Protein AF-A0A965Y8F6-F1 (afdb_monomer_lite)

Radius of gyration: 29.39 Å; chains: 1; bounding box: 68×52×98 Å

Secondary structure (DSSP, 8-state):
-B-TTS-B----HHHHHHHHHHHHHTTS-S--HHHHHHHHHHHHHHHHHHTTT-S--BHHHHHHHHHHHHHHTT-HHHHHHHHHHHHHHHHHHHH--STTHHHHHHHHHHHHHHHHH-SSS-HHHHHHHHHHHHHHHHIIIIIS-HHHHHHHHHTSEEETTTTTTTTT-BSEEEE--TTSPPSTTHHHHHHHHHHHHHTTBSS-EEE--HHHHTHHHHHHHHHHHHHHHHHHHHHHTT-GGGS-HHHHHHHHHT-SSS---GGGGGGG--SHHHHHHHHHHHHHHHHHHHHHHHHHHHHHHHHHTTS-EEEEE----SHHHHHHHHHHHHHHTT-SS-EEEEEE-TTTTSSTTSTTHHHHHHHHHHHHHT--EEEEEPPTT---GGG--EE-TTS-EE---TTSSS---TTEEEEEEEEEEHHHHHHHTTTS-HHHHHHHHHHHHHHHHHHHHHHHHHHHT-BGGG-SSTTTTSSTTGGG--TT-BTHHHHTTSEEEEEEE-HHHHHHHHTTT-HHHHHHHHHHHHHHHHHHHHHHHHHHTSEEEEEE---HHHHHHHHHHHHHHH---TTTTSSSSPPPP---TTTHHHHHTT-TTEEPEEEE--TT--HHHHHHHHHHHHHTT--EEEEE-S-----

pLDDT: mean 86.68, std 11.88, range [35.56, 98.69]

Sequence (639 aa):
MVKRSGQRVNFNVTKIAIAIKNAFDSVYDEYAEVKINKVFENVLKYIEIEYKERKTINVEDIQDIIEKVLKEEKYEDVYESFNKYRIRRAASRKVFSMKEQHKFVKAVEKIALTVKEENSSKPQDIICKFGKIISTEFSKAYLLDAKYTRPHEEGNIFIYDIADLTIGSFYSSNLNLSYIEPDESYFDNLINELKLCKLEVSHEVSLSRIDYLFSRYFVYKFKKEFIANLVKFLKLNGLLEYINVKKIEFILEKEKDTSFNIGIFESCINNDVVRHIFEEAYETSLLETKENMNFNIRKLLKNLDNECYTFSLGTSTTYEGRIISKIYFDSLSEFKNINTIFKVRPGINLNSNDINYDLLKKSIDLVKMGINILFSFLDNNSKKDEEEIEYFASGERIYENKSSQKNETVGRLIVSKTSIDLPRIALNNAEASLKSFYEELDEVMNLVKNQLLLTFEIQSKKTKENYNSLFNNNLIDIEKFETNNKVRKIIKNGTLNIDVIGLKECSYLLSKKEKDEESEISKNILSRLNKLCEDFSNEHKLNFVLSITNDKKVSRKLLAIDKTVYGVVENVTDKDNYEMPDLSENNIKVCQNYLNGGCLLDFKITPKDSFQKLYDYIKSSNDKGIRLLRLGRKNRHDC

Structure (mmCIF, N/CA/C/O backbone):
data_AF-A0A965Y8F6-F1
#
_entry.id   AF-A0A965Y8F6-F1
#
loop_
_atom_site.group_PDB
_atom_site.id
_atom_site.type_symbol
_atom_site.label_atom_id
_atom_site.label_alt_id
_atom_site.label_comp_id
_atom_site.label_asym_id
_atom_site.label_entity_id
_atom_site.label_seq_id
_atom_site.pdbx_PDB_ins_code
_atom_site.Cartn_x
_atom_site.Cartn_y
_atom_site.Cartn_z
_atom_site.occupancy
_atom_site.B_iso_or_equiv
_atom_site.auth_seq_id
_atom_site.auth_comp_id
_atom_site.auth_asym_id
_atom_site.auth_atom_id
_atom_site.pdbx_PDB_model_num
ATOM 1 N N . MET A 1 1 ? -13.617 -5.467 40.566 1.00 52.19 1 MET A N 1
ATOM 2 C CA . MET A 1 1 ? -13.514 -6.930 40.363 1.00 52.19 1 MET A CA 1
ATOM 3 C C . MET A 1 1 ? -12.218 -7.459 40.972 1.00 52.19 1 MET A C 1
ATOM 5 O O . MET A 1 1 ? -11.168 -6.851 40.782 1.00 52.19 1 MET A O 1
ATOM 9 N N . VAL A 1 2 ? -12.262 -8.573 41.696 1.00 64.44 2 VAL A N 1
ATOM 10 C CA . VAL A 1 2 ? -11.074 -9.261 42.222 1.00 64.44 2 VAL A CA 1
ATOM 11 C C . VAL A 1 2 ? -10.748 -10.432 41.297 1.00 64.44 2 VAL A C 1
ATOM 13 O O . VAL A 1 2 ? -11.571 -11.315 41.052 1.00 64.44 2 VAL A O 1
ATOM 16 N N . LYS A 1 3 ? -9.545 -10.421 40.719 1.00 65.75 3 LYS A N 1
ATOM 17 C CA . LYS A 1 3 ? -9.044 -11.549 39.925 1.00 65.75 3 LYS A CA 1
ATOM 18 C C . LYS A 1 3 ? -8.695 -12.720 40.839 1.00 65.75 3 LYS A C 1
ATOM 20 O O . LYS A 1 3 ? -8.309 -12.519 41.982 1.00 65.75 3 LYS A O 1
ATOM 25 N N . ARG A 1 4 ? -8.679 -13.933 40.277 1.00 56.59 4 ARG A N 1
ATOM 26 C CA . ARG A 1 4 ? -8.244 -15.166 40.966 1.00 56.59 4 ARG A CA 1
ATOM 27 C C . ARG A 1 4 ? -6.823 -15.083 41.555 1.00 56.59 4 ARG A C 1
ATOM 29 O O . ARG A 1 4 ? -6.489 -15.835 42.453 1.00 56.59 4 ARG A O 1
ATOM 36 N N . SER A 1 5 ? -5.998 -14.146 41.076 1.00 47.31 5 SER A N 1
ATOM 37 C CA . SER A 1 5 ? -4.670 -13.839 41.625 1.00 47.31 5 SER A CA 1
ATOM 38 C C . SER A 1 5 ? -4.689 -12.868 42.820 1.00 47.31 5 SER A C 1
ATOM 40 O O . SER A 1 5 ? -3.650 -12.298 43.133 1.00 47.31 5 SER A O 1
ATOM 42 N N . GLY A 1 6 ? -5.859 -12.541 43.381 1.00 56.88 6 GLY A N 1
ATOM 43 C CA . GLY A 1 6 ? -6.046 -11.535 44.439 1.00 56.88 6 GLY A CA 1
ATOM 44 C C . GLY A 1 6 ? -5.986 -10.071 43.973 1.00 56.88 6 GLY A C 1
ATOM 45 O O . GLY A 1 6 ? -6.301 -9.160 44.734 1.00 56.88 6 GLY A O 1
ATOM 46 N N . GLN A 1 7 ? -5.621 -9.814 42.712 1.00 64.62 7 GLN A N 1
ATOM 47 C CA . GLN A 1 7 ? -5.463 -8.456 42.183 1.00 64.62 7 GLN A CA 1
ATOM 48 C C . GLN A 1 7 ? -6.825 -7.784 41.962 1.00 64.62 7 GLN A C 1
ATOM 50 O O . GLN A 1 7 ? -7.666 -8.301 41.219 1.00 64.62 7 GLN A O 1
ATOM 55 N N . ARG A 1 8 ? -7.010 -6.594 42.543 1.00 71.62 8 ARG A N 1
ATOM 56 C CA . ARG A 1 8 ? -8.165 -5.729 42.274 1.00 71.62 8 ARG A CA 1
ATOM 57 C C . ARG A 1 8 ? -7.985 -5.011 40.941 1.00 71.62 8 ARG A C 1
ATOM 59 O O . ARG A 1 8 ? -6.929 -4.448 40.666 1.00 71.62 8 ARG A O 1
ATOM 66 N N . VAL A 1 9 ? -9.016 -5.060 40.111 1.00 67.88 9 VAL A N 1
ATOM 67 C CA . VAL A 1 9 ? -9.105 -4.331 38.843 1.00 67.88 9 VAL A CA 1
ATOM 68 C C . VAL A 1 9 ? -10.494 -3.718 38.704 1.00 67.88 9 VAL A C 1
ATOM 70 O O . VAL A 1 9 ? -11.457 -4.219 39.299 1.00 67.88 9 VAL A O 1
ATOM 73 N N . ASN A 1 10 ? -10.605 -2.668 37.894 1.00 74.75 10 ASN A N 1
ATOM 74 C CA . ASN A 1 10 ? -11.896 -2.080 37.549 1.00 74.75 10 ASN A CA 1
ATOM 75 C C . ASN A 1 10 ? -12.801 -3.142 36.913 1.00 74.75 10 ASN A C 1
ATOM 77 O O . ASN A 1 10 ? -12.327 -4.070 36.245 1.00 74.75 10 ASN A O 1
ATOM 81 N N . PHE A 1 11 ? -14.096 -3.051 37.203 1.00 78.44 11 PHE A N 1
ATOM 82 C CA . PHE A 1 11 ? -15.095 -3.897 36.564 1.00 78.44 11 PHE A CA 1
ATOM 83 C C . PHE A 1 11 ? -15.078 -3.604 35.059 1.00 78.44 11 PHE A C 1
ATOM 85 O O . PHE A 1 11 ? -15.060 -2.445 34.663 1.00 78.44 11 PHE A O 1
ATOM 92 N N . ASN A 1 12 ? -14.968 -4.646 34.236 1.00 79.38 12 ASN A N 1
ATOM 93 C CA . ASN A 1 12 ? -14.816 -4.508 32.791 1.00 79.38 12 ASN A CA 1
ATOM 94 C C . ASN A 1 12 ? -15.915 -5.319 32.118 1.00 79.38 12 ASN A C 1
ATOM 96 O O . ASN A 1 12 ? -15.864 -6.550 32.075 1.00 79.38 12 ASN A O 1
ATOM 100 N N . VAL A 1 13 ? -16.903 -4.580 31.637 1.00 84.25 13 VAL A N 1
ATOM 101 C CA . VAL A 1 13 ? -18.125 -5.082 31.023 1.00 84.25 13 VAL A CA 1
ATOM 102 C C . VAL A 1 13 ? -17.822 -5.768 29.683 1.00 84.25 13 VAL A C 1
ATOM 104 O O . VAL A 1 13 ? -18.303 -6.870 29.426 1.00 84.25 13 VAL A O 1
ATOM 107 N N . THR A 1 14 ? -16.912 -5.203 28.886 1.00 84.06 14 THR A N 1
ATOM 108 C CA . THR A 1 14 ? -16.480 -5.737 27.584 1.00 84.06 14 THR A CA 1
ATOM 109 C C . THR A 1 14 ? -15.951 -7.170 27.667 1.00 84.06 14 THR A C 1
ATOM 111 O O . THR A 1 14 ? -16.221 -7.998 26.799 1.00 84.06 14 THR A O 1
ATOM 114 N N . LYS A 1 15 ? -15.249 -7.529 28.748 1.00 83.94 15 LYS A N 1
ATOM 115 C CA . LYS A 1 15 ? -14.782 -8.910 28.962 1.00 83.94 15 LYS A CA 1
ATOM 116 C C . LYS A 1 15 ? -15.905 -9.916 29.185 1.00 83.94 15 LYS A C 1
ATOM 118 O O . LYS A 1 15 ? -15.729 -11.080 28.828 1.00 83.94 15 LYS A O 1
ATOM 123 N N . ILE A 1 16 ? -17.010 -9.490 29.792 1.00 86.12 16 ILE A N 1
ATOM 124 C CA . ILE A 1 16 ? -18.195 -10.327 30.001 1.00 86.12 16 ILE A CA 1
ATOM 125 C C . ILE A 1 16 ? -18.869 -10.560 28.646 1.00 86.12 16 ILE A C 1
ATOM 127 O O . ILE A 1 16 ? -19.053 -11.712 28.258 1.00 86.12 16 ILE A O 1
ATOM 131 N N . ALA A 1 17 ? -19.102 -9.483 27.890 1.00 85.06 17 ALA A N 1
ATOM 132 C CA . ALA A 1 17 ? -19.625 -9.516 26.525 1.00 85.06 17 ALA A CA 1
ATOM 133 C C . ALA A 1 17 ? -18.827 -10.474 25.620 1.00 85.06 17 ALA A C 1
ATOM 135 O O . ALA A 1 17 ? -19.384 -11.423 25.074 1.00 85.06 17 ALA A O 1
ATOM 136 N N . ILE A 1 18 ? -17.501 -10.308 25.538 1.00 84.06 18 ILE A N 1
ATOM 137 C CA . ILE A 1 18 ? -16.628 -11.169 24.720 1.00 84.06 18 ILE A CA 1
ATOM 138 C C . ILE A 1 18 ? -16.685 -12.635 25.173 1.00 84.06 18 ILE A C 1
ATOM 140 O O . ILE A 1 18 ? -16.631 -13.545 24.345 1.00 84.06 18 ILE A O 1
ATOM 144 N N . ALA A 1 19 ? -16.763 -12.902 26.480 1.00 84.62 19 ALA A N 1
ATOM 145 C CA . ALA A 1 19 ? -16.828 -14.270 26.989 1.00 84.62 19 ALA A CA 1
ATOM 146 C C . ALA A 1 19 ? -18.143 -14.967 26.606 1.00 84.62 19 ALA A C 1
ATOM 148 O O . ALA A 1 19 ? -18.103 -16.131 26.208 1.00 84.62 19 ALA A O 1
ATOM 149 N N . ILE A 1 20 ? -19.269 -14.252 26.685 1.00 86.38 20 ILE A N 1
ATOM 150 C CA . ILE A 1 20 ? -20.585 -14.743 26.254 1.00 86.38 20 ILE A CA 1
ATOM 151 C C . ILE A 1 20 ? -20.584 -14.953 24.737 1.00 86.38 20 ILE A C 1
ATOM 153 O O . ILE A 1 20 ? -20.925 -16.040 24.278 1.00 86.38 20 ILE A O 1
ATOM 157 N N . LYS A 1 21 ? -20.110 -13.970 23.962 1.00 85.31 21 LYS A N 1
ATOM 158 C CA . LYS A 1 21 ? -20.029 -14.059 22.498 1.00 85.31 21 LYS A CA 1
ATOM 159 C C . LYS A 1 21 ? -19.259 -15.295 22.035 1.00 85.31 21 LYS A C 1
ATOM 161 O O . LYS A 1 21 ? -19.791 -16.083 21.269 1.00 85.31 21 LYS A O 1
ATOM 166 N N . ASN A 1 22 ? -18.056 -15.524 22.569 1.00 83.44 22 ASN A N 1
ATOM 167 C CA . ASN A 1 22 ? -17.245 -16.696 22.210 1.00 83.44 22 ASN A CA 1
ATOM 168 C C . ASN A 1 22 ? -17.949 -18.032 22.506 1.00 83.44 22 ASN A C 1
ATOM 170 O O . ASN A 1 22 ? -17.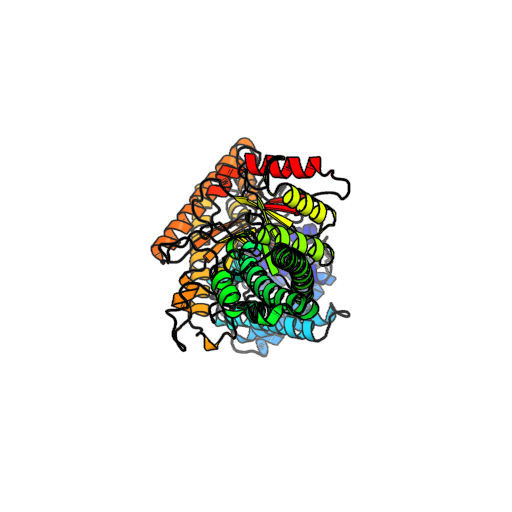680 -19.023 21.834 1.00 83.44 22 ASN A O 1
ATOM 174 N N . ALA A 1 23 ? -18.812 -18.086 23.527 1.00 84.56 23 ALA A N 1
ATOM 175 C CA . ALA A 1 23 ? -19.587 -19.288 23.812 1.00 84.56 23 ALA A CA 1
ATOM 176 C C . ALA A 1 23 ? -20.669 -19.517 22.753 1.00 84.56 23 ALA A C 1
ATOM 178 O O . ALA A 1 23 ? -20.804 -20.635 22.264 1.00 84.56 23 ALA A O 1
ATOM 179 N N . PHE A 1 24 ? -21.390 -18.466 22.359 1.00 86.06 24 PHE A N 1
ATOM 180 C CA . PHE A 1 24 ? -22.392 -18.544 21.294 1.00 86.06 24 PHE A CA 1
ATOM 181 C C . PHE A 1 24 ? -21.767 -18.852 19.928 1.00 86.06 24 PHE A C 1
ATOM 183 O O . PHE A 1 24 ? -22.240 -19.766 19.260 1.00 86.06 24 PHE A O 1
ATOM 190 N N . ASP A 1 25 ? -20.674 -18.173 19.565 1.00 81.25 25 ASP A N 1
ATOM 191 C CA . ASP A 1 25 ? -19.955 -18.373 18.294 1.00 81.25 25 ASP A CA 1
ATOM 192 C C . ASP A 1 25 ? -19.423 -19.813 18.140 1.00 81.25 25 ASP A C 1
ATOM 194 O O . ASP A 1 25 ? -19.170 -20.274 17.037 1.00 81.25 25 ASP A O 1
ATOM 198 N N . SER A 1 26 ? -19.227 -20.540 19.246 1.00 77.62 26 SER A N 1
ATOM 199 C CA . SER A 1 26 ? -18.760 -21.935 19.213 1.00 77.62 26 SER A CA 1
ATOM 200 C C . SER A 1 26 ? -19.862 -22.971 18.957 1.00 77.62 26 SER A C 1
ATOM 202 O O . SER A 1 26 ? -19.558 -24.159 18.839 1.00 77.62 26 SER A O 1
ATOM 204 N N . VAL A 1 27 ? -21.128 -22.541 18.947 1.00 78.31 27 VAL A N 1
ATOM 205 C CA . VAL A 1 27 ? -22.312 -23.410 18.845 1.00 78.31 27 VAL A CA 1
ATOM 206 C C . VAL A 1 27 ? -23.215 -23.003 17.679 1.00 78.31 27 VAL A C 1
ATOM 208 O O . VAL A 1 27 ? -23.761 -23.875 17.008 1.00 78.31 27 VAL A O 1
ATOM 211 N N . TYR A 1 28 ? -23.373 -21.702 17.430 1.00 74.69 28 TYR A N 1
ATOM 212 C CA . TYR A 1 28 ? -24.254 -21.154 16.400 1.00 74.69 28 TYR A CA 1
ATOM 213 C C . TYR A 1 28 ? -23.483 -20.294 15.394 1.00 74.69 28 TYR A C 1
ATOM 215 O O . TYR A 1 28 ? -22.631 -19.504 15.794 1.00 74.69 28 TYR A O 1
ATOM 223 N N . ASP A 1 29 ? -23.874 -20.361 14.118 1.00 59.16 29 ASP A N 1
ATOM 224 C CA . ASP A 1 29 ? -23.391 -19.455 13.068 1.00 59.16 29 ASP A CA 1
ATOM 225 C C . ASP A 1 29 ? -24.265 -18.188 12.947 1.00 59.16 29 ASP A C 1
ATOM 227 O O . ASP A 1 29 ? -25.495 -18.264 13.007 1.00 59.16 29 ASP A O 1
ATOM 231 N N . GLU A 1 30 ? -23.592 -17.038 12.788 1.00 56.25 30 GLU A N 1
ATOM 232 C CA . GLU A 1 30 ? -24.001 -15.659 12.405 1.00 56.25 30 GLU A CA 1
ATOM 233 C C . GLU A 1 30 ? -25.278 -14.998 12.998 1.00 56.25 30 GLU A C 1
ATOM 235 O O . GLU A 1 30 ? -25.348 -13.773 13.014 1.00 56.25 30 GLU A O 1
ATOM 240 N N . TYR A 1 31 ? -26.252 -15.709 13.580 1.00 53.53 31 TYR A N 1
ATOM 241 C CA . TYR A 1 31 ? -27.581 -15.152 13.924 1.00 53.53 31 TYR A CA 1
ATOM 242 C C . TYR A 1 31 ? -27.954 -15.172 15.420 1.00 53.53 31 TYR A C 1
ATOM 244 O O . TYR A 1 31 ? -29.133 -15.120 15.785 1.00 53.53 31 TYR A O 1
ATOM 252 N N . ALA A 1 32 ? -26.974 -15.223 16.326 1.00 64.94 32 ALA A N 1
ATOM 253 C CA . ALA A 1 32 ? -27.225 -15.254 17.773 1.00 64.94 32 ALA A CA 1
ATOM 254 C C . ALA A 1 32 ? -27.145 -13.885 18.479 1.00 64.94 32 ALA A C 1
ATOM 256 O O . ALA A 1 32 ? -27.288 -13.822 19.695 1.00 64.94 32 ALA A O 1
ATOM 257 N N . GLU A 1 33 ? -26.946 -12.776 17.771 1.00 72.31 33 GLU A N 1
ATOM 258 C CA . GLU A 1 33 ? -26.575 -11.486 18.382 1.00 72.31 33 GLU A CA 1
ATOM 259 C C . GLU A 1 33 ? -27.625 -10.918 19.347 1.00 72.31 33 GLU A C 1
ATOM 261 O O . GLU A 1 33 ? -27.286 -10.457 20.436 1.00 72.31 33 GLU A O 1
ATOM 266 N N . VAL A 1 34 ? -28.914 -11.019 19.007 1.00 75.94 34 VAL A N 1
ATOM 267 C CA . VAL A 1 34 ? -30.007 -10.617 19.913 1.00 75.94 34 VAL A CA 1
ATOM 268 C C . VAL A 1 34 ? -30.012 -11.484 21.177 1.00 75.94 34 VAL A C 1
ATOM 270 O O . VAL A 1 34 ? -30.247 -10.990 22.278 1.00 75.94 34 VAL A O 1
ATOM 273 N N . LYS A 1 35 ? -29.699 -12.778 21.037 1.00 82.69 35 LYS A N 1
ATOM 274 C CA . LYS A 1 35 ? -29.615 -13.726 22.157 1.00 82.69 35 LYS A CA 1
ATOM 275 C C . LYS A 1 35 ? -28.407 -13.424 23.045 1.00 82.69 35 LYS A C 1
ATOM 277 O O . LYS A 1 35 ? -28.546 -13.413 24.265 1.00 82.69 35 LYS A O 1
ATOM 282 N N . ILE A 1 36 ? -27.256 -13.130 22.437 1.00 84.94 36 ILE A N 1
ATOM 283 C CA . ILE A 1 36 ? -26.017 -12.746 23.124 1.00 84.94 36 ILE A CA 1
ATOM 284 C C . ILE A 1 36 ? -26.251 -11.489 23.964 1.00 84.94 36 ILE A C 1
ATOM 286 O O . ILE A 1 36 ? -25.970 -11.505 25.162 1.00 84.94 36 ILE A O 1
ATOM 290 N N . ASN A 1 37 ? -26.826 -10.442 23.364 1.00 83.94 37 ASN A N 1
ATOM 291 C CA . ASN A 1 37 ? -27.135 -9.192 24.058 1.00 83.94 37 ASN A CA 1
ATOM 292 C C . ASN A 1 37 ? -28.135 -9.401 25.198 1.00 83.94 37 ASN A C 1
ATOM 294 O O . ASN A 1 37 ? -27.907 -8.909 26.298 1.00 83.94 37 ASN A O 1
ATOM 298 N N . LYS A 1 38 ? -29.182 -10.211 24.986 1.00 85.38 38 LYS A N 1
ATOM 299 C CA . LYS A 1 38 ? -30.144 -10.554 26.043 1.00 85.38 38 LYS A CA 1
ATOM 300 C C . LYS A 1 38 ? -29.469 -11.218 27.249 1.00 85.38 38 LYS A C 1
ATOM 302 O O . LYS A 1 38 ? -29.696 -10.807 28.384 1.00 85.38 38 LYS A O 1
ATOM 307 N N . VAL A 1 39 ? -28.627 -12.229 27.015 1.00 87.50 39 VAL A N 1
ATOM 308 C CA . VAL A 1 39 ? -27.885 -12.912 28.091 1.00 87.50 39 VAL A CA 1
ATOM 309 C C . VAL A 1 39 ? -26.947 -11.935 28.792 1.00 87.50 39 VAL A C 1
ATOM 311 O O . VAL A 1 39 ? -26.892 -11.901 30.018 1.00 87.50 39 VAL A O 1
ATOM 314 N N . PHE A 1 40 ? -26.230 -11.119 28.028 1.00 88.25 40 PHE A N 1
ATOM 315 C CA . PHE A 1 40 ? -25.304 -10.131 28.560 1.00 88.25 40 PHE A CA 1
ATOM 316 C C . PHE A 1 40 ? -25.999 -9.073 29.432 1.00 88.25 40 PHE A C 1
ATOM 318 O O . PHE A 1 40 ? -25.563 -8.850 30.563 1.00 88.25 40 PHE A O 1
ATOM 325 N N . GLU A 1 41 ? -27.111 -8.493 28.979 1.00 87.19 41 GLU A N 1
ATOM 326 C CA . GLU A 1 41 ? -27.912 -7.559 29.778 1.00 87.19 41 GLU A CA 1
ATOM 327 C C . GLU A 1 41 ? -28.441 -8.203 31.059 1.00 87.19 41 GLU A C 1
ATOM 329 O O . GLU A 1 41 ? -28.396 -7.590 32.125 1.00 87.19 41 GLU A O 1
ATOM 334 N N . ASN A 1 42 ? -28.929 -9.442 30.979 1.00 87.75 42 ASN A N 1
ATOM 335 C CA . ASN A 1 42 ? -29.435 -10.158 32.146 1.00 87.75 42 ASN A CA 1
ATOM 336 C C . ASN A 1 42 ? -28.319 -10.438 33.162 1.00 87.75 42 ASN A C 1
ATOM 338 O O . ASN A 1 42 ? -28.536 -10.279 34.363 1.00 87.75 42 ASN A O 1
ATOM 342 N N . VAL A 1 43 ? -27.110 -10.776 32.701 1.00 88.81 43 VAL A N 1
ATOM 343 C CA . VAL A 1 43 ? -25.925 -10.913 33.564 1.00 88.81 43 VAL A CA 1
ATOM 344 C C . VAL A 1 43 ? -25.590 -9.585 34.247 1.00 88.81 43 VAL A C 1
ATOM 346 O O . VAL A 1 43 ? -25.320 -9.577 35.448 1.00 88.81 43 VAL A O 1
ATOM 349 N N . LEU A 1 44 ? -25.629 -8.460 33.524 1.00 87.56 44 LEU A N 1
ATOM 350 C CA . LEU A 1 44 ? -25.371 -7.142 34.112 1.00 87.56 44 LEU A CA 1
ATOM 351 C C . LEU A 1 44 ? -26.439 -6.745 35.136 1.00 87.56 44 LEU A C 1
ATOM 353 O O . LEU A 1 44 ? -26.079 -6.387 36.255 1.00 87.56 44 LEU A O 1
ATOM 357 N N . LYS A 1 45 ? -27.727 -6.902 34.807 1.00 87.88 45 LYS A N 1
ATOM 358 C CA . LYS A 1 45 ? -28.847 -6.653 35.734 1.00 87.88 45 LYS A CA 1
ATOM 359 C C . LYS A 1 45 ? -28.722 -7.495 37.002 1.00 87.88 45 LYS A C 1
ATOM 361 O O . LYS A 1 45 ? -28.916 -6.989 38.103 1.00 87.88 45 LYS A O 1
ATOM 366 N N . TYR A 1 46 ? -28.340 -8.765 36.863 1.00 87.56 46 TYR A N 1
ATOM 367 C CA . TYR A 1 46 ? -28.108 -9.646 38.005 1.00 87.56 46 TYR A CA 1
ATOM 368 C C . TYR A 1 46 ? -26.977 -9.124 38.901 1.00 87.56 46 TYR A C 1
ATOM 370 O O . TYR A 1 46 ? -27.120 -9.077 40.122 1.00 87.56 46 TYR A O 1
ATOM 378 N N . ILE A 1 47 ? -25.858 -8.699 38.305 1.00 86.44 47 ILE A N 1
ATOM 379 C CA . ILE A 1 47 ? -24.727 -8.128 39.046 1.00 86.44 47 ILE A CA 1
ATOM 380 C C . ILE A 1 47 ? -25.142 -6.828 39.748 1.00 86.44 47 ILE A C 1
ATOM 382 O O . ILE A 1 47 ? -24.813 -6.645 40.918 1.00 86.44 47 ILE A O 1
ATOM 386 N N . GLU A 1 48 ? -25.877 -5.945 39.076 1.00 83.44 48 GLU A N 1
ATOM 387 C CA . GLU A 1 48 ? -26.338 -4.677 39.653 1.00 83.44 48 GLU A CA 1
ATOM 388 C C . GLU A 1 48 ? -27.267 -4.867 40.853 1.00 83.44 48 GLU A C 1
ATOM 390 O O . GLU A 1 48 ? -27.150 -4.125 41.828 1.00 83.44 48 GLU A O 1
ATOM 395 N N . ILE A 1 49 ? -28.162 -5.858 40.806 1.00 84.19 49 ILE A N 1
ATOM 396 C CA . ILE A 1 49 ? -29.112 -6.145 41.888 1.00 84.19 49 ILE A CA 1
ATOM 397 C C . ILE A 1 49 ? -28.402 -6.839 43.058 1.00 84.19 49 ILE A C 1
ATOM 399 O O . ILE A 1 49 ? -28.440 -6.350 44.187 1.00 84.19 49 ILE A O 1
ATOM 403 N N . GLU A 1 50 ? -27.711 -7.948 42.795 1.00 82.50 50 GLU A N 1
ATOM 404 C CA . GLU A 1 50 ? -27.190 -8.840 43.842 1.00 82.50 50 GLU A CA 1
ATOM 405 C C . GLU A 1 50 ? -25.872 -8.352 44.460 1.00 82.50 50 GLU A C 1
ATOM 407 O O . GLU A 1 50 ? -25.526 -8.709 45.588 1.00 82.50 50 GLU A O 1
ATOM 412 N N . TYR A 1 51 ? -25.112 -7.521 43.740 1.00 81.62 51 TYR A N 1
ATOM 413 C CA . TYR A 1 51 ? -23.831 -6.987 44.211 1.00 81.62 51 TYR A CA 1
ATOM 414 C C . TYR A 1 51 ? -23.885 -5.487 44.515 1.00 81.62 51 TYR A C 1
ATOM 416 O O . TYR A 1 51 ? -22.837 -4.898 44.783 1.00 81.62 51 TYR A O 1
ATOM 424 N N . LYS A 1 52 ? -25.081 -4.883 44.572 1.00 74.12 52 LYS A N 1
ATOM 425 C CA . LYS A 1 52 ? -25.279 -3.450 44.849 1.00 74.12 52 LYS A CA 1
ATOM 426 C C . LYS A 1 52 ? -24.549 -2.961 46.103 1.00 74.12 52 LYS A C 1
ATOM 428 O O . LYS A 1 52 ? -23.922 -1.906 46.093 1.00 74.12 52 LYS A O 1
ATOM 433 N N . GLU A 1 53 ? -24.608 -3.741 47.182 1.00 75.31 53 GLU A N 1
ATOM 434 C CA . GLU A 1 53 ? -23.992 -3.393 48.472 1.00 75.31 53 GLU A CA 1
ATOM 435 C C . GLU A 1 53 ? -22.540 -3.884 48.607 1.00 75.31 53 GLU A C 1
ATOM 437 O O . GLU A 1 53 ? -21.828 -3.534 49.554 1.00 75.31 53 GLU A O 1
ATOM 442 N N . ARG A 1 54 ? -22.054 -4.691 47.655 1.00 76.44 54 ARG A N 1
ATOM 443 C CA . ARG A 1 54 ? -20.703 -5.257 47.692 1.00 76.44 54 ARG A CA 1
ATOM 444 C C . ARG A 1 54 ? -19.730 -4.388 46.904 1.00 76.44 54 ARG A C 1
ATOM 446 O O . ARG A 1 54 ? -19.826 -4.236 45.695 1.00 76.44 54 ARG A O 1
ATOM 453 N N . LYS A 1 55 ? -18.664 -3.933 47.569 1.00 72.25 55 LYS A N 1
ATOM 454 C CA . LYS A 1 55 ? -17.577 -3.168 46.920 1.00 72.25 55 LYS A CA 1
ATOM 455 C C . LYS A 1 55 ? -16.768 -3.979 45.894 1.00 72.25 55 LYS A C 1
ATOM 457 O O . LYS A 1 55 ? -16.015 -3.403 45.109 1.00 72.25 55 LYS A O 1
ATOM 462 N N . THR A 1 56 ? -16.848 -5.312 45.918 1.00 77.19 56 THR A N 1
ATOM 463 C CA . THR A 1 56 ? -16.057 -6.192 45.047 1.00 77.19 56 THR A CA 1
ATOM 464 C C . THR A 1 56 ? -16.822 -7.448 44.638 1.00 77.19 56 THR A C 1
ATOM 466 O O . THR A 1 56 ? -17.464 -8.073 45.473 1.00 77.19 56 THR A O 1
ATOM 469 N N . ILE A 1 57 ? -16.643 -7.858 43.380 1.00 81.50 57 ILE A N 1
ATOM 470 C CA . ILE A 1 57 ? -17.101 -9.130 42.799 1.00 81.50 57 ILE A CA 1
ATOM 471 C C . ILE A 1 57 ? -15.895 -9.941 42.297 1.00 81.50 57 ILE A C 1
ATOM 473 O O . ILE A 1 57 ? -14.955 -9.344 41.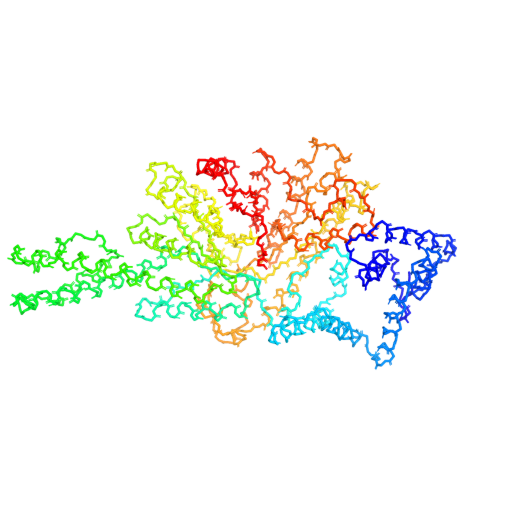745 1.00 81.50 57 ILE A O 1
ATOM 477 N N . ASN A 1 58 ? -15.881 -11.263 42.493 1.00 82.75 58 ASN A N 1
ATOM 478 C CA . ASN A 1 58 ? -14.816 -12.133 41.983 1.00 82.75 58 ASN A CA 1
ATOM 479 C C . ASN A 1 58 ? -15.070 -12.542 40.524 1.00 82.75 58 ASN A C 1
ATOM 481 O O . ASN A 1 58 ? -16.191 -12.521 40.034 1.00 82.75 58 ASN A O 1
ATOM 485 N N . VAL A 1 59 ? -14.014 -12.956 39.815 1.00 81.19 59 VAL A N 1
ATOM 486 C CA . VAL A 1 59 ? -14.156 -13.484 38.441 1.00 81.19 59 VAL A CA 1
ATOM 487 C C . VAL A 1 59 ? -14.982 -14.773 38.395 1.00 81.19 59 VAL A C 1
ATOM 489 O O . VAL A 1 59 ? -15.707 -14.965 37.429 1.00 81.19 59 VAL A O 1
ATOM 492 N N . GLU A 1 60 ? -14.853 -15.648 39.398 1.00 80.81 60 GLU A N 1
ATOM 493 C CA . GLU A 1 60 ? -15.637 -16.894 39.464 1.00 80.81 60 GLU A CA 1
ATOM 494 C C . GLU A 1 60 ? -17.125 -16.577 39.599 1.00 80.81 60 GLU A C 1
ATOM 496 O O . GLU A 1 60 ? -17.901 -17.062 38.790 1.00 80.81 60 GLU A O 1
ATOM 501 N N . ASP A 1 61 ? -17.479 -15.651 40.499 1.00 84.75 61 ASP A N 1
ATOM 502 C CA . ASP A 1 61 ? -18.855 -15.182 40.676 1.00 84.75 61 ASP A CA 1
ATOM 503 C C . ASP A 1 61 ? -19.473 -14.723 39.347 1.00 84.75 61 ASP A C 1
ATOM 505 O O . ASP A 1 61 ? -20.577 -15.121 39.001 1.00 84.75 61 ASP A O 1
ATOM 509 N N . ILE A 1 62 ? -18.744 -13.930 38.551 1.00 85.75 62 ILE A N 1
ATOM 510 C CA . ILE A 1 62 ? -19.221 -13.483 37.231 1.00 85.75 62 ILE A CA 1
ATOM 511 C C . ILE A 1 62 ? -19.457 -14.679 36.301 1.00 85.75 62 ILE A C 1
ATOM 513 O O . ILE A 1 62 ? -20.433 -14.699 35.559 1.00 85.75 62 ILE A O 1
ATOM 517 N N . GLN A 1 63 ? -18.572 -15.677 36.317 1.00 86.56 63 GLN A N 1
ATOM 518 C CA . GLN A 1 63 ? -18.722 -16.866 35.477 1.00 86.56 63 GLN A CA 1
ATOM 519 C C . GLN A 1 63 ? -19.889 -17.746 35.925 1.00 86.56 63 GLN A C 1
ATOM 521 O O . GLN A 1 63 ? -20.593 -18.271 35.068 1.00 86.56 63 GLN A O 1
ATOM 526 N N . ASP A 1 64 ? -20.122 -17.862 37.229 1.00 88.19 64 ASP A N 1
ATOM 527 C CA . ASP A 1 64 ? -21.273 -18.572 37.785 1.00 88.19 64 ASP A CA 1
ATOM 528 C C . ASP A 1 64 ? -22.584 -17.860 37.424 1.00 88.19 64 ASP A C 1
ATOM 530 O O . ASP A 1 64 ? -23.563 -18.515 37.071 1.00 88.19 64 ASP A O 1
ATOM 534 N N . ILE A 1 65 ? -22.593 -16.522 37.423 1.00 89.88 65 ILE A N 1
ATOM 535 C CA . ILE A 1 65 ? -23.739 -15.724 36.961 1.00 89.88 65 ILE A CA 1
ATOM 536 C C . ILE A 1 65 ? -23.991 -15.960 35.469 1.00 89.88 65 ILE A C 1
ATOM 538 O O . ILE A 1 65 ? -25.135 -16.186 35.086 1.00 89.88 65 ILE A O 1
ATOM 542 N N . ILE A 1 66 ? -22.949 -15.971 34.627 1.00 89.31 66 ILE A N 1
ATOM 543 C CA . ILE A 1 66 ? -23.098 -16.288 33.195 1.00 89.31 66 ILE A CA 1
ATOM 544 C C . ILE A 1 66 ? -23.715 -17.682 33.017 1.00 89.31 66 ILE A C 1
ATOM 546 O O . ILE A 1 66 ? -24.677 -17.829 32.270 1.00 89.31 66 ILE A O 1
ATOM 550 N N . GLU A 1 67 ? -23.208 -18.699 33.719 1.00 89.25 67 GLU A N 1
ATOM 551 C CA . GLU A 1 67 ? -23.755 -20.060 33.654 1.00 89.25 67 GLU A CA 1
ATOM 552 C C . GLU A 1 67 ? -25.215 -20.131 34.113 1.00 89.25 67 GLU A C 1
ATOM 554 O O . GLU A 1 67 ? -26.025 -20.811 33.482 1.00 89.25 67 GLU A O 1
ATOM 559 N N . LYS A 1 68 ? -25.558 -19.416 35.189 1.00 89.62 68 LYS A N 1
ATOM 560 C CA . LYS A 1 68 ? -26.924 -19.340 35.708 1.00 89.62 68 LYS A CA 1
ATOM 561 C C . LYS A 1 68 ? -27.873 -18.713 34.688 1.00 89.62 68 LYS A C 1
ATOM 563 O O . LYS A 1 68 ? -28.886 -19.324 34.365 1.00 89.62 68 LYS A O 1
ATOM 568 N N . VAL A 1 69 ? -27.517 -17.552 34.138 1.00 89.75 69 VAL A N 1
ATOM 569 C CA . VAL A 1 69 ? -28.348 -16.851 33.148 1.00 89.75 69 VAL A CA 1
ATOM 570 C C . VAL A 1 69 ? -28.499 -17.680 31.871 1.00 89.75 69 VAL A C 1
ATOM 572 O O . VAL A 1 69 ? -29.597 -17.758 31.328 1.00 89.75 69 VAL A O 1
ATOM 575 N N . LEU A 1 70 ? -27.441 -18.360 31.409 1.00 89.56 70 LEU A N 1
ATOM 576 C CA . LEU A 1 70 ? -27.529 -19.255 30.247 1.00 89.56 70 LEU A CA 1
ATOM 577 C C . LEU A 1 70 ? -28.533 -20.399 30.471 1.00 89.56 70 LEU A C 1
ATOM 579 O O . LEU A 1 70 ? -29.307 -20.707 29.566 1.00 89.56 70 LEU A O 1
ATOM 583 N N . LYS A 1 71 ? -28.565 -20.987 31.674 1.00 88.44 71 LYS A N 1
ATOM 584 C CA . LYS A 1 71 ? -29.545 -22.024 32.042 1.00 88.44 71 LYS A CA 1
ATOM 585 C C . LYS A 1 71 ? -30.967 -21.483 32.152 1.00 88.44 71 LYS A C 1
ATOM 587 O O . LYS A 1 71 ? -31.895 -22.106 31.645 1.00 88.44 71 LYS A O 1
ATOM 592 N N . GLU A 1 72 ? -31.145 -20.332 32.799 1.00 89.12 72 GLU A N 1
ATOM 593 C CA . GLU A 1 72 ? -32.456 -19.684 32.962 1.00 89.12 72 GLU A CA 1
ATOM 594 C C . GLU A 1 72 ? -33.078 -19.318 31.607 1.00 89.12 72 GLU A C 1
ATOM 596 O O . GLU A 1 72 ? -34.270 -19.534 31.383 1.00 89.12 72 GLU A O 1
ATOM 601 N N . GLU A 1 73 ? -32.252 -18.855 30.671 1.00 86.81 73 GLU A N 1
ATOM 602 C CA . GLU A 1 73 ? -32.643 -18.537 29.295 1.00 86.81 73 GLU A CA 1
ATOM 603 C C . GLU A 1 73 ? -32.725 -19.769 28.370 1.00 86.81 73 GLU A C 1
ATOM 605 O O . GLU A 1 73 ? -33.060 -19.634 27.193 1.00 86.81 73 GLU A O 1
ATOM 610 N N . LYS A 1 74 ? -32.484 -20.980 28.900 1.00 87.31 74 LYS A N 1
ATOM 611 C CA . LYS A 1 74 ? -32.559 -22.278 28.201 1.00 87.31 74 LYS A CA 1
ATOM 612 C C . LYS A 1 74 ? -31.556 -22.460 27.049 1.00 87.31 74 LYS A C 1
ATOM 614 O O . LYS A 1 74 ? -31.827 -23.214 26.115 1.00 87.31 74 LYS A O 1
ATOM 619 N N . TYR A 1 75 ? -30.389 -21.824 27.123 1.00 87.12 75 TYR A N 1
ATOM 620 C CA . TYR A 1 75 ? -29.274 -22.031 26.188 1.00 87.12 75 TYR A CA 1
ATOM 621 C C . TYR A 1 75 ? -28.320 -23.126 26.697 1.00 87.12 75 TYR A C 1
ATOM 623 O O . TYR A 1 75 ? -27.172 -22.852 27.051 1.00 87.12 75 TYR A O 1
ATOM 631 N N . GLU A 1 76 ? -28.811 -24.366 26.787 1.00 85.31 76 GLU A N 1
ATOM 632 C CA . GLU A 1 76 ? -28.079 -25.486 27.411 1.00 85.31 76 GLU A CA 1
ATOM 633 C C . GLU A 1 76 ? -26.807 -25.878 26.637 1.00 85.31 76 GLU A C 1
ATOM 635 O O . GLU A 1 76 ? -25.762 -26.153 27.222 1.00 85.31 76 GLU A O 1
ATOM 640 N N . ASP A 1 77 ? -26.863 -25.833 25.310 1.00 83.31 77 ASP A N 1
ATOM 641 C CA . ASP A 1 77 ? -25.740 -26.082 24.404 1.00 83.31 77 ASP A CA 1
ATOM 642 C C . ASP A 1 77 ? -24.617 -25.036 24.547 1.00 83.31 77 ASP A C 1
ATOM 644 O O . ASP A 1 77 ? -23.431 -25.379 24.634 1.00 83.31 77 ASP A O 1
ATOM 648 N N . VAL A 1 78 ? -24.982 -23.757 24.650 1.00 84.31 78 VAL A N 1
ATOM 649 C CA . VAL A 1 78 ? -24.044 -22.652 24.909 1.00 84.31 78 VAL A CA 1
ATOM 650 C C . VAL A 1 78 ? -23.470 -22.746 26.318 1.00 84.31 78 VAL A C 1
ATOM 652 O O . VAL A 1 78 ? -22.263 -22.558 26.502 1.00 84.31 78 VAL A O 1
ATOM 655 N N . TYR A 1 79 ? -24.305 -23.074 27.309 1.00 86.75 79 TYR A N 1
ATOM 656 C CA . TYR A 1 79 ? -23.866 -23.353 28.675 1.00 86.75 79 TYR A CA 1
ATOM 657 C C . TYR A 1 79 ? -22.815 -24.466 28.697 1.00 86.75 79 TYR A C 1
ATOM 659 O O . TYR A 1 79 ? -21.741 -24.283 29.276 1.00 86.75 79 TYR A O 1
ATOM 667 N N . GLU A 1 80 ? -23.075 -25.592 28.029 1.00 82.81 80 GLU A N 1
ATOM 668 C CA . GLU A 1 80 ? -22.122 -26.692 27.940 1.00 82.81 80 GLU A CA 1
ATOM 669 C C . GLU A 1 80 ? -20.798 -26.253 27.313 1.00 82.81 80 GLU A C 1
ATOM 671 O O . GLU A 1 80 ? -19.731 -26.623 27.815 1.00 82.81 80 GLU A O 1
ATOM 676 N N . SER A 1 81 ? -20.841 -25.469 26.233 1.00 82.81 81 SER A N 1
ATOM 677 C CA . SER A 1 81 ? -19.626 -24.970 25.588 1.00 82.81 81 SER A CA 1
ATOM 678 C C . SER A 1 81 ? -18.832 -24.036 26.507 1.00 82.81 81 SER A C 1
ATOM 680 O O . SER A 1 81 ? -17.628 -24.243 26.723 1.00 82.81 81 SER A O 1
ATOM 682 N N . PHE A 1 82 ? -19.506 -23.066 27.133 1.00 85.31 82 PHE A N 1
ATOM 683 C CA . PHE A 1 82 ? -18.901 -22.136 28.089 1.00 85.31 82 PHE A CA 1
ATOM 684 C C . PHE A 1 82 ? -18.283 -22.872 29.285 1.00 85.31 82 PHE A C 1
ATOM 686 O O . PHE A 1 82 ? -17.131 -22.615 29.650 1.00 85.31 82 PHE A O 1
ATOM 693 N N . ASN A 1 83 ? -19.002 -23.843 29.851 1.00 85.44 83 ASN A N 1
ATOM 694 C CA . ASN A 1 83 ? -18.533 -24.655 30.968 1.00 85.44 83 ASN A CA 1
ATOM 695 C C . ASN A 1 83 ? -17.334 -25.532 30.559 1.00 85.44 83 ASN A C 1
ATOM 697 O O . ASN A 1 83 ? -16.297 -25.527 31.226 1.00 85.44 83 ASN A O 1
ATOM 701 N N . LYS A 1 84 ? -17.392 -26.211 29.401 1.00 79.06 84 LYS A N 1
ATOM 702 C CA . LYS A 1 84 ? -16.258 -26.986 28.853 1.00 79.06 84 LYS A CA 1
ATOM 703 C C . LYS A 1 84 ? -15.025 -26.107 28.629 1.00 79.06 84 LYS A C 1
ATOM 705 O O . LYS A 1 84 ? -13.901 -26.567 28.850 1.00 79.06 84 LYS A O 1
ATOM 710 N N . TYR A 1 85 ? -15.201 -24.864 28.184 1.00 76.62 85 TYR A N 1
ATOM 711 C CA . TYR A 1 85 ? -14.117 -23.884 28.073 1.00 76.62 85 TYR A CA 1
ATOM 712 C C . TYR A 1 85 ? -13.571 -23.480 29.453 1.00 76.62 85 TYR A C 1
ATOM 714 O O . TYR A 1 85 ? -12.352 -23.466 29.655 1.00 76.62 85 TYR A O 1
ATOM 722 N N . ARG A 1 86 ? -14.443 -23.225 30.438 1.00 80.06 86 ARG A N 1
ATOM 723 C CA . ARG A 1 86 ? -14.054 -22.890 31.818 1.00 80.06 86 ARG A CA 1
ATOM 724 C C . ARG A 1 86 ? -13.249 -24.011 32.476 1.00 80.06 86 ARG A C 1
ATOM 726 O O . ARG A 1 86 ? -12.192 -23.728 33.044 1.00 80.06 86 ARG A O 1
ATOM 733 N N . ILE A 1 87 ? -13.697 -25.262 32.349 1.00 75.12 87 ILE A N 1
ATOM 734 C CA . ILE A 1 87 ? -13.017 -26.455 32.877 1.00 75.12 87 ILE A CA 1
ATOM 735 C C . ILE A 1 87 ? -11.646 -26.624 32.222 1.00 75.12 87 ILE A C 1
ATOM 737 O O . ILE A 1 87 ? -10.649 -26.760 32.933 1.00 75.12 87 ILE A O 1
ATOM 741 N N . ARG A 1 88 ? -11.559 -26.538 30.885 1.00 69.69 88 ARG A N 1
ATOM 742 C CA . ARG A 1 88 ? -10.273 -26.597 30.164 1.00 69.69 88 ARG A CA 1
ATOM 743 C C . ARG A 1 88 ? -9.307 -25.518 30.640 1.00 69.69 88 ARG A C 1
ATOM 745 O O . ARG A 1 88 ? -8.158 -25.825 30.958 1.00 69.69 88 ARG A O 1
ATOM 752 N N . ARG A 1 89 ? -9.784 -24.281 30.802 1.00 69.88 89 ARG A N 1
ATOM 753 C CA . ARG A 1 89 ? -8.982 -23.174 31.341 1.00 69.88 89 ARG A CA 1
ATOM 754 C C . ARG A 1 89 ? -8.563 -23.385 32.790 1.00 69.88 89 ARG A C 1
ATOM 756 O O . ARG A 1 89 ? -7.444 -23.020 33.139 1.00 69.88 89 ARG A O 1
ATOM 763 N N . ALA A 1 90 ? -9.420 -23.933 33.644 1.00 69.25 90 ALA A N 1
ATOM 764 C CA . ALA A 1 90 ? -9.079 -24.221 35.035 1.00 69.25 90 ALA A CA 1
A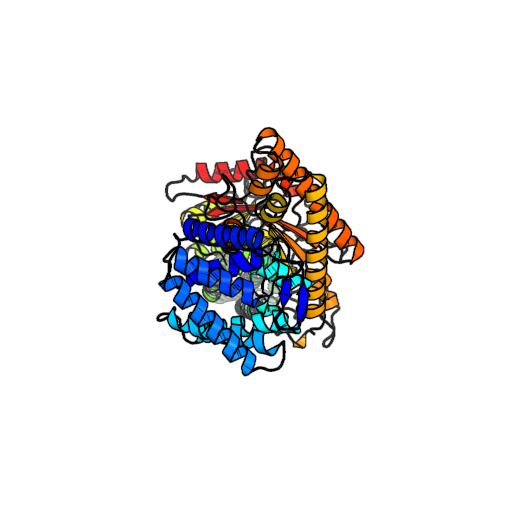TOM 765 C C . ALA A 1 90 ? -8.031 -25.344 35.141 1.00 69.25 90 ALA A C 1
ATOM 767 O O . ALA A 1 90 ? -7.041 -25.184 35.855 1.00 69.25 90 ALA A O 1
ATOM 768 N N . ALA A 1 91 ? -8.200 -26.429 34.378 1.00 63.41 91 ALA A N 1
ATOM 769 C CA . ALA A 1 91 ? -7.264 -27.551 34.316 1.00 63.41 91 ALA A CA 1
ATOM 770 C C . ALA A 1 91 ? -5.896 -27.117 33.776 1.00 63.41 91 ALA A C 1
ATOM 772 O O . ALA A 1 91 ? -4.874 -27.345 34.419 1.00 63.41 91 ALA A O 1
ATOM 773 N N . SER A 1 92 ? -5.886 -26.385 32.661 1.00 58.28 92 SER A N 1
ATOM 774 C CA . SER A 1 92 ? -4.692 -25.726 32.132 1.00 58.28 92 SER A CA 1
ATOM 775 C C . SER A 1 92 ? -3.988 -24.879 33.192 1.00 58.28 92 SER A C 1
ATOM 777 O O . SER A 1 92 ? -2.770 -24.961 33.354 1.00 58.28 92 SER A O 1
ATOM 779 N N . ARG A 1 93 ? -4.740 -24.065 33.942 1.00 62.38 93 ARG A N 1
ATOM 780 C CA . ARG A 1 93 ? -4.134 -23.182 34.937 1.00 62.38 93 ARG A CA 1
ATOM 781 C C . ARG A 1 93 ? -3.505 -23.923 36.109 1.00 62.38 93 ARG A C 1
ATOM 783 O O . ARG A 1 93 ? -2.552 -23.428 36.694 1.00 62.38 93 ARG A O 1
ATOM 790 N N . LYS A 1 94 ? -4.020 -25.105 36.433 1.00 62.38 94 LYS A N 1
ATOM 791 C CA . LYS A 1 94 ? -3.458 -25.976 37.467 1.00 62.38 94 LYS A CA 1
ATOM 792 C C . LYS A 1 94 ? -2.137 -26.620 37.026 1.00 62.38 94 LYS A C 1
ATOM 794 O O . LYS A 1 94 ? -1.277 -26.856 37.864 1.00 62.38 94 LYS A O 1
ATOM 799 N N . VAL A 1 95 ? -1.983 -26.879 35.725 1.00 53.84 95 VAL A N 1
ATOM 800 C CA . VAL A 1 95 ? -0.780 -27.485 35.123 1.00 53.84 95 VAL A CA 1
ATOM 801 C C . VAL A 1 95 ? 0.353 -26.467 34.950 1.00 53.84 95 VAL A C 1
ATOM 803 O O . VAL A 1 95 ? 1.519 -26.809 35.111 1.00 53.84 95 VAL A O 1
ATOM 806 N N . PHE A 1 96 ? 0.023 -25.208 34.664 1.00 55.16 96 PHE A N 1
ATOM 807 C CA . PHE A 1 96 ? 0.997 -24.153 34.384 1.00 55.16 96 PHE A CA 1
ATOM 808 C C . PHE A 1 96 ? 1.052 -23.139 35.536 1.00 55.16 96 PHE A C 1
ATOM 810 O O . PHE A 1 96 ? 0.255 -22.213 35.583 1.00 55.16 96 PHE A O 1
ATOM 817 N N . SER A 1 97 ? 1.966 -23.298 36.494 1.00 52.59 97 SER A N 1
ATOM 818 C CA . SER A 1 97 ? 2.029 -22.465 37.713 1.00 52.59 97 SER A CA 1
ATOM 819 C C . SER A 1 97 ? 2.488 -21.014 37.479 1.00 52.59 97 SER A C 1
ATOM 821 O O . SER A 1 97 ? 2.264 -20.151 38.331 1.00 52.59 97 SER A O 1
ATOM 823 N N . MET A 1 98 ? 3.090 -20.708 36.322 1.00 57.66 98 MET A N 1
ATOM 824 C CA . MET A 1 98 ? 3.531 -19.357 35.958 1.00 57.66 98 MET A CA 1
ATOM 825 C C . MET A 1 98 ? 2.492 -18.607 35.111 1.00 57.66 98 MET A C 1
ATOM 827 O O . MET A 1 98 ? 1.967 -19.113 34.119 1.00 57.66 98 MET A O 1
ATOM 831 N N . LYS A 1 99 ? 2.257 -17.334 35.460 1.00 56.16 99 LYS A N 1
ATOM 832 C CA . LYS A 1 99 ? 1.252 -16.431 34.855 1.00 56.16 99 LYS A CA 1
ATOM 833 C C . LYS A 1 99 ? 1.351 -16.320 33.323 1.00 56.16 99 LYS A C 1
ATOM 835 O O . LYS A 1 99 ? 0.344 -16.071 32.661 1.00 56.16 99 LYS A O 1
ATOM 840 N N . GLU A 1 100 ? 2.552 -16.488 32.777 1.00 55.62 100 GLU A N 1
ATOM 841 C CA . GLU A 1 100 ? 2.869 -16.354 31.351 1.00 55.62 100 GLU A CA 1
ATOM 842 C C . GLU A 1 100 ? 2.558 -17.633 30.555 1.00 55.62 100 GLU A C 1
ATOM 844 O O . GLU A 1 100 ? 2.116 -17.560 29.408 1.00 55.62 100 GLU A O 1
ATOM 849 N N . GLN A 1 101 ? 2.653 -18.805 31.188 1.00 61.38 101 GLN A N 1
ATOM 850 C CA . GLN A 1 101 ? 2.416 -20.101 30.547 1.00 61.38 101 GLN A CA 1
ATOM 851 C C . GLN A 1 101 ? 0.936 -20.319 30.167 1.00 61.38 101 GLN A C 1
ATOM 853 O O . GLN A 1 101 ? 0.632 -21.003 29.191 1.00 61.38 101 GLN A O 1
ATOM 858 N N . HIS A 1 102 ? -0.015 -19.668 30.851 1.00 61.78 102 HIS A N 1
ATOM 859 C CA . HIS A 1 102 ? -1.439 -19.747 30.490 1.00 61.78 102 HIS A CA 1
ATOM 860 C C . HIS A 1 102 ? -1.773 -19.164 29.108 1.00 61.78 102 HIS A C 1
ATOM 862 O O . HIS A 1 102 ? -2.800 -19.528 28.532 1.00 61.78 102 HIS A O 1
ATOM 868 N N . LYS A 1 103 ? -0.954 -18.245 28.572 1.00 62.19 103 LYS A N 1
ATOM 869 C CA . LYS A 1 103 ? -1.160 -17.705 27.217 1.00 62.19 103 LYS A CA 1
ATOM 870 C C . LYS A 1 103 ? -0.846 -18.759 26.147 1.00 62.19 103 LYS A C 1
ATOM 872 O O . LYS A 1 103 ? -1.563 -18.838 25.157 1.00 62.19 103 LYS A O 1
ATOM 877 N N . PHE A 1 104 ? 0.098 -19.666 26.397 1.00 64.62 104 PHE A N 1
ATOM 878 C CA . PHE A 1 104 ? 0.368 -20.791 25.493 1.00 64.62 104 PHE A CA 1
ATOM 879 C C . PHE A 1 104 ? -0.736 -21.840 25.480 1.00 64.62 104 PHE A C 1
ATOM 881 O O . PHE A 1 104 ? -0.958 -22.478 24.458 1.00 64.62 104 PHE A O 1
ATOM 888 N N . VAL A 1 105 ? -1.507 -21.973 26.559 1.00 67.00 105 VAL A N 1
ATOM 889 C CA . VAL A 1 105 ? -2.704 -22.823 26.521 1.00 67.00 105 VAL A CA 1
ATOM 890 C C . VAL A 1 105 ? -3.724 -22.258 25.545 1.00 67.00 105 VAL A C 1
ATOM 892 O O . VAL A 1 105 ? -4.301 -23.028 24.787 1.00 67.00 105 VAL A O 1
ATOM 895 N N . LYS A 1 106 ? -3.909 -20.929 25.493 1.00 66.38 106 LYS A N 1
ATOM 896 C CA . LYS A 1 106 ? -4.767 -20.329 24.460 1.00 66.38 106 LYS A CA 1
ATOM 897 C C . LYS A 1 106 ? -4.283 -20.689 23.055 1.00 66.38 106 LYS A C 1
ATOM 899 O O . LYS A 1 106 ? -5.113 -20.925 22.185 1.00 66.38 106 LYS A O 1
ATOM 904 N N . ALA A 1 107 ? -2.966 -20.728 22.834 1.00 69.00 107 ALA A N 1
ATOM 905 C CA . ALA A 1 107 ? -2.398 -21.147 21.555 1.00 69.00 107 ALA A CA 1
ATOM 906 C C . ALA A 1 107 ? -2.743 -22.612 21.246 1.00 69.00 107 ALA A C 1
ATOM 908 O O . ALA A 1 107 ? -3.251 -22.891 20.166 1.00 69.00 107 ALA A O 1
ATOM 909 N N . VAL A 1 108 ? -2.561 -23.524 22.207 1.00 69.00 108 VAL A N 1
ATOM 910 C CA . VAL A 1 108 ? -2.920 -24.947 22.063 1.00 69.00 108 VAL A CA 1
ATOM 911 C C . VAL A 1 108 ? -4.423 -25.132 21.810 1.00 69.00 108 VAL A C 1
ATOM 913 O O . VAL A 1 108 ? -4.806 -25.909 20.941 1.00 69.00 108 VAL A O 1
ATOM 916 N N . GLU A 1 109 ? -5.280 -24.393 22.521 1.00 67.69 109 GLU A N 1
ATOM 917 C CA . GLU A 1 109 ? -6.735 -24.402 22.316 1.00 67.69 109 GLU A CA 1
ATOM 918 C C . GLU A 1 109 ? -7.103 -23.940 20.902 1.00 67.69 109 GLU A C 1
ATOM 920 O O . GLU A 1 109 ? -7.865 -24.623 20.220 1.00 67.69 109 GLU A O 1
ATOM 925 N N . LYS A 1 110 ? -6.539 -22.814 20.446 1.00 70.44 110 LYS A N 1
ATOM 926 C CA . LYS A 1 110 ? -6.761 -22.297 19.088 1.00 70.44 110 LYS A CA 1
ATOM 927 C C . LYS A 1 110 ? -6.303 -23.291 18.028 1.00 70.44 110 LYS A C 1
ATOM 929 O O . LYS A 1 110 ? -7.066 -23.572 17.118 1.00 70.44 110 LYS A O 1
ATOM 934 N N . ILE A 1 111 ? -5.112 -23.869 18.186 1.00 75.12 111 ILE A N 1
ATOM 935 C CA . ILE A 1 111 ? -4.582 -24.909 17.293 1.00 75.12 111 ILE A CA 1
ATOM 936 C C . ILE A 1 111 ? -5.561 -26.086 17.200 1.00 75.12 111 ILE A C 1
ATOM 938 O O . ILE A 1 111 ? -5.909 -26.509 16.101 1.00 75.12 111 ILE A O 1
ATOM 942 N N . ALA A 1 112 ? -6.056 -26.583 18.338 1.00 66.62 112 ALA A N 1
ATOM 943 C CA . ALA A 1 112 ? -6.993 -27.703 18.368 1.00 66.62 112 ALA A CA 1
ATOM 944 C C . ALA A 1 112 ? -8.349 -27.386 17.710 1.00 66.62 112 ALA A C 1
ATOM 946 O O . ALA A 1 112 ? -8.976 -28.292 17.166 1.00 66.62 112 ALA A O 1
ATOM 947 N N . LEU A 1 113 ? -8.810 -26.132 17.768 1.00 67.44 113 LEU A N 1
ATOM 948 C CA . LEU A 1 113 ? -10.022 -25.678 17.076 1.00 67.44 113 LEU A CA 1
ATOM 949 C C . LEU A 1 113 ? -9.792 -25.569 15.566 1.00 67.44 113 LEU A C 1
ATOM 951 O O . LEU A 1 113 ? -10.548 -26.159 14.803 1.00 67.44 113 LEU A O 1
ATOM 955 N N . THR A 1 114 ? -8.696 -24.934 15.140 1.00 66.94 114 THR A N 1
ATOM 956 C CA . THR A 1 114 ? -8.342 -24.794 13.716 1.00 66.94 114 THR A CA 1
ATOM 957 C C . THR A 1 114 ? -8.228 -26.150 13.012 1.00 66.94 114 THR A C 1
ATOM 959 O O . THR A 1 114 ? -8.673 -26.295 11.880 1.00 66.94 114 THR A O 1
ATOM 962 N N . VAL A 1 115 ? -7.697 -27.175 13.691 1.00 66.75 115 VAL A N 1
ATOM 963 C CA . VAL A 1 115 ? -7.613 -28.546 13.148 1.00 66.75 115 VAL A CA 1
ATOM 964 C C . VAL A 1 115 ? -8.990 -29.168 12.890 1.00 66.75 115 VAL A C 1
ATOM 966 O O . VAL A 1 115 ? -9.122 -29.985 11.985 1.00 66.75 115 VAL A O 1
ATOM 969 N N . LYS A 1 116 ? -10.020 -28.808 13.665 1.00 60.88 116 LYS A N 1
ATOM 970 C CA . LYS A 1 116 ? -11.373 -29.361 13.491 1.00 60.88 116 LYS A CA 1
ATOM 971 C C . LYS A 1 116 ? -12.131 -28.740 12.320 1.00 60.88 116 LYS A C 1
ATOM 973 O O . LYS A 1 116 ? -13.018 -29.391 11.779 1.00 60.88 116 LYS A O 1
ATOM 978 N N . GLU A 1 117 ? -11.802 -27.504 11.961 1.00 60.81 117 GLU A N 1
ATOM 979 C CA . GLU A 1 117 ? -12.520 -26.721 10.950 1.00 60.81 117 GLU A CA 1
ATOM 980 C C . GLU A 1 117 ? -11.959 -26.931 9.529 1.00 60.81 117 GLU A C 1
ATOM 982 O O . GLU A 1 117 ? -12.675 -26.735 8.550 1.00 60.81 117 GLU A O 1
ATOM 987 N N . GLU A 1 118 ? -10.706 -27.382 9.382 1.00 60.34 118 GLU A N 1
ATOM 988 C CA . GLU A 1 118 ? -9.998 -27.373 8.094 1.00 60.34 118 GLU A CA 1
ATOM 989 C C . GLU A 1 118 ? -9.601 -28.766 7.579 1.00 60.34 118 GLU A C 1
ATOM 991 O O . GLU A 1 118 ? -8.441 -29.169 7.638 1.00 60.34 118 GLU A O 1
ATOM 996 N N . ASN A 1 119 ? -10.549 -29.478 6.965 1.00 55.41 119 ASN A N 1
ATOM 997 C CA . ASN A 1 119 ? -10.264 -30.734 6.251 1.00 55.41 119 ASN A CA 1
ATOM 998 C C . ASN A 1 119 ? -9.661 -30.528 4.836 1.00 55.41 119 ASN A C 1
ATOM 1000 O O . ASN A 1 119 ? -9.352 -31.510 4.164 1.00 55.41 119 ASN A O 1
ATOM 1004 N N . SER A 1 120 ? -9.498 -29.283 4.360 1.00 57.66 120 SER A N 1
ATOM 1005 C CA . SER A 1 120 ? -9.115 -28.952 2.969 1.00 57.66 120 SER A CA 1
ATOM 1006 C C . SER A 1 120 ? -7.833 -28.113 2.801 1.00 57.66 120 SER A C 1
ATOM 1008 O O . SER A 1 120 ? -7.454 -27.810 1.667 1.00 57.66 120 SER A O 1
ATOM 1010 N N . SER A 1 121 ? -7.142 -27.744 3.886 1.00 71.56 121 SER A N 1
ATOM 1011 C CA . SER A 1 121 ? -5.916 -26.925 3.833 1.00 71.56 121 SER A CA 1
ATOM 1012 C C . SER A 1 121 ? -4.668 -27.760 3.523 1.00 71.56 121 SER A C 1
ATOM 1014 O O . SER A 1 121 ? -4.545 -28.903 3.968 1.00 71.56 121 SER A O 1
ATOM 1016 N N . LYS A 1 122 ? -3.691 -27.194 2.795 1.00 80.94 122 LYS A N 1
ATOM 1017 C CA . LYS A 1 122 ? -2.412 -27.883 2.543 1.00 80.94 122 LYS A CA 1
ATOM 1018 C C . LYS A 1 122 ? -1.590 -27.972 3.840 1.00 80.94 122 LYS A C 1
ATOM 1020 O O . LYS A 1 122 ? -1.625 -27.036 4.640 1.00 80.94 122 LYS A O 1
ATOM 1025 N N . PRO A 1 123 ? -0.772 -29.025 4.036 1.00 80.38 123 PRO A N 1
ATOM 1026 C CA . PRO A 1 123 ? 0.006 -29.201 5.267 1.00 80.38 123 PRO A CA 1
ATOM 1027 C C . PRO A 1 123 ? 0.888 -28.000 5.649 1.00 80.38 123 PRO A C 1
ATOM 1029 O O . PRO A 1 123 ? 0.939 -27.624 6.818 1.00 80.38 123 PRO A O 1
ATOM 1032 N N . GLN A 1 124 ? 1.541 -27.361 4.672 1.00 79.81 124 GLN A N 1
ATOM 1033 C CA . GLN A 1 124 ? 2.399 -26.200 4.932 1.00 79.81 124 GLN A CA 1
ATOM 1034 C C . GLN A 1 124 ? 1.603 -24.989 5.439 1.00 79.81 124 GLN A C 1
ATOM 1036 O O . GLN A 1 124 ? 2.051 -24.308 6.360 1.00 79.81 124 GLN A O 1
ATOM 1041 N N . ASP A 1 125 ? 0.399 -24.761 4.907 1.00 80.19 125 ASP A N 1
ATOM 1042 C CA . ASP A 1 125 ? -0.471 -23.660 5.334 1.00 80.19 125 ASP A CA 1
ATOM 1043 C C . ASP A 1 125 ? -0.891 -23.838 6.799 1.00 80.19 125 ASP A C 1
ATOM 1045 O O . ASP A 1 125 ? -0.921 -22.875 7.567 1.00 80.19 125 ASP A O 1
ATOM 1049 N N . ILE A 1 126 ? -1.151 -25.084 7.214 1.00 80.25 126 ILE A N 1
ATOM 1050 C CA . ILE A 1 126 ? -1.480 -25.435 8.602 1.00 80.25 126 ILE A CA 1
ATOM 1051 C C . ILE A 1 126 ? -0.289 -25.142 9.529 1.00 80.25 126 ILE A C 1
ATOM 1053 O O . ILE A 1 126 ? -0.464 -24.503 10.569 1.00 80.25 126 ILE A O 1
ATOM 1057 N N . ILE A 1 127 ? 0.931 -25.536 9.145 1.00 83.62 127 ILE A N 1
ATOM 1058 C CA . ILE A 1 127 ? 2.151 -25.249 9.922 1.00 83.62 127 ILE A CA 1
ATOM 1059 C C . ILE A 1 127 ? 2.359 -23.736 10.063 1.00 83.62 127 ILE A C 1
ATOM 1061 O O . ILE A 1 127 ? 2.598 -23.244 11.169 1.00 83.62 127 ILE A O 1
ATOM 1065 N N . CYS A 1 128 ? 2.210 -22.979 8.973 1.00 83.44 128 CYS A N 1
ATOM 1066 C CA . CYS A 1 128 ? 2.303 -21.521 9.001 1.00 83.44 128 CYS A CA 1
ATOM 1067 C C . CYS A 1 128 ? 1.247 -20.899 9.931 1.00 83.44 128 CYS A C 1
ATOM 1069 O O . CYS A 1 128 ? 1.575 -20.010 10.722 1.00 83.44 128 CYS A O 1
ATOM 1071 N N . LYS A 1 129 ? -0.000 -21.390 9.908 1.00 83.06 129 LYS A N 1
ATOM 1072 C CA . LYS A 1 129 ? -1.059 -20.948 10.834 1.00 83.06 129 LYS A CA 1
ATOM 1073 C C . LYS A 1 129 ? -0.694 -21.224 12.291 1.00 83.06 129 LYS A C 1
ATOM 1075 O O . LYS A 1 129 ? -0.846 -20.332 13.126 1.00 83.06 129 LYS A O 1
ATOM 1080 N N . PHE A 1 130 ? -0.165 -22.405 12.607 1.00 85.00 130 PHE A N 1
ATOM 1081 C CA . PHE A 1 130 ? 0.287 -22.722 13.966 1.00 85.00 130 PHE A CA 1
ATOM 1082 C C . PHE A 1 130 ? 1.412 -21.792 14.415 1.00 85.00 130 PHE A C 1
ATOM 1084 O O . PHE A 1 130 ? 1.342 -21.246 15.519 1.00 85.00 130 PHE A O 1
ATOM 1091 N N . GLY A 1 131 ? 2.392 -21.540 13.542 1.00 86.62 131 GLY A N 1
ATOM 1092 C CA . GLY A 1 131 ? 3.452 -20.561 13.780 1.00 86.62 131 GLY A CA 1
ATOM 1093 C C . GLY A 1 131 ? 2.889 -19.178 14.121 1.00 86.62 131 GLY A C 1
ATOM 1094 O O . GLY A 1 131 ? 3.245 -18.608 15.154 1.00 86.62 131 GLY A O 1
ATOM 1095 N N . LYS A 1 132 ? 1.930 -18.676 13.328 1.00 87.31 132 LYS A N 1
ATOM 1096 C CA . LYS A 1 132 ? 1.260 -17.385 13.577 1.00 87.31 132 LYS A CA 1
ATOM 1097 C C . LYS A 1 132 ? 0.490 -17.359 14.902 1.00 87.31 132 LYS A C 1
ATOM 1099 O O . LYS A 1 132 ? 0.571 -16.368 15.632 1.00 87.31 132 LYS A O 1
ATOM 1104 N N . ILE A 1 133 ? -0.230 -18.431 15.249 1.00 85.56 133 ILE A N 1
ATOM 1105 C CA . ILE A 1 133 ? -0.980 -18.534 16.515 1.00 85.56 133 ILE A CA 1
ATOM 1106 C C . ILE A 1 133 ? -0.026 -18.490 17.715 1.00 85.56 133 ILE A C 1
ATOM 1108 O O . ILE A 1 133 ? -0.236 -17.693 18.633 1.00 85.56 133 ILE A O 1
ATOM 1112 N N . ILE A 1 134 ? 1.025 -19.317 17.702 1.00 85.44 134 ILE A N 1
ATOM 1113 C CA . ILE A 1 134 ? 2.011 -19.384 18.789 1.00 85.44 134 ILE A CA 1
ATOM 1114 C C . ILE A 1 134 ? 2.726 -18.042 18.925 1.00 85.44 134 ILE A C 1
ATOM 1116 O O . ILE A 1 134 ? 2.794 -17.496 20.027 1.00 85.44 134 ILE A O 1
ATOM 1120 N N . SER A 1 135 ? 3.193 -17.479 17.809 1.00 90.00 135 SER A N 1
ATOM 1121 C CA . SER A 1 135 ? 3.904 -16.202 17.810 1.00 90.00 135 SER A CA 1
ATOM 1122 C C . SER A 1 135 ? 3.024 -15.059 18.320 1.00 90.00 135 SER A C 1
ATOM 1124 O O . SER A 1 135 ? 3.468 -14.244 19.122 1.00 90.00 135 SER A O 1
ATOM 1126 N N . THR A 1 136 ? 1.734 -15.039 17.964 1.00 89.88 136 THR A N 1
ATOM 1127 C CA . THR A 1 136 ? 0.786 -14.037 18.479 1.00 89.88 136 THR A CA 1
ATOM 1128 C C . THR A 1 136 ? 0.657 -14.098 20.000 1.00 89.88 136 THR A C 1
ATOM 1130 O O . THR A 1 136 ? 0.722 -13.065 20.672 1.00 89.88 136 THR A O 1
ATOM 1133 N N . GLU A 1 137 ? 0.449 -15.289 20.569 1.00 84.19 137 GLU A N 1
ATOM 1134 C CA . GLU A 1 137 ? 0.307 -15.431 22.023 1.00 84.19 137 GLU A CA 1
ATOM 1135 C C . GLU A 1 137 ? 1.635 -15.161 22.746 1.00 84.19 137 GLU A C 1
ATOM 1137 O O . GLU A 1 137 ? 1.619 -14.547 23.815 1.00 84.19 137 GLU A O 1
ATOM 1142 N N . PHE A 1 138 ? 2.775 -15.519 22.140 1.00 86.00 138 PHE A N 1
ATOM 1143 C CA . PHE A 1 138 ? 4.108 -15.162 22.631 1.00 86.00 138 PHE A CA 1
ATOM 1144 C C . PHE A 1 138 ? 4.310 -13.642 22.666 1.00 86.00 138 PHE A C 1
ATOM 1146 O O . PHE A 1 138 ? 4.638 -13.090 23.716 1.00 86.00 138 PHE A O 1
ATOM 1153 N N . SER A 1 139 ? 4.048 -12.935 21.563 1.00 89.44 139 SER A N 1
ATOM 1154 C CA . SER A 1 139 ? 4.171 -11.474 21.492 1.00 89.44 139 SER A CA 1
ATOM 1155 C C . SER A 1 139 ? 3.283 -10.785 22.521 1.00 89.44 139 SER A C 1
ATOM 1157 O O . SER A 1 139 ? 3.736 -9.899 23.245 1.00 89.44 139 SER A O 1
ATOM 1159 N N . LYS A 1 140 ? 2.032 -11.236 22.671 1.00 85.62 140 LYS A N 1
ATOM 1160 C CA . LYS A 1 140 ? 1.124 -10.730 23.712 1.00 85.62 140 LYS A CA 1
ATOM 1161 C C . LYS A 1 140 ? 1.615 -11.033 25.123 1.00 85.62 140 LYS A C 1
ATOM 1163 O O . LYS A 1 140 ? 1.207 -10.346 26.058 1.00 85.62 140 LYS A O 1
ATOM 1168 N N . ALA A 1 141 ? 2.364 -12.113 25.321 1.00 81.50 141 ALA A N 1
ATOM 1169 C CA . ALA A 1 141 ? 2.878 -12.536 26.618 1.00 81.50 141 ALA A CA 1
ATOM 1170 C C . ALA A 1 141 ? 4.114 -11.751 27.046 1.00 81.50 141 ALA A C 1
ATOM 1172 O O . ALA A 1 141 ? 4.134 -11.280 28.182 1.00 81.50 141 ALA A O 1
ATOM 1173 N N . TYR A 1 142 ? 5.077 -11.606 26.138 1.00 82.88 142 TYR A N 1
ATOM 1174 C CA . TYR A 1 142 ? 6.446 -11.214 26.469 1.00 82.88 142 TYR A CA 1
ATOM 1175 C C . TYR A 1 142 ? 6.915 -9.923 25.800 1.00 82.88 142 TYR A C 1
ATOM 1177 O O . TYR A 1 142 ? 7.832 -9.290 26.311 1.00 82.88 142 TYR A O 1
ATOM 1185 N N . LEU A 1 143 ? 6.324 -9.534 24.665 1.00 88.38 143 LEU A N 1
ATOM 1186 C CA . LEU A 1 143 ? 6.761 -8.351 23.913 1.00 88.38 143 LEU A CA 1
ATOM 1187 C C . LEU A 1 143 ? 5.850 -7.143 24.129 1.00 88.38 143 LEU A C 1
ATOM 1189 O O . LEU A 1 143 ? 6.318 -6.010 24.090 1.00 88.38 143 LEU A O 1
ATOM 1193 N N . LEU A 1 144 ? 4.556 -7.376 24.355 1.00 88.19 144 LEU A N 1
ATOM 1194 C CA . LEU A 1 144 ? 3.558 -6.328 24.528 1.00 88.19 144 LEU A CA 1
ATOM 1195 C C . LEU A 1 144 ? 3.065 -6.244 25.971 1.00 88.19 144 LEU A C 1
ATOM 1197 O O . LEU A 1 144 ? 2.598 -7.223 26.557 1.00 88.19 144 LEU A O 1
ATOM 1201 N N . ASP A 1 145 ? 3.049 -5.023 26.500 1.00 86.19 145 ASP A N 1
ATOM 1202 C CA . ASP A 1 145 ? 2.482 -4.750 27.813 1.00 86.19 145 ASP A CA 1
ATOM 1203 C C . ASP A 1 145 ? 0.967 -5.001 27.868 1.00 86.19 145 ASP A C 1
ATOM 1205 O O . ASP A 1 145 ? 0.211 -4.852 26.898 1.00 86.19 145 ASP A O 1
ATOM 1209 N N . ALA A 1 146 ? 0.478 -5.280 29.080 1.00 81.75 146 ALA A N 1
ATOM 1210 C CA . ALA A 1 146 ? -0.948 -5.442 29.356 1.00 81.75 146 ALA A CA 1
ATOM 1211 C C . ALA A 1 146 ? -1.790 -4.205 28.984 1.00 81.75 146 ALA A C 1
ATOM 1213 O O . ALA A 1 146 ? -2.980 -4.350 28.714 1.00 81.75 146 ALA A O 1
ATOM 1214 N N . LYS A 1 147 ? -1.191 -3.006 28.984 1.00 88.31 147 LYS A N 1
ATOM 1215 C CA . LYS A 1 147 ? -1.862 -1.757 28.593 1.00 88.31 147 LYS A CA 1
ATOM 1216 C C . LYS A 1 147 ? -2.178 -1.675 27.096 1.00 88.31 147 LYS A C 1
ATOM 1218 O O . LYS A 1 147 ? -3.114 -0.977 26.753 1.00 88.31 147 LYS A O 1
ATOM 1223 N N . TYR A 1 148 ? -1.465 -2.408 26.235 1.00 93.00 148 TYR A N 1
ATOM 1224 C CA . TYR A 1 148 ? -1.732 -2.449 24.789 1.00 93.00 148 TYR A CA 1
ATOM 1225 C C . TYR A 1 148 ? -2.564 -3.671 24.402 1.00 93.00 148 TYR A C 1
ATOM 1227 O O . TYR A 1 148 ? -3.518 -3.583 23.634 1.00 93.00 148 TYR A O 1
ATOM 1235 N N . THR A 1 149 ? -2.239 -4.828 24.986 1.00 88.62 149 THR A N 1
ATOM 1236 C CA . THR A 1 149 ? -2.937 -6.084 24.675 1.00 88.62 149 THR A CA 1
ATOM 1237 C C . THR A 1 149 ? -4.401 -6.073 25.101 1.00 88.62 149 THR A C 1
ATOM 1239 O O . THR A 1 149 ? -5.222 -6.657 24.405 1.00 88.62 149 THR A O 1
ATOM 1242 N N . ARG A 1 150 ? -4.748 -5.398 26.206 1.00 86.56 150 ARG A N 1
ATOM 1243 C CA . ARG A 1 150 ? -6.140 -5.289 26.671 1.00 86.56 150 ARG A CA 1
ATOM 1244 C C . ARG A 1 150 ? -7.012 -4.479 25.701 1.00 86.56 150 ARG A C 1
ATOM 1246 O O . ARG A 1 150 ? -7.957 -5.076 25.206 1.00 86.56 150 ARG A O 1
ATOM 1253 N N . PRO A 1 151 ? -6.691 -3.215 25.356 1.00 91.62 151 PRO A N 1
ATOM 1254 C CA . PRO A 1 151 ? -7.399 -2.469 24.312 1.00 91.62 151 PRO A CA 1
ATOM 1255 C C . PRO A 1 151 ? -7.523 -3.218 22.982 1.00 91.62 151 PRO A C 1
ATOM 1257 O O . PRO A 1 151 ? -8.572 -3.150 22.356 1.00 91.62 151 PRO A O 1
ATOM 1260 N N . HIS A 1 152 ? -6.504 -3.990 22.584 1.00 94.00 152 HIS A N 1
ATOM 1261 C CA . HIS A 1 152 ? -6.587 -4.837 21.390 1.00 94.00 152 HIS A CA 1
ATOM 1262 C C . HIS A 1 152 ? -7.572 -6.011 21.520 1.00 94.00 152 HIS A C 1
ATOM 1264 O O . HIS A 1 152 ? -8.293 -6.329 20.578 1.00 94.00 152 HIS A O 1
ATOM 1270 N N . GLU A 1 153 ? -7.579 -6.702 22.663 1.00 86.38 153 GLU A N 1
ATOM 1271 C CA . GLU A 1 153 ? -8.529 -7.793 22.919 1.00 86.38 153 GLU A CA 1
ATOM 1272 C C . GLU A 1 153 ? -9.960 -7.276 23.126 1.00 86.38 153 GLU A C 1
ATOM 1274 O O . GLU A 1 153 ? -10.903 -7.999 22.826 1.00 86.38 153 GLU A O 1
ATOM 1279 N N . GLU A 1 154 ? -10.111 -6.053 23.637 1.00 87.75 154 GLU A N 1
ATOM 1280 C CA . GLU A 1 154 ? -11.392 -5.416 23.967 1.00 87.75 154 GLU A CA 1
ATOM 1281 C C . GLU A 1 154 ? -12.010 -4.636 22.797 1.00 87.75 154 GLU A C 1
ATOM 1283 O O . GLU A 1 154 ? -13.154 -4.218 22.909 1.00 87.75 154 GLU A O 1
ATOM 1288 N N . GLY A 1 155 ? -11.295 -4.476 21.679 1.00 90.75 155 GLY A N 1
ATOM 1289 C CA . GLY A 1 155 ? -11.810 -3.807 20.479 1.00 90.75 155 GLY A CA 1
ATOM 1290 C C . GLY A 1 155 ? -11.626 -2.287 20.447 1.00 90.75 155 GLY A C 1
ATOM 1291 O O . GLY A 1 155 ? -12.074 -1.656 19.509 1.00 90.75 155 GLY A O 1
ATOM 1292 N N . ASN A 1 156 ? -10.920 -1.679 21.403 1.00 93.56 156 ASN A N 1
ATOM 1293 C CA . ASN A 1 156 ? -10.664 -0.228 21.365 1.00 93.56 156 ASN A CA 1
ATOM 1294 C C . ASN A 1 156 ? -9.633 0.144 20.283 1.00 93.56 156 ASN A C 1
ATOM 1296 O O . ASN A 1 156 ? -9.677 1.223 19.696 1.00 93.56 156 ASN A O 1
ATOM 1300 N N . ILE A 1 157 ? -8.663 -0.747 20.056 1.00 97.50 157 ILE A N 1
ATOM 1301 C CA . ILE A 1 157 ? -7.637 -0.609 19.018 1.00 97.50 157 ILE A CA 1
ATOM 1302 C C . ILE A 1 157 ? -7.425 -1.951 18.316 1.00 97.50 157 ILE A C 1
ATOM 1304 O O . ILE A 1 157 ? -7.724 -3.012 18.862 1.00 97.50 157 ILE A O 1
ATOM 1308 N N . PHE A 1 158 ? -6.806 -1.940 17.144 1.00 97.44 158 PHE A N 1
ATOM 1309 C CA . PHE A 1 158 ? -6.377 -3.143 16.447 1.00 97.44 158 PHE A CA 1
ATOM 1310 C C . PHE A 1 158 ? -4.906 -3.029 16.046 1.00 97.44 158 PHE A C 1
ATOM 1312 O O . PHE A 1 158 ? -4.555 -2.252 15.165 1.00 97.44 158 PHE A O 1
ATOM 1319 N N . ILE A 1 159 ? -4.045 -3.809 16.707 1.00 96.88 159 ILE A N 1
ATOM 1320 C CA . ILE A 1 159 ? -2.620 -3.910 16.384 1.00 96.88 159 ILE A CA 1
ATOM 1321 C C . ILE A 1 159 ? -2.464 -4.963 15.283 1.00 96.88 159 ILE A C 1
ATOM 1323 O O . ILE A 1 159 ? -2.851 -6.120 15.490 1.00 96.88 159 ILE A O 1
ATOM 1327 N N . TYR A 1 160 ? -1.907 -4.564 14.141 1.00 94.75 160 TYR A N 1
ATOM 1328 C CA . TYR A 1 160 ? -1.630 -5.462 13.018 1.00 94.75 160 TYR A CA 1
ATOM 1329 C C . TYR A 1 160 ? -0.378 -6.304 13.301 1.00 94.75 160 TYR A C 1
ATOM 1331 O O . TYR A 1 160 ? 0.474 -5.915 14.100 1.00 94.75 160 TYR A O 1
ATOM 1339 N N . ASP A 1 161 ? -0.294 -7.486 12.685 1.00 91.31 161 ASP A N 1
ATOM 1340 C CA . ASP A 1 161 ? 0.901 -8.347 12.670 1.00 91.31 161 ASP A CA 1
ATOM 1341 C C . ASP A 1 161 ? 1.568 -8.601 14.022 1.00 91.31 161 ASP A C 1
ATOM 1343 O O . ASP A 1 161 ? 2.787 -8.697 14.147 1.00 91.31 161 ASP A O 1
ATOM 1347 N N . ILE A 1 162 ? 0.762 -8.794 15.069 1.00 93.62 162 ILE A N 1
ATOM 1348 C CA . ILE A 1 162 ? 1.279 -9.152 16.399 1.00 93.62 162 ILE A CA 1
ATOM 1349 C C . ILE A 1 162 ? 2.174 -10.404 16.328 1.00 93.62 162 ILE A C 1
ATOM 1351 O O . ILE A 1 162 ? 3.135 -10.522 17.092 1.00 93.62 162 ILE A O 1
ATOM 1355 N N . ALA A 1 163 ? 1.870 -11.336 15.418 1.00 90.69 163 ALA A N 1
ATOM 1356 C CA . ALA A 1 163 ? 2.684 -12.521 15.170 1.00 90.69 163 ALA A CA 1
ATOM 1357 C C . ALA A 1 163 ? 4.095 -12.183 14.664 1.00 90.69 163 ALA A C 1
ATOM 1359 O O . ALA A 1 163 ? 5.033 -12.902 14.999 1.00 90.69 163 ALA A O 1
ATOM 1360 N N . ASP A 1 164 ? 4.268 -11.094 13.921 1.00 90.69 164 ASP A N 1
ATOM 1361 C CA . ASP A 1 164 ? 5.523 -10.805 13.227 1.00 90.69 164 ASP A CA 1
ATOM 1362 C C . ASP A 1 164 ? 6.479 -9.948 14.074 1.00 90.69 164 ASP A C 1
ATOM 1364 O O . ASP A 1 164 ? 7.668 -9.834 13.772 1.00 90.69 164 ASP A O 1
ATOM 1368 N N . LEU A 1 165 ? 6.006 -9.426 15.214 1.00 90.00 165 LEU A N 1
ATOM 1369 C CA . LEU A 1 165 ? 6.831 -8.704 16.194 1.00 90.00 165 LEU A CA 1
ATOM 1370 C C . LEU A 1 165 ? 8.043 -9.515 16.687 1.00 90.00 165 LEU A C 1
ATOM 1372 O O . LEU A 1 165 ? 9.078 -8.934 17.010 1.00 90.00 165 LEU A O 1
ATOM 1376 N N . THR A 1 166 ? 7.933 -10.846 16.770 1.00 85.19 166 THR A N 1
ATOM 1377 C CA . THR A 1 166 ? 9.027 -11.725 17.228 1.00 85.19 166 THR A CA 1
ATOM 1378 C C . THR A 1 166 ? 10.171 -11.789 16.216 1.00 85.19 166 THR A C 1
ATOM 1380 O O . THR A 1 166 ? 11.356 -11.728 16.572 1.00 85.19 166 THR A O 1
ATOM 1383 N N . ILE A 1 167 ? 9.815 -11.881 14.938 1.00 86.50 167 ILE A N 1
ATOM 1384 C CA . ILE A 1 167 ? 10.756 -12.019 13.828 1.00 86.50 167 ILE A CA 1
ATOM 1385 C C . ILE A 1 167 ? 11.289 -10.658 13.376 1.00 86.50 167 ILE A C 1
ATOM 1387 O O . ILE A 1 167 ? 12.466 -10.567 13.032 1.00 86.50 167 ILE A O 1
ATOM 1391 N N . GLY A 1 168 ? 10.516 -9.587 13.568 1.00 89.81 168 GLY A N 1
ATOM 1392 C CA . GLY A 1 168 ? 10.907 -8.215 13.251 1.00 89.81 168 GLY A CA 1
ATOM 1393 C C . GLY A 1 168 ? 10.550 -7.785 11.831 1.00 89.81 168 GLY A C 1
ATOM 1394 O O . GLY A 1 168 ? 11.137 -6.822 11.357 1.00 89.81 168 GLY A O 1
ATOM 1395 N N . SER A 1 169 ? 9.611 -8.467 11.169 1.00 92.31 169 SER A N 1
ATOM 1396 C CA . SER A 1 169 ? 9.150 -8.088 9.828 1.00 92.31 169 SER A CA 1
ATOM 1397 C C . SER A 1 169 ? 8.506 -6.703 9.817 1.00 92.31 169 SER A C 1
ATOM 1399 O O . SER A 1 169 ? 8.002 -6.229 10.841 1.00 92.31 169 SER A O 1
ATOM 1401 N N . PHE A 1 170 ? 8.511 -6.066 8.649 1.00 95.06 170 PHE A N 1
ATOM 1402 C CA . PHE A 1 170 ? 7.870 -4.768 8.417 1.00 95.06 170 PHE A CA 1
ATOM 1403 C C . PHE A 1 170 ? 6.519 -4.945 7.734 1.00 95.06 170 PHE A C 1
ATOM 1405 O O . PHE A 1 170 ? 6.289 -5.956 7.075 1.00 95.06 170 PHE A O 1
ATOM 1412 N N . TYR A 1 171 ? 5.640 -3.951 7.871 1.00 95.12 171 TYR A N 1
ATOM 1413 C CA . TYR A 1 171 ? 4.282 -4.038 7.341 1.00 95.12 171 TYR A CA 1
ATOM 1414 C C . TYR A 1 171 ? 4.270 -4.082 5.809 1.00 95.12 171 TYR A C 1
ATOM 1416 O O . TYR A 1 171 ? 3.787 -5.037 5.214 1.00 95.12 171 TYR A O 1
ATOM 1424 N N . SER A 1 172 ? 4.812 -3.061 5.145 1.00 95.69 172 SER A N 1
ATOM 1425 C CA . SER A 1 172 ? 4.881 -2.978 3.676 1.00 95.69 172 SER A CA 1
ATOM 1426 C C . SER A 1 172 ? 6.136 -2.235 3.233 1.00 95.69 172 SER A C 1
ATOM 1428 O O . SER A 1 172 ? 6.699 -1.455 4.006 1.00 95.69 172 SER A O 1
ATOM 1430 N N . SER A 1 173 ? 6.584 -2.468 2.001 1.00 95.38 173 SER A N 1
ATOM 1431 C CA . SER A 1 173 ? 7.805 -1.859 1.468 1.00 95.38 173 SER A CA 1
ATOM 1432 C C . SER A 1 173 ? 7.670 -1.471 0.005 1.00 95.38 173 SER A C 1
ATOM 1434 O O . SER A 1 173 ? 7.272 -2.291 -0.818 1.00 95.38 173 SER A O 1
ATOM 1436 N N . ASN A 1 174 ? 8.087 -0.249 -0.319 1.00 95.38 174 ASN A N 1
ATOM 1437 C CA . ASN A 1 174 ? 8.321 0.186 -1.686 1.00 95.38 174 ASN A CA 1
ATOM 1438 C C . ASN A 1 174 ? 9.816 0.096 -1.981 1.00 95.38 174 ASN A C 1
ATOM 1440 O O . ASN A 1 174 ? 10.594 0.865 -1.420 1.00 95.38 174 ASN A O 1
ATOM 1444 N N . LEU A 1 175 ? 10.229 -0.850 -2.823 1.00 95.06 175 LEU A N 1
ATOM 1445 C CA . LEU A 1 175 ? 11.646 -1.177 -2.993 1.00 95.06 175 LEU A CA 1
ATOM 1446 C C . LEU A 1 175 ? 12.338 -0.264 -4.003 1.00 95.06 175 LEU A C 1
ATOM 1448 O O . LEU A 1 175 ? 11.756 0.134 -5.013 1.00 95.06 175 LEU A O 1
ATOM 1452 N N . ASN A 1 176 ? 13.619 -0.000 -3.754 1.00 92.81 176 ASN A N 1
ATOM 1453 C CA . ASN A 1 176 ? 14.527 0.556 -4.741 1.00 92.81 176 ASN A CA 1
ATOM 1454 C C . ASN A 1 176 ? 15.307 -0.556 -5.451 1.00 92.81 176 ASN A C 1
ATOM 1456 O O . ASN A 1 176 ? 16.259 -1.078 -4.890 1.00 92.81 176 ASN A O 1
ATOM 1460 N N . LEU A 1 177 ? 14.960 -0.862 -6.701 1.00 93.00 177 LEU A N 1
ATOM 1461 C CA . LEU A 1 177 ? 15.704 -1.823 -7.529 1.00 93.00 177 LEU A CA 1
ATOM 1462 C C . LEU A 1 177 ? 16.523 -1.162 -8.641 1.00 93.00 177 LEU A C 1
ATOM 1464 O O . LEU A 1 177 ? 17.004 -1.839 -9.549 1.00 93.00 177 LEU A O 1
ATOM 1468 N N . SER A 1 178 ? 16.717 0.159 -8.587 1.00 91.00 178 SER A N 1
ATOM 1469 C CA . SER A 1 178 ? 17.488 0.869 -9.610 1.00 91.00 178 SER A CA 1
ATOM 1470 C C . SER A 1 178 ? 18.986 0.558 -9.560 1.00 91.00 178 SER A C 1
ATOM 1472 O O . SER A 1 178 ? 19.698 0.911 -10.490 1.00 91.00 178 SER A O 1
ATOM 1474 N N . TYR A 1 179 ? 19.496 -0.063 -8.497 1.00 91.12 179 TYR A N 1
ATOM 1475 C CA . TYR A 1 179 ? 20.909 -0.443 -8.404 1.00 91.12 179 TYR A CA 1
ATOM 1476 C C . TYR A 1 179 ? 21.248 -1.701 -9.219 1.00 91.12 179 TYR A C 1
ATOM 1478 O O . TYR A 1 179 ? 22.424 -1.987 -9.435 1.00 91.12 179 TYR A O 1
ATOM 1486 N N . ILE A 1 180 ? 20.242 -2.480 -9.633 1.00 93.56 180 ILE A N 1
ATOM 1487 C CA . ILE A 1 180 ? 20.456 -3.666 -10.461 1.00 93.56 180 ILE A CA 1
ATOM 1488 C C . ILE A 1 180 ? 20.767 -3.176 -11.875 1.00 93.56 180 ILE A C 1
ATOM 1490 O O . ILE A 1 180 ? 19.945 -2.516 -12.514 1.00 93.56 180 ILE A O 1
ATOM 1494 N N . GLU A 1 181 ? 21.972 -3.474 -12.351 1.00 94.50 181 GLU A N 1
ATOM 1495 C CA . GLU A 1 181 ? 22.402 -3.065 -13.683 1.00 94.50 181 GLU A CA 1
ATOM 1496 C C . GLU A 1 181 ? 21.791 -3.961 -14.771 1.00 94.50 181 GLU A C 1
ATOM 1498 O O . GLU A 1 181 ? 21.666 -5.172 -14.570 1.00 94.50 181 GLU A O 1
ATOM 1503 N N . PRO A 1 182 ? 21.400 -3.397 -15.929 1.00 95.75 182 PRO A N 1
ATOM 1504 C CA . PRO A 1 182 ? 20.903 -4.185 -17.047 1.00 95.75 182 PRO A CA 1
ATOM 1505 C C . PRO A 1 182 ? 21.935 -5.179 -17.593 1.00 95.75 182 PRO A C 1
ATOM 1507 O O . PRO A 1 182 ? 22.982 -4.796 -18.114 1.00 95.75 182 PRO A O 1
ATOM 1510 N N . ASP A 1 183 ? 21.590 -6.459 -17.537 1.00 95.88 183 ASP A N 1
ATOM 1511 C CA . ASP A 1 183 ? 22.286 -7.564 -18.188 1.00 95.88 183 ASP A CA 1
ATOM 1512 C C . ASP A 1 183 ? 21.274 -8.636 -18.634 1.00 95.88 183 ASP A C 1
ATOM 1514 O O . ASP A 1 183 ? 20.069 -8.485 -18.441 1.00 95.88 183 ASP A O 1
ATOM 1518 N N . GLU A 1 184 ? 21.724 -9.743 -19.228 1.00 94.69 184 GLU A N 1
ATOM 1519 C CA . GLU A 1 184 ? 20.814 -10.825 -19.653 1.00 94.69 184 GLU A CA 1
ATOM 1520 C C . GLU A 1 184 ? 20.032 -11.478 -18.493 1.00 94.69 184 GLU A C 1
ATOM 1522 O O . GLU A 1 184 ? 18.969 -12.051 -18.725 1.00 94.69 184 GLU A O 1
ATOM 1527 N N . SER A 1 185 ? 20.514 -11.357 -17.253 1.00 96.62 185 SER A N 1
ATOM 1528 C CA . SER A 1 185 ? 19.892 -11.909 -16.041 1.00 96.62 185 SER A CA 1
ATOM 1529 C C . SER A 1 185 ? 19.025 -10.886 -15.296 1.00 96.62 185 SER A C 1
ATOM 1531 O O . SER A 1 185 ? 18.487 -11.201 -14.234 1.00 96.62 185 SER A O 1
ATOM 1533 N N . TYR A 1 186 ? 18.858 -9.671 -15.829 1.00 97.38 186 TYR A N 1
ATOM 1534 C CA . TYR A 1 186 ? 18.231 -8.537 -15.144 1.00 97.38 186 TYR A CA 1
ATOM 1535 C C . TYR A 1 186 ? 16.873 -8.884 -14.521 1.00 97.38 186 TYR A C 1
ATOM 1537 O O . TYR A 1 186 ? 16.658 -8.684 -13.326 1.00 97.38 186 TYR A O 1
ATOM 1545 N N . PHE A 1 187 ? 15.964 -9.470 -15.304 1.00 97.56 187 PHE A N 1
ATOM 1546 C CA . PHE A 1 187 ? 14.640 -9.855 -14.811 1.00 97.56 187 PHE A CA 1
ATOM 1547 C C . PHE A 1 187 ? 14.676 -11.016 -13.818 1.00 97.56 187 PHE A C 1
ATOM 1549 O O . PHE A 1 187 ? 13.857 -11.043 -12.903 1.00 97.56 187 PHE A O 1
ATOM 1556 N N . ASP A 1 188 ? 15.614 -11.954 -13.958 1.00 97.62 188 ASP A N 1
ATOM 1557 C CA . ASP A 1 188 ? 15.788 -13.037 -12.986 1.00 97.62 188 ASP A CA 1
ATOM 1558 C C . ASP A 1 188 ? 16.263 -12.498 -11.636 1.00 97.62 188 ASP A C 1
ATOM 1560 O O . ASP A 1 188 ? 15.720 -12.876 -10.596 1.00 97.62 188 ASP A O 1
ATOM 1564 N N . ASN A 1 189 ? 17.195 -11.544 -11.658 1.00 96.44 189 ASN A N 1
ATOM 1565 C CA . ASN A 1 189 ? 17.663 -10.845 -10.466 1.00 96.44 189 ASN A CA 1
ATOM 1566 C C . ASN A 1 189 ? 16.529 -10.041 -9.811 1.00 96.44 189 ASN A C 1
ATOM 1568 O O . ASN A 1 189 ? 16.332 -10.155 -8.604 1.00 96.44 189 ASN A O 1
ATOM 1572 N N . LEU A 1 190 ? 15.725 -9.307 -10.596 1.00 96.44 190 LEU A N 1
ATOM 1573 C CA . LEU A 1 190 ? 14.543 -8.595 -10.088 1.00 96.44 190 LEU A CA 1
ATOM 1574 C C . LEU A 1 190 ? 13.534 -9.543 -9.424 1.00 96.44 190 LEU A C 1
ATOM 1576 O O . LEU A 1 190 ? 13.063 -9.268 -8.322 1.00 96.44 190 LEU A O 1
ATOM 1580 N N . ILE A 1 191 ? 13.198 -10.660 -10.081 1.00 96.50 191 ILE A N 1
ATOM 1581 C CA . ILE A 1 191 ? 12.267 -11.665 -9.542 1.00 96.50 191 ILE A CA 1
ATOM 1582 C C . ILE A 1 191 ? 12.799 -12.228 -8.225 1.00 96.50 191 ILE A C 1
ATOM 1584 O O . ILE A 1 191 ? 12.038 -12.367 -7.266 1.00 96.50 191 ILE A O 1
ATOM 1588 N N . ASN A 1 192 ? 14.083 -12.580 -8.186 1.00 95.81 192 ASN A N 1
ATOM 1589 C CA . ASN A 1 192 ? 14.706 -13.139 -6.997 1.00 95.81 192 ASN A CA 1
ATOM 1590 C C . ASN A 1 192 ? 14.678 -12.139 -5.834 1.00 95.81 192 ASN A C 1
ATOM 1592 O O . ASN A 1 192 ? 14.240 -12.493 -4.742 1.00 95.81 192 ASN A O 1
ATOM 1596 N N . GLU A 1 193 ? 15.052 -10.884 -6.084 1.00 95.56 193 GLU A N 1
ATOM 1597 C CA . GLU A 1 193 ? 15.071 -9.840 -5.058 1.00 95.56 193 GLU A CA 1
ATOM 1598 C C . GLU A 1 193 ? 13.667 -9.562 -4.502 1.00 95.56 193 GLU A C 1
ATOM 1600 O O . GLU A 1 193 ? 13.465 -9.525 -3.288 1.00 95.56 193 GLU A O 1
ATOM 1605 N N . LEU A 1 194 ? 12.661 -9.474 -5.380 1.00 95.44 194 LEU A N 1
ATOM 1606 C CA . LEU A 1 194 ? 11.260 -9.305 -4.984 1.00 95.44 194 LEU A CA 1
ATOM 1607 C C . LEU A 1 194 ? 10.752 -10.456 -4.114 1.00 95.44 194 LEU A C 1
ATOM 1609 O O . LEU A 1 194 ? 10.023 -10.222 -3.148 1.00 95.44 194 LEU A O 1
ATOM 1613 N N . LYS A 1 195 ? 11.114 -11.699 -4.445 1.00 94.88 195 LYS A N 1
ATOM 1614 C CA . LYS A 1 195 ? 10.734 -12.882 -3.660 1.00 94.88 195 LYS A CA 1
ATOM 1615 C C . LYS A 1 195 ? 11.425 -12.908 -2.303 1.00 94.88 195 LYS A C 1
ATOM 1617 O O . LYS A 1 195 ? 10.771 -13.187 -1.304 1.00 94.88 195 LYS A O 1
ATOM 1622 N N . LEU A 1 196 ? 12.714 -12.579 -2.245 1.00 94.12 196 LEU A N 1
ATOM 1623 C CA . LEU A 1 196 ? 13.453 -12.532 -0.983 1.00 94.12 196 LEU A CA 1
ATOM 1624 C C . LEU A 1 196 ? 12.921 -11.431 -0.057 1.00 94.12 196 LEU A C 1
ATOM 1626 O O . LEU A 1 196 ? 12.620 -11.711 1.101 1.00 94.12 196 LEU A O 1
ATOM 1630 N N . CYS A 1 197 ? 12.712 -10.215 -0.573 1.00 94.44 197 CYS A N 1
ATOM 1631 C CA . CYS A 1 197 ? 12.111 -9.117 0.192 1.00 94.44 197 CYS A CA 1
ATOM 1632 C C . CYS A 1 197 ? 10.712 -9.465 0.713 1.00 94.44 197 CYS A C 1
ATOM 1634 O O . CYS A 1 197 ? 10.345 -9.084 1.824 1.00 94.44 197 CYS A O 1
ATOM 1636 N N . LYS A 1 198 ? 9.921 -10.209 -0.064 1.00 92.62 198 LYS A N 1
ATOM 1637 C CA . LYS A 1 198 ? 8.565 -10.598 0.326 1.00 92.62 198 LYS A CA 1
ATOM 1638 C C . LYS A 1 198 ? 8.519 -11.547 1.526 1.00 92.62 198 LYS A C 1
ATOM 1640 O O . LYS A 1 198 ? 7.550 -11.517 2.274 1.00 92.62 198 LYS A O 1
ATOM 1645 N N . LEU A 1 199 ? 9.579 -12.314 1.781 1.00 90.25 199 LEU A N 1
ATOM 1646 C CA . LEU A 1 199 ? 9.696 -13.134 2.995 1.00 90.25 199 LEU A CA 1
ATOM 1647 C C . LEU A 1 199 ? 9.928 -12.296 4.269 1.00 90.25 199 LEU A C 1
ATOM 1649 O O . LEU A 1 199 ? 9.761 -12.800 5.378 1.00 90.25 199 LEU A O 1
ATOM 1653 N N . GLU A 1 200 ? 10.313 -11.027 4.120 1.00 92.25 200 GLU A N 1
ATOM 1654 C CA . GLU A 1 200 ? 10.697 -10.112 5.207 1.00 92.25 200 GLU A CA 1
ATOM 1655 C C . GLU A 1 200 ? 9.651 -9.011 5.461 1.00 92.25 200 GLU A C 1
ATOM 1657 O O . GLU A 1 200 ? 9.765 -8.233 6.416 1.00 92.25 200 GLU A O 1
ATOM 1662 N N . VAL A 1 201 ? 8.614 -8.962 4.622 1.00 93.19 201 VAL A N 1
ATOM 1663 C CA . VAL A 1 201 ? 7.517 -7.991 4.651 1.00 93.19 201 VAL A CA 1
ATOM 1664 C C . VAL A 1 201 ? 6.191 -8.740 4.783 1.00 93.19 201 VAL A C 1
ATOM 1666 O O . VAL A 1 201 ? 5.906 -9.644 4.002 1.00 93.19 201 VAL A O 1
ATOM 1669 N N . SER A 1 202 ? 5.367 -8.379 5.768 1.00 90.50 202 SER A N 1
ATOM 1670 C CA . SER A 1 202 ? 4.150 -9.131 6.103 1.00 90.50 202 SER A CA 1
ATOM 1671 C C . SER A 1 202 ? 3.004 -8.924 5.108 1.00 90.50 202 SER A C 1
ATOM 1673 O O . SER A 1 202 ? 2.258 -9.868 4.840 1.00 90.50 202 SER A O 1
ATOM 1675 N N . HIS A 1 203 ? 2.870 -7.715 4.551 1.00 90.81 203 HIS A N 1
ATOM 1676 C CA . HIS A 1 203 ? 1.798 -7.350 3.624 1.00 90.81 203 HIS A CA 1
ATOM 1677 C C . HIS A 1 203 ? 2.324 -7.112 2.216 1.00 90.81 203 HIS A C 1
ATOM 1679 O O . HIS A 1 203 ? 2.503 -8.071 1.476 1.00 90.81 203 HIS A O 1
ATOM 1685 N N . GLU A 1 204 ? 2.537 -5.871 1.790 1.00 92.00 204 GLU A N 1
ATOM 1686 C CA . GLU A 1 204 ? 2.712 -5.547 0.377 1.00 92.00 204 GLU A CA 1
ATOM 1687 C C . GLU A 1 204 ? 4.160 -5.188 0.037 1.00 92.00 204 GLU A C 1
ATOM 1689 O O . GLU A 1 204 ? 4.813 -4.414 0.741 1.00 92.00 204 GLU A O 1
ATOM 1694 N N . VAL A 1 205 ? 4.653 -5.739 -1.075 1.00 94.94 205 VAL A N 1
ATOM 1695 C CA . VAL A 1 205 ? 5.903 -5.307 -1.708 1.00 94.94 205 VAL A CA 1
ATOM 1696 C C . VAL A 1 205 ? 5.552 -4.595 -3.006 1.00 94.94 205 VAL A C 1
ATOM 1698 O O . VAL A 1 205 ? 4.919 -5.187 -3.885 1.00 94.94 205 VAL A O 1
ATOM 1701 N N . SER A 1 206 ? 5.969 -3.338 -3.138 1.00 95.06 206 SER A N 1
ATOM 1702 C CA . SER A 1 206 ? 5.706 -2.533 -4.326 1.00 95.06 206 SER A CA 1
ATOM 1703 C C . SER A 1 206 ? 6.977 -2.177 -5.096 1.00 95.06 206 SER A C 1
ATOM 1705 O O . SER A 1 206 ? 8.030 -1.933 -4.502 1.00 95.06 206 SER A O 1
ATOM 1707 N N . LEU A 1 207 ? 6.860 -2.101 -6.427 1.00 95.12 207 LEU A N 1
ATOM 1708 C CA . LEU A 1 207 ? 7.807 -1.367 -7.268 1.00 95.12 207 LEU A CA 1
ATOM 1709 C C . LEU A 1 207 ? 7.115 -0.207 -7.950 1.00 95.12 207 LEU A C 1
ATOM 1711 O O . LEU A 1 207 ? 6.078 -0.350 -8.604 1.00 95.12 207 LEU A O 1
ATOM 1715 N N . SER A 1 208 ? 7.755 0.941 -7.824 1.00 92.75 208 SER A N 1
ATOM 1716 C CA . SER A 1 208 ? 7.268 2.178 -8.393 1.00 92.75 208 SER A CA 1
ATOM 1717 C C . SER A 1 208 ? 7.827 2.411 -9.788 1.00 92.75 208 SER A C 1
ATOM 1719 O O . SER A 1 208 ? 8.984 2.084 -10.056 1.00 92.75 208 SER A O 1
ATOM 1721 N N . ARG A 1 209 ? 7.029 3.045 -10.651 1.00 92.12 209 ARG A N 1
ATOM 1722 C CA . ARG A 1 209 ? 7.470 3.577 -11.953 1.00 92.12 209 ARG A CA 1
ATOM 1723 C C . ARG A 1 209 ? 8.179 2.533 -12.822 1.00 92.12 209 ARG A C 1
ATOM 1725 O O . ARG A 1 209 ? 9.269 2.770 -13.352 1.00 92.12 209 ARG A O 1
ATOM 1732 N N . ILE A 1 210 ? 7.563 1.360 -12.971 1.00 96.50 210 ILE A N 1
ATOM 1733 C CA . ILE A 1 210 ? 8.170 0.243 -13.713 1.00 96.50 210 ILE A CA 1
ATOM 1734 C C . ILE A 1 210 ? 8.400 0.569 -15.200 1.00 96.50 210 ILE A C 1
ATOM 1736 O O . ILE A 1 210 ? 9.304 0.021 -15.827 1.00 96.50 210 ILE A O 1
ATOM 1740 N N . ASP A 1 211 ? 7.631 1.512 -15.746 1.00 95.50 211 ASP A N 1
ATOM 1741 C CA . ASP A 1 211 ? 7.795 2.092 -17.079 1.00 95.50 211 ASP A CA 1
ATOM 1742 C C . ASP A 1 211 ? 9.120 2.856 -17.235 1.00 95.50 211 ASP A C 1
ATOM 1744 O O . ASP A 1 211 ? 9.723 2.824 -18.307 1.00 95.50 211 ASP A O 1
ATOM 1748 N N . TYR A 1 212 ? 9.634 3.468 -16.168 1.00 93.38 212 TYR A N 1
ATOM 1749 C CA . TYR A 1 212 ? 10.969 4.072 -16.144 1.00 93.38 212 TYR A CA 1
ATOM 1750 C C . TYR A 1 212 ? 12.055 3.055 -15.784 1.00 93.38 212 TYR A C 1
ATOM 1752 O O . TYR A 1 212 ? 13.094 3.010 -16.443 1.00 93.38 212 TYR A O 1
ATOM 1760 N N . LEU A 1 213 ? 11.813 2.210 -14.775 1.00 94.50 213 LEU A N 1
ATOM 1761 C CA . LEU A 1 213 ? 12.789 1.222 -14.305 1.00 94.50 213 LEU A CA 1
ATOM 1762 C C . LEU A 1 213 ? 13.202 0.269 -15.433 1.00 94.50 213 LEU A C 1
ATOM 1764 O O . LEU A 1 213 ? 14.391 0.105 -15.710 1.00 94.50 213 LEU A O 1
ATOM 1768 N N . PHE A 1 214 ? 12.224 -0.307 -16.134 1.00 97.25 214 PHE A N 1
ATOM 1769 C CA . PHE A 1 214 ? 12.508 -1.283 -17.181 1.00 97.25 214 PHE A CA 1
ATOM 1770 C C . PHE A 1 214 ? 12.979 -0.647 -18.497 1.00 97.25 214 PHE A C 1
ATOM 1772 O O . PHE A 1 214 ? 13.523 -1.355 -19.345 1.00 97.25 214 PHE A O 1
ATOM 1779 N N . SER A 1 215 ? 12.845 0.676 -18.667 1.00 95.75 215 SER A N 1
ATOM 1780 C CA . SER A 1 215 ? 13.379 1.377 -19.847 1.00 95.75 215 SER A CA 1
ATOM 1781 C C . SER A 1 215 ? 14.899 1.225 -19.951 1.00 95.75 215 SER A C 1
ATOM 1783 O O . SER A 1 215 ? 15.423 1.088 -21.053 1.00 95.75 215 SER A O 1
ATOM 1785 N N . ARG A 1 216 ? 15.612 1.141 -18.817 1.00 94.62 216 ARG A N 1
ATOM 1786 C CA . ARG A 1 216 ? 17.064 0.887 -18.801 1.00 94.62 216 ARG A CA 1
ATOM 1787 C C . ARG A 1 216 ? 17.425 -0.448 -19.449 1.00 94.62 216 ARG A C 1
ATOM 1789 O O . ARG A 1 216 ? 18.349 -0.506 -20.256 1.00 94.62 216 ARG A O 1
ATOM 1796 N N . TYR A 1 217 ? 16.679 -1.503 -19.121 1.00 97.00 217 TYR A N 1
ATOM 1797 C CA . TYR A 1 217 ? 16.866 -2.814 -19.737 1.00 97.00 217 TYR A CA 1
ATOM 1798 C C . TYR A 1 217 ? 16.474 -2.815 -21.211 1.00 97.00 217 TYR A C 1
ATOM 1800 O O . TYR A 1 217 ? 17.196 -3.378 -22.029 1.00 97.00 217 TYR A O 1
ATOM 1808 N N . PHE A 1 218 ? 15.377 -2.143 -21.565 1.00 97.31 218 PHE A N 1
ATOM 1809 C CA . PHE A 1 218 ? 14.942 -2.032 -22.955 1.00 97.31 218 PHE A CA 1
ATOM 1810 C C . PHE A 1 218 ? 16.025 -1.393 -23.835 1.00 97.31 218 PHE A C 1
ATOM 1812 O O . PHE A 1 218 ? 16.374 -1.945 -24.875 1.00 97.31 218 PHE A O 1
ATOM 1819 N N . VAL A 1 219 ? 16.614 -0.279 -23.387 1.00 96.00 219 VAL A N 1
ATOM 1820 C CA . VAL A 1 219 ? 17.715 0.393 -24.094 1.00 96.00 219 VAL A CA 1
ATOM 1821 C C . VAL A 1 219 ? 18.955 -0.501 -24.161 1.00 96.00 219 VAL A C 1
ATOM 1823 O O . VAL A 1 219 ? 19.536 -0.646 -25.233 1.00 96.00 219 VAL A O 1
ATOM 1826 N N . TYR A 1 220 ? 19.349 -1.138 -23.052 1.00 96.12 220 TYR A N 1
ATOM 1827 C CA . TYR A 1 220 ? 20.468 -2.090 -23.034 1.00 96.12 220 TYR A CA 1
ATOM 1828 C C . TYR A 1 220 ? 20.287 -3.205 -24.072 1.00 96.12 220 TYR A C 1
ATOM 1830 O O . TYR A 1 220 ? 21.176 -3.448 -24.894 1.00 96.12 220 TYR A O 1
ATOM 1838 N N . LYS A 1 221 ? 19.119 -3.854 -24.058 1.00 97.12 221 LYS A N 1
ATOM 1839 C CA . LYS A 1 221 ? 18.815 -4.977 -24.940 1.00 97.12 221 LYS A CA 1
ATOM 1840 C C . LYS A 1 221 ? 18.779 -4.529 -26.396 1.00 97.12 221 LYS A C 1
ATOM 1842 O O . LYS A 1 221 ? 19.440 -5.148 -27.223 1.00 97.12 221 LYS A O 1
ATOM 1847 N N . PHE A 1 222 ? 18.133 -3.398 -26.678 1.00 97.44 222 PHE A N 1
ATOM 1848 C CA . PHE A 1 222 ? 18.105 -2.809 -28.012 1.00 97.44 222 PHE A CA 1
ATOM 1849 C C . PHE A 1 222 ? 19.503 -2.547 -28.568 1.00 97.44 222 PHE A C 1
ATOM 1851 O O . PHE A 1 222 ? 19.794 -2.952 -29.689 1.00 97.44 222 PHE A O 1
ATOM 1858 N N . LYS A 1 223 ? 20.395 -1.920 -27.791 1.00 95.75 223 LYS A N 1
ATOM 1859 C CA . LYS A 1 223 ? 21.762 -1.637 -28.251 1.00 95.75 223 LYS A CA 1
ATOM 1860 C C . LYS A 1 223 ? 22.518 -2.913 -28.616 1.00 95.75 223 LYS A C 1
ATOM 1862 O O . LYS A 1 223 ? 23.228 -2.943 -29.620 1.00 95.75 223 LYS A O 1
ATOM 1867 N N . LYS A 1 224 ? 22.351 -3.965 -27.814 1.00 95.62 224 LYS A N 1
ATOM 1868 C CA . LYS A 1 224 ? 22.983 -5.263 -28.053 1.00 95.62 224 LYS A CA 1
ATOM 1869 C C . LYS A 1 224 ? 22.456 -5.926 -29.327 1.00 95.62 224 LYS A C 1
ATOM 1871 O O . LYS A 1 224 ? 23.264 -6.356 -30.149 1.00 95.62 224 LYS A O 1
ATOM 1876 N N . GLU A 1 225 ? 21.135 -5.965 -29.506 1.00 96.81 225 GLU A N 1
ATOM 1877 C CA . GLU A 1 225 ? 20.528 -6.526 -30.721 1.00 96.81 225 GLU A CA 1
ATOM 1878 C C . GLU A 1 225 ? 20.879 -5.691 -31.958 1.00 96.81 225 GLU A C 1
ATOM 1880 O O . GLU A 1 225 ? 21.207 -6.253 -32.999 1.00 96.81 225 GLU A O 1
ATOM 1885 N N . PHE A 1 226 ? 20.937 -4.361 -31.834 1.00 97.12 226 PHE A N 1
ATOM 1886 C CA . PHE A 1 226 ? 21.319 -3.469 -32.928 1.00 97.12 226 PHE A CA 1
ATOM 1887 C C . PHE A 1 226 ? 22.711 -3.779 -33.466 1.00 97.12 226 PHE A C 1
ATOM 1889 O O . PHE A 1 226 ? 22.875 -3.967 -34.670 1.00 97.12 226 PHE A O 1
ATOM 1896 N N . ILE A 1 227 ? 23.708 -3.907 -32.588 1.00 96.44 227 ILE A N 1
ATOM 1897 C CA . ILE A 1 227 ? 25.062 -4.282 -33.009 1.00 96.44 227 ILE A CA 1
ATOM 1898 C C . ILE A 1 227 ? 25.082 -5.693 -33.609 1.00 96.44 227 ILE A C 1
ATOM 1900 O O . ILE A 1 227 ? 25.694 -5.899 -34.659 1.00 96.44 227 ILE A O 1
ATOM 1904 N N . ALA A 1 228 ? 24.396 -6.661 -32.994 1.00 96.94 228 ALA A N 1
ATOM 1905 C CA . ALA A 1 228 ? 24.362 -8.038 -33.483 1.00 96.94 228 ALA A CA 1
ATOM 1906 C C . ALA A 1 228 ? 23.741 -8.144 -34.888 1.00 96.94 228 ALA A C 1
ATOM 1908 O O . ALA A 1 228 ? 24.334 -8.754 -35.786 1.00 96.94 228 ALA A O 1
ATOM 1909 N N . ASN A 1 229 ? 22.590 -7.506 -35.101 1.00 97.81 229 ASN A N 1
ATOM 1910 C CA . ASN A 1 229 ? 21.893 -7.483 -36.384 1.00 97.81 229 ASN A CA 1
ATOM 1911 C C . ASN A 1 229 ? 22.657 -6.687 -37.435 1.00 97.81 229 ASN A C 1
ATOM 1913 O O . ASN A 1 229 ? 22.791 -7.150 -38.567 1.00 97.81 229 ASN A O 1
ATOM 1917 N N . LEU A 1 230 ? 23.249 -5.553 -37.059 1.00 96.62 230 LEU A N 1
ATOM 1918 C CA . LEU A 1 230 ? 24.079 -4.771 -37.965 1.00 96.62 230 LEU A CA 1
ATOM 1919 C C . LEU A 1 230 ? 25.281 -5.582 -38.464 1.00 96.62 230 LEU A C 1
ATOM 1921 O O . LEU A 1 230 ? 25.516 -5.667 -39.669 1.00 96.62 230 LEU A O 1
ATOM 1925 N N . VAL A 1 231 ? 26.012 -6.242 -37.561 1.00 96.88 231 VAL A N 1
ATOM 1926 C CA . VAL A 1 231 ? 27.140 -7.115 -37.924 1.00 96.88 231 VAL A CA 1
ATOM 1927 C C . VAL A 1 231 ? 26.678 -8.267 -38.814 1.00 96.88 231 VAL A C 1
ATOM 1929 O O . VAL A 1 231 ? 27.331 -8.575 -39.815 1.00 96.88 231 VAL A O 1
ATOM 1932 N N . LYS A 1 232 ? 25.544 -8.894 -38.486 1.00 97.50 232 LYS A N 1
ATOM 1933 C CA . LYS A 1 232 ? 24.951 -9.981 -39.274 1.00 97.50 232 LYS A CA 1
ATOM 1934 C C . LYS A 1 232 ? 24.616 -9.527 -40.695 1.00 97.50 232 LYS A C 1
ATOM 1936 O O . LYS A 1 232 ? 25.038 -10.182 -41.647 1.00 97.50 232 LYS A O 1
ATOM 1941 N N . PHE A 1 233 ? 23.912 -8.412 -40.858 1.00 97.12 233 PHE A N 1
ATOM 1942 C CA . PHE A 1 233 ? 23.501 -7.902 -42.167 1.00 97.12 233 PHE A CA 1
ATOM 1943 C C . PHE A 1 233 ? 24.683 -7.393 -42.992 1.00 97.12 233 PHE A C 1
ATOM 1945 O O . PHE A 1 233 ? 24.782 -7.717 -44.176 1.00 97.12 233 PHE A O 1
ATOM 1952 N N . LEU A 1 234 ? 25.644 -6.700 -42.376 1.00 95.31 234 LEU A N 1
ATOM 1953 C CA . LEU A 1 234 ? 26.888 -6.314 -43.049 1.00 95.31 234 LEU A CA 1
ATOM 1954 C C . LEU A 1 234 ? 27.677 -7.538 -43.524 1.00 95.31 234 LEU A C 1
ATOM 1956 O O . LEU A 1 234 ? 28.203 -7.535 -44.635 1.00 95.31 234 LEU A O 1
ATOM 1960 N N . LYS A 1 235 ? 27.740 -8.603 -42.716 1.00 95.62 235 LYS A N 1
ATOM 1961 C CA . LYS A 1 235 ? 28.413 -9.852 -43.093 1.00 95.62 235 LYS A CA 1
ATOM 1962 C C . LYS A 1 235 ? 27.726 -10.537 -44.273 1.00 95.62 235 LYS A C 1
ATOM 1964 O O . LYS A 1 235 ? 28.417 -10.971 -45.189 1.00 95.62 235 LYS A O 1
ATOM 1969 N N . LEU A 1 236 ? 26.394 -10.617 -44.268 1.00 95.31 236 LEU A N 1
ATOM 1970 C CA . LEU A 1 236 ? 25.618 -11.216 -45.363 1.00 95.31 236 LEU A CA 1
ATOM 1971 C C . LEU A 1 236 ? 25.802 -10.470 -46.689 1.00 95.31 236 LEU A C 1
ATOM 1973 O O . LEU A 1 236 ? 25.820 -11.098 -47.742 1.00 95.31 236 LEU A O 1
ATOM 1977 N N . ASN A 1 237 ? 26.001 -9.153 -46.629 1.00 93.25 237 ASN A N 1
ATOM 1978 C CA . ASN A 1 237 ? 26.260 -8.315 -47.798 1.00 93.25 237 ASN A CA 1
ATOM 1979 C C . ASN A 1 237 ? 27.753 -8.220 -48.175 1.00 93.25 237 ASN A C 1
ATOM 1981 O O . ASN A 1 237 ? 28.098 -7.509 -49.114 1.00 93.25 237 ASN A O 1
ATOM 1985 N N . GLY A 1 238 ? 28.657 -8.899 -47.455 1.00 93.44 238 GLY A N 1
ATOM 1986 C CA . GLY A 1 238 ? 30.103 -8.822 -47.702 1.00 93.44 238 GLY A CA 1
ATOM 1987 C C . GLY A 1 238 ? 30.731 -7.460 -47.371 1.00 93.44 238 GLY A C 1
ATOM 1988 O O . GLY A 1 238 ? 31.808 -7.144 -47.863 1.00 93.44 238 GLY A O 1
ATOM 1989 N N . LEU A 1 239 ? 30.067 -6.645 -46.546 1.00 92.81 239 LEU A N 1
ATOM 1990 C CA . LEU A 1 239 ? 30.457 -5.264 -46.239 1.00 92.81 239 LEU A CA 1
ATOM 1991 C C . LEU A 1 239 ? 31.125 -5.089 -44.865 1.00 92.81 239 LEU A C 1
ATOM 1993 O O . LEU A 1 239 ? 31.630 -4.009 -44.569 1.00 92.81 239 LEU A O 1
ATOM 1997 N N . LEU A 1 240 ? 31.141 -6.128 -44.021 1.00 91.44 240 LEU A N 1
ATOM 1998 C CA . LEU A 1 240 ? 31.592 -6.033 -42.625 1.00 91.44 240 LEU A CA 1
ATOM 1999 C C . LEU A 1 240 ? 33.030 -5.510 -42.476 1.00 91.44 240 LEU A C 1
ATOM 2001 O O . LEU A 1 240 ? 33.290 -4.702 -41.591 1.00 91.44 240 LEU A O 1
ATOM 2005 N N . GLU A 1 241 ? 33.951 -5.934 -43.342 1.00 90.94 241 GLU A N 1
ATOM 2006 C CA . GLU A 1 241 ? 35.369 -5.544 -43.266 1.00 90.94 241 GLU A CA 1
ATOM 2007 C C . GLU A 1 241 ? 35.605 -4.055 -43.567 1.00 90.94 241 GLU A C 1
ATOM 2009 O O . GLU A 1 241 ? 36.623 -3.493 -43.166 1.00 90.94 241 GLU A O 1
ATOM 2014 N N . TYR A 1 242 ? 34.652 -3.397 -44.231 1.00 88.25 242 TYR A N 1
ATOM 2015 C CA . TYR A 1 242 ? 34.748 -1.990 -44.624 1.00 88.25 242 TYR A CA 1
ATOM 2016 C C . TYR A 1 242 ? 34.140 -1.032 -43.593 1.00 88.25 242 TYR A C 1
ATOM 2018 O O . TYR A 1 242 ? 34.228 0.186 -43.758 1.00 88.25 242 TYR A O 1
ATOM 2026 N N . ILE A 1 243 ? 33.519 -1.561 -42.536 1.00 91.06 243 ILE A N 1
ATOM 2027 C CA . ILE A 1 243 ? 32.790 -0.782 -41.536 1.00 91.06 243 ILE A CA 1
ATOM 2028 C C . ILE A 1 243 ? 33.453 -0.930 -40.166 1.00 91.06 243 ILE A C 1
ATOM 2030 O O . ILE A 1 243 ? 33.688 -2.026 -39.662 1.00 91.06 243 ILE A O 1
ATOM 2034 N N . ASN A 1 244 ? 33.727 0.202 -39.515 1.00 91.88 244 ASN A N 1
ATOM 2035 C CA . ASN A 1 244 ? 34.331 0.216 -38.186 1.00 91.88 244 ASN A CA 1
ATOM 2036 C C . ASN A 1 244 ? 33.270 0.019 -37.087 1.00 91.88 244 ASN A C 1
ATOM 2038 O O . ASN A 1 244 ? 32.737 0.989 -36.547 1.00 91.88 244 ASN A O 1
ATOM 2042 N N . VAL A 1 245 ? 33.002 -1.241 -36.729 1.00 92.56 245 VAL A N 1
ATOM 2043 C CA . VAL A 1 245 ? 32.016 -1.618 -35.694 1.00 92.56 245 VAL A CA 1
ATOM 2044 C C . VAL A 1 245 ? 32.323 -0.988 -34.331 1.00 92.56 245 VAL A C 1
ATOM 2046 O O . VAL A 1 245 ? 31.417 -0.471 -33.687 1.00 92.56 245 VAL A O 1
ATOM 2049 N N . LYS A 1 246 ? 33.597 -0.904 -33.926 1.00 93.06 246 LYS A N 1
ATOM 2050 C CA . LYS A 1 246 ? 33.985 -0.291 -32.639 1.00 93.06 246 LYS A CA 1
ATOM 2051 C C . LYS A 1 246 ? 33.602 1.186 -32.547 1.00 93.06 246 LYS A C 1
ATOM 2053 O O . LYS A 1 246 ? 33.240 1.683 -31.485 1.00 93.06 246 LYS A O 1
ATOM 2058 N N . LYS A 1 247 ? 33.690 1.909 -33.668 1.00 93.25 247 LYS A N 1
ATOM 2059 C CA . LYS A 1 247 ? 33.259 3.310 -33.736 1.00 93.25 247 LYS A CA 1
ATOM 2060 C C . LYS A 1 247 ? 31.743 3.429 -33.561 1.00 93.25 247 LYS A C 1
ATOM 2062 O O . LYS A 1 247 ? 31.290 4.361 -32.906 1.00 93.25 247 LYS A O 1
ATOM 2067 N N . ILE A 1 248 ? 30.981 2.488 -34.116 1.00 93.12 248 ILE A N 1
ATOM 2068 C CA . ILE A 1 248 ? 29.519 2.434 -33.991 1.00 93.12 248 ILE A CA 1
ATOM 2069 C C . ILE A 1 248 ? 29.124 2.133 -32.544 1.00 93.12 248 ILE A C 1
ATOM 2071 O O . ILE A 1 248 ? 28.302 2.858 -31.993 1.00 93.12 248 ILE A O 1
ATOM 2075 N N . GLU A 1 249 ? 29.760 1.145 -31.908 1.00 93.75 249 GLU A N 1
ATOM 2076 C CA . GLU A 1 249 ? 29.565 0.832 -30.484 1.00 93.75 249 GLU A CA 1
ATOM 2077 C C . GLU A 1 249 ? 29.799 2.070 -29.608 1.00 93.75 249 GLU A C 1
ATOM 2079 O O . GLU A 1 249 ? 28.938 2.435 -28.813 1.00 93.75 249 GLU A O 1
ATOM 2084 N N . PHE A 1 250 ? 30.901 2.793 -29.828 1.00 93.62 250 PHE A N 1
ATOM 2085 C CA . PHE A 1 250 ? 31.220 4.011 -29.077 1.00 93.62 250 PHE A CA 1
ATOM 2086 C C . PHE A 1 250 ? 30.214 5.156 -29.278 1.00 93.62 250 PHE A C 1
ATOM 2088 O O . PHE A 1 250 ? 29.964 5.936 -28.356 1.00 93.62 250 PHE A O 1
ATOM 2095 N N . ILE A 1 251 ? 29.656 5.307 -30.485 1.00 92.25 251 ILE A N 1
ATOM 2096 C CA . ILE A 1 251 ? 28.586 6.284 -30.740 1.00 92.25 251 ILE A CA 1
ATOM 2097 C C . ILE A 1 251 ? 27.326 5.854 -29.984 1.00 92.25 251 ILE A C 1
ATOM 2099 O O . ILE A 1 251 ? 26.754 6.647 -29.240 1.00 92.25 251 ILE A O 1
ATOM 2103 N N . LEU A 1 252 ? 26.946 4.583 -30.113 1.00 92.25 252 LEU A N 1
ATOM 2104 C CA . LEU A 1 252 ? 25.732 4.023 -29.531 1.00 92.25 252 LEU A CA 1
ATOM 2105 C C . LEU A 1 252 ? 25.756 4.006 -27.995 1.00 92.25 252 LEU A C 1
ATOM 2107 O O . LEU A 1 252 ? 24.720 4.197 -27.360 1.00 92.25 252 LEU A O 1
ATOM 2111 N N . GLU A 1 253 ? 26.914 3.815 -27.361 1.00 90.31 253 GLU A N 1
ATOM 2112 C CA . GLU A 1 253 ? 27.063 3.866 -25.899 1.00 90.31 253 GLU A CA 1
ATOM 2113 C C . GLU A 1 253 ? 26.581 5.194 -25.300 1.00 90.31 253 GLU A C 1
ATOM 2115 O O . GLU A 1 253 ? 26.011 5.193 -24.208 1.00 90.31 253 GLU A O 1
ATOM 2120 N N . LYS A 1 254 ? 26.732 6.305 -26.031 1.00 89.88 254 LYS A N 1
ATOM 2121 C CA . LYS A 1 254 ? 26.354 7.652 -25.570 1.00 89.88 254 LYS A CA 1
ATOM 2122 C C . LYS A 1 254 ? 24.851 7.912 -25.595 1.00 89.88 254 LYS A C 1
ATOM 2124 O O . LYS A 1 254 ? 24.384 8.783 -24.860 1.00 89.88 254 LYS A O 1
ATOM 2129 N N . GLU A 1 255 ? 24.108 7.163 -26.403 1.00 90.06 255 GLU A N 1
ATOM 2130 C CA . GLU A 1 255 ? 22.660 7.318 -26.526 1.00 90.06 255 GLU A CA 1
ATOM 2131 C C . GLU A 1 255 ? 21.945 6.811 -25.272 1.00 90.06 255 GLU A C 1
ATOM 2133 O O . GLU A 1 255 ? 22.302 5.778 -24.704 1.00 90.06 255 GLU A O 1
ATOM 2138 N N . LYS A 1 256 ? 20.931 7.535 -24.800 1.00 87.50 256 LYS A N 1
ATOM 2139 C CA . LYS A 1 256 ? 20.191 7.168 -23.576 1.00 87.50 256 LYS A CA 1
ATOM 2140 C C . LYS A 1 256 ? 18.838 6.531 -23.855 1.00 87.50 256 LYS A C 1
ATOM 2142 O O . LYS A 1 256 ? 18.227 5.989 -22.938 1.00 87.50 256 LYS A O 1
ATOM 2147 N N . ASP A 1 257 ? 18.402 6.587 -25.101 1.00 90.06 257 ASP A N 1
ATOM 2148 C CA . ASP A 1 257 ? 17.133 6.072 -25.579 1.00 90.06 257 ASP A CA 1
ATOM 2149 C C . ASP A 1 257 ? 17.338 5.315 -26.897 1.00 90.06 257 ASP A C 1
ATOM 2151 O O . ASP A 1 257 ? 18.450 5.200 -27.421 1.00 90.06 257 ASP A O 1
ATOM 2155 N N . THR A 1 258 ? 16.260 4.720 -27.387 1.00 87.94 258 THR A N 1
ATOM 2156 C CA . THR A 1 258 ? 16.228 3.997 -28.659 1.00 87.94 258 THR A CA 1
ATOM 2157 C C . THR A 1 258 ? 15.775 4.886 -29.811 1.00 87.94 258 THR A C 1
ATOM 2159 O O . THR A 1 258 ? 15.892 4.484 -30.961 1.00 87.94 258 THR A O 1
ATOM 2162 N N . SER A 1 259 ? 15.279 6.098 -29.545 1.00 84.44 259 SER A N 1
ATOM 2163 C CA . SER A 1 259 ? 14.604 6.965 -30.522 1.00 84.44 259 SER A CA 1
ATOM 2164 C C . SER A 1 259 ? 15.573 7.897 -31.262 1.00 84.44 259 SER A C 1
ATOM 2166 O O . SER A 1 259 ? 15.229 9.035 -31.587 1.00 84.44 259 SER A O 1
ATOM 2168 N N . PHE A 1 260 ? 16.792 7.433 -31.533 1.00 83.44 260 PHE A N 1
ATOM 2169 C CA . PHE A 1 260 ? 17.798 8.210 -32.250 1.00 83.44 260 PHE A CA 1
ATOM 2170 C C . PHE A 1 260 ? 17.638 8.097 -33.772 1.00 83.44 260 PHE A C 1
ATOM 2172 O O . PHE A 1 260 ? 17.168 7.097 -34.313 1.00 83.44 260 PHE A O 1
ATOM 2179 N N . ASN A 1 261 ? 18.075 9.134 -34.489 1.00 84.19 261 ASN A N 1
ATOM 2180 C CA . ASN A 1 261 ? 18.131 9.113 -35.947 1.00 84.19 261 ASN A CA 1
ATOM 2181 C C . ASN A 1 261 ? 19.394 8.374 -36.417 1.00 84.19 261 ASN A C 1
ATOM 2183 O O . ASN A 1 261 ? 20.482 8.642 -35.914 1.00 84.19 261 ASN A O 1
ATOM 2187 N N . ILE A 1 262 ? 19.282 7.511 -37.430 1.00 88.06 262 ILE A N 1
ATOM 2188 C CA . ILE A 1 262 ? 20.422 6.759 -37.995 1.00 88.06 262 ILE A CA 1
ATOM 2189 C C . ILE A 1 262 ? 21.547 7.674 -38.502 1.00 88.06 262 ILE A C 1
ATOM 2191 O O . ILE A 1 262 ? 22.709 7.273 -38.513 1.00 88.06 262 ILE A O 1
ATOM 2195 N N . GLY A 1 263 ? 21.244 8.932 -38.824 1.00 85.19 263 GLY A N 1
ATOM 2196 C CA . GLY A 1 263 ? 22.217 9.965 -39.169 1.00 85.19 263 GLY A CA 1
ATOM 2197 C C . GLY A 1 263 ? 23.298 10.211 -38.108 1.00 85.19 263 GLY A C 1
ATOM 2198 O O . GLY A 1 263 ? 24.354 10.740 -38.448 1.00 85.19 263 GLY A O 1
ATOM 2199 N N . ILE A 1 264 ? 23.134 9.770 -36.851 1.00 89.75 264 ILE A N 1
ATOM 2200 C CA . ILE A 1 264 ? 24.247 9.783 -35.878 1.00 89.75 264 ILE A CA 1
ATOM 2201 C C . ILE A 1 264 ? 25.429 8.906 -36.329 1.00 89.75 264 ILE A C 1
ATOM 2203 O O . ILE A 1 264 ? 26.575 9.139 -35.937 1.00 89.75 264 ILE A O 1
ATOM 2207 N N . PHE A 1 265 ? 25.170 7.926 -37.199 1.00 91.69 265 PHE A N 1
ATOM 2208 C CA . PHE A 1 265 ? 26.165 7.030 -37.776 1.00 91.69 265 PHE A CA 1
ATOM 2209 C C . PHE A 1 265 ? 26.651 7.465 -39.156 1.00 91.69 265 PHE A C 1
ATOM 2211 O O . PHE A 1 265 ? 27.400 6.714 -39.771 1.00 91.69 265 PHE A O 1
ATOM 2218 N N . GLU A 1 266 ? 26.318 8.668 -39.638 1.00 89.69 266 GLU A N 1
ATOM 2219 C CA . GLU A 1 266 ? 26.694 9.127 -40.987 1.00 89.69 266 GLU A CA 1
ATOM 2220 C C . GLU A 1 266 ? 28.205 9.005 -41.241 1.00 89.69 266 GLU A C 1
ATOM 2222 O O . GLU A 1 266 ? 28.650 8.594 -42.303 1.00 89.69 266 GLU A O 1
ATOM 2227 N N . SER A 1 267 ? 29.020 9.236 -40.208 1.00 88.75 267 SER A N 1
ATOM 2228 C CA . SER A 1 267 ? 30.479 9.070 -40.276 1.00 88.75 267 SER A CA 1
ATOM 2229 C C . SER A 1 267 ? 30.976 7.619 -40.441 1.00 88.75 267 SER A C 1
ATOM 2231 O O . SER A 1 267 ? 32.189 7.386 -40.444 1.00 88.75 267 SER A O 1
ATOM 2233 N N . CYS A 1 268 ? 30.061 6.653 -40.479 1.00 87.81 268 CYS A N 1
ATOM 2234 C CA . CYS A 1 268 ? 30.278 5.227 -40.719 1.00 87.81 268 CYS A CA 1
ATOM 2235 C C . CYS A 1 268 ? 29.470 4.721 -41.930 1.00 87.81 268 CYS A C 1
ATOM 2237 O O . CYS A 1 268 ? 29.633 3.565 -42.315 1.00 87.81 268 CYS A O 1
ATOM 2239 N N . ILE A 1 269 ? 28.594 5.552 -42.505 1.00 89.19 269 ILE A N 1
ATOM 2240 C CA . ILE A 1 269 ? 27.724 5.210 -43.630 1.00 89.19 269 ILE A CA 1
ATOM 2241 C C . ILE A 1 269 ? 28.361 5.776 -44.897 1.00 89.19 269 ILE A C 1
ATOM 2243 O O . ILE A 1 269 ? 28.424 6.984 -45.094 1.00 89.19 269 ILE A O 1
ATOM 2247 N N . ASN A 1 270 ? 28.842 4.889 -45.768 1.00 86.19 270 ASN A N 1
ATOM 2248 C CA . ASN A 1 270 ? 29.608 5.294 -46.952 1.00 86.19 270 ASN A CA 1
ATOM 2249 C C . ASN A 1 270 ? 28.776 5.288 -48.246 1.00 86.19 270 ASN A C 1
ATOM 2251 O O . ASN A 1 270 ? 29.252 5.758 -49.277 1.00 86.19 270 ASN A O 1
ATOM 2255 N N . ASN A 1 271 ? 27.574 4.705 -48.221 1.00 89.50 271 ASN A N 1
ATOM 2256 C CA . ASN A 1 271 ? 26.641 4.651 -49.347 1.00 89.50 271 ASN A CA 1
ATOM 2257 C C . ASN A 1 271 ? 25.215 4.307 -48.871 1.00 89.50 271 ASN A C 1
ATOM 2259 O O . ASN A 1 271 ? 25.006 3.933 -47.713 1.00 89.50 271 ASN A O 1
ATOM 2263 N N . ASP A 1 272 ? 24.251 4.381 -49.790 1.00 91.25 272 ASP A N 1
ATOM 2264 C CA . ASP A 1 272 ? 22.834 4.121 -49.507 1.00 91.25 272 ASP A CA 1
ATOM 2265 C C . ASP A 1 272 ? 22.542 2.662 -49.133 1.00 91.25 272 ASP A C 1
ATOM 2267 O O . ASP A 1 272 ? 21.658 2.399 -48.325 1.00 91.25 272 ASP A O 1
ATOM 2271 N N . VAL A 1 273 ? 23.318 1.698 -49.641 1.00 92.25 273 VAL A N 1
ATOM 2272 C CA . VAL A 1 273 ? 23.164 0.280 -49.266 1.00 92.25 273 VAL A CA 1
ATOM 2273 C C . VAL A 1 273 ? 23.482 0.085 -47.784 1.00 92.25 273 VAL A C 1
ATOM 2275 O O . VAL A 1 273 ? 22.729 -0.563 -47.064 1.00 92.25 273 VAL A O 1
ATOM 2278 N N . VAL A 1 274 ? 24.573 0.685 -47.302 1.00 92.75 274 VAL A N 1
ATOM 2279 C CA . VAL A 1 274 ? 24.939 0.660 -45.882 1.00 92.75 274 VAL A CA 1
ATOM 2280 C C . VAL A 1 274 ? 23.880 1.386 -45.057 1.00 92.75 274 VAL A C 1
ATOM 2282 O O . VAL A 1 274 ? 23.489 0.874 -44.015 1.00 92.75 274 VAL A O 1
ATOM 2285 N N . ARG A 1 275 ? 23.360 2.526 -45.530 1.00 94.50 275 ARG A N 1
ATOM 2286 C CA . ARG A 1 275 ? 22.259 3.233 -44.857 1.00 94.50 275 ARG A CA 1
ATOM 2287 C C . ARG A 1 275 ? 21.035 2.330 -44.676 1.00 94.50 275 ARG A C 1
ATOM 2289 O O . ARG A 1 275 ? 20.547 2.209 -43.556 1.00 94.50 275 ARG A O 1
ATOM 2296 N N . HIS A 1 276 ? 20.606 1.639 -45.730 1.00 94.81 276 HIS A N 1
ATOM 2297 C CA . HIS A 1 276 ? 19.488 0.697 -45.658 1.00 94.81 276 HIS A CA 1
ATOM 2298 C C . HIS A 1 276 ? 19.756 -0.474 -44.712 1.00 94.81 276 HIS A C 1
ATOM 2300 O O . HIS A 1 276 ? 18.863 -0.873 -43.975 1.00 94.81 276 HIS A O 1
ATOM 2306 N N . ILE A 1 277 ? 20.990 -0.983 -44.656 1.00 95.75 277 ILE A N 1
ATOM 2307 C CA . ILE A 1 277 ? 21.363 -2.017 -43.681 1.00 95.75 277 ILE A CA 1
ATOM 2308 C C . ILE A 1 277 ? 21.222 -1.502 -42.240 1.00 95.75 277 ILE A C 1
ATOM 2310 O O . ILE A 1 277 ? 20.761 -2.243 -41.374 1.00 95.75 277 ILE A O 1
ATOM 2314 N N . PHE A 1 278 ? 21.597 -0.249 -41.963 1.00 95.81 278 PHE A N 1
ATOM 2315 C CA . PHE A 1 278 ? 21.386 0.360 -40.645 1.00 95.81 278 PHE A CA 1
ATOM 2316 C C . PHE A 1 278 ? 19.895 0.524 -40.3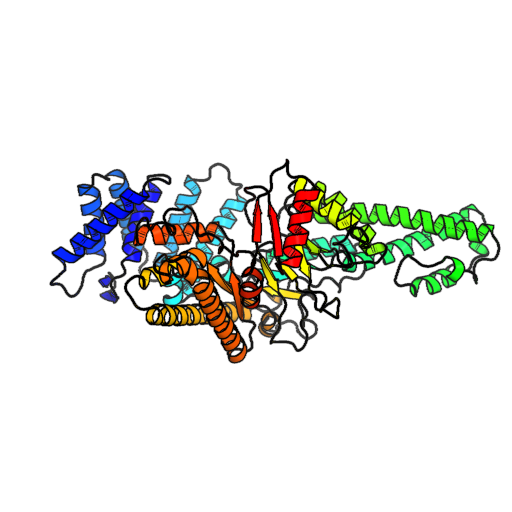23 1.00 95.81 278 PHE A C 1
ATOM 2318 O O . PHE A 1 278 ? 19.494 0.246 -39.194 1.00 95.81 278 PHE A O 1
ATOM 2325 N N . GLU A 1 279 ? 19.083 0.945 -41.295 1.00 95.25 279 GLU A N 1
ATOM 2326 C CA . GLU A 1 279 ? 17.622 1.064 -41.159 1.00 95.25 279 GLU A CA 1
ATOM 2327 C C . GLU A 1 279 ? 16.976 -0.293 -40.861 1.00 95.25 279 GLU A C 1
ATOM 2329 O O . GLU A 1 279 ? 16.227 -0.430 -39.893 1.00 95.25 279 GLU A O 1
ATOM 2334 N N . GLU A 1 280 ? 17.335 -1.326 -41.620 1.00 96.12 280 GLU A N 1
ATOM 2335 C CA . GLU A 1 280 ? 16.823 -2.683 -41.429 1.00 96.12 280 GLU A CA 1
ATOM 2336 C C . GLU A 1 280 ? 17.299 -3.298 -40.103 1.00 96.12 280 GLU A C 1
ATOM 2338 O O . GLU A 1 280 ? 16.513 -3.935 -39.394 1.00 96.12 280 GLU A O 1
ATOM 2343 N N . ALA A 1 281 ? 18.562 -3.071 -39.721 1.00 96.94 281 ALA A N 1
ATOM 2344 C CA . ALA A 1 281 ? 19.095 -3.489 -38.425 1.00 96.94 281 ALA A CA 1
ATOM 2345 C C . ALA A 1 281 ? 18.354 -2.805 -37.273 1.00 96.94 281 ALA A C 1
ATOM 2347 O O . ALA A 1 281 ? 18.028 -3.468 -36.289 1.00 96.94 281 ALA A O 1
ATOM 2348 N N . TYR A 1 282 ? 18.063 -1.508 -37.390 1.00 96.69 282 TYR A N 1
ATOM 2349 C CA . TYR A 1 282 ? 17.325 -0.747 -36.385 1.00 96.69 282 TYR A CA 1
ATOM 2350 C C . TYR A 1 282 ? 15.915 -1.315 -36.178 1.00 96.69 282 TYR A C 1
ATOM 2352 O O . TYR A 1 282 ? 15.563 -1.687 -35.055 1.00 96.69 282 TYR A O 1
ATOM 2360 N N . GLU A 1 283 ? 15.139 -1.454 -37.257 1.00 95.69 283 GLU A N 1
ATOM 2361 C CA . GLU A 1 283 ? 13.760 -1.956 -37.200 1.00 95.69 283 GLU A CA 1
ATOM 2362 C C . GLU A 1 283 ? 13.692 -3.398 -36.676 1.00 95.69 283 GLU A C 1
ATOM 2364 O O . GLU A 1 283 ? 12.899 -3.703 -35.779 1.00 95.69 283 GLU A O 1
ATOM 2369 N N . THR A 1 284 ? 14.575 -4.276 -37.167 1.00 97.56 284 THR A N 1
ATOM 2370 C CA . THR A 1 284 ? 14.650 -5.678 -36.716 1.00 97.56 284 THR A CA 1
ATOM 2371 C C . THR A 1 284 ? 14.973 -5.762 -35.225 1.00 97.56 284 THR A C 1
ATOM 2373 O O . THR A 1 284 ? 14.284 -6.445 -34.469 1.00 97.56 284 THR A O 1
ATOM 2376 N N . SER A 1 285 ? 15.970 -5.002 -34.769 1.00 97.75 285 SER A N 1
ATOM 2377 C CA . SER A 1 285 ? 16.403 -5.014 -33.365 1.00 97.75 285 SER A CA 1
ATOM 2378 C C . SER A 1 285 ? 15.334 -4.468 -32.431 1.00 97.75 285 SER A C 1
ATOM 2380 O O . SER A 1 285 ? 15.185 -4.933 -31.299 1.00 97.75 285 SER A O 1
ATOM 2382 N N . LEU A 1 286 ? 14.551 -3.494 -32.895 1.00 96.50 286 LEU A N 1
ATOM 2383 C CA . LEU A 1 286 ? 13.445 -2.949 -32.126 1.00 96.50 286 LEU A CA 1
ATOM 2384 C C . LEU A 1 286 ? 12.306 -3.960 -31.959 1.00 96.50 286 LEU A C 1
ATOM 2386 O O . LEU A 1 286 ? 11.710 -4.032 -30.880 1.00 96.50 286 LEU A O 1
ATOM 2390 N N . LEU A 1 287 ? 12.010 -4.742 -32.999 1.00 97.00 287 LEU A N 1
ATOM 2391 C CA . LEU A 1 287 ? 11.041 -5.836 -32.935 1.00 97.00 287 LEU A CA 1
ATOM 2392 C C . LEU A 1 287 ? 11.505 -6.926 -31.960 1.00 97.00 287 LEU A C 1
ATOM 2394 O O . LEU A 1 287 ? 10.777 -7.250 -31.022 1.00 97.00 287 LEU A O 1
ATOM 2398 N N . GLU A 1 288 ? 12.736 -7.413 -32.114 1.00 98.00 288 GLU A N 1
ATOM 2399 C CA . GLU A 1 288 ? 13.318 -8.448 -31.245 1.00 98.00 288 GLU A CA 1
ATOM 2400 C C . GLU A 1 288 ? 13.382 -7.993 -29.777 1.00 98.00 288 GLU A C 1
ATOM 2402 O O . GLU A 1 288 ? 13.052 -8.750 -28.861 1.00 98.00 288 GLU A O 1
ATOM 2407 N N . THR A 1 289 ? 13.711 -6.720 -29.531 1.00 97.94 289 THR A N 1
ATOM 2408 C CA . THR A 1 289 ? 13.712 -6.146 -28.175 1.00 97.94 289 THR A CA 1
ATOM 2409 C C . THR A 1 289 ? 12.311 -6.131 -27.564 1.00 97.94 289 THR A C 1
ATOM 2411 O O . THR A 1 289 ? 12.146 -6.472 -26.391 1.00 97.94 289 THR A O 1
ATOM 2414 N N . LYS A 1 290 ? 11.278 -5.774 -28.340 1.00 97.94 290 LYS A N 1
ATOM 2415 C CA . LYS A 1 290 ? 9.877 -5.809 -27.881 1.00 97.94 290 LYS A CA 1
ATOM 2416 C C . LYS A 1 290 ? 9.436 -7.229 -27.530 1.00 97.94 290 LYS A C 1
ATOM 2418 O O . LYS A 1 290 ? 8.788 -7.421 -26.500 1.00 97.94 290 LYS A O 1
ATOM 2423 N N . GLU A 1 291 ? 9.793 -8.216 -28.347 1.00 97.94 291 GLU A N 1
ATOM 2424 C CA . GLU A 1 291 ? 9.482 -9.627 -28.090 1.00 97.94 291 GLU A CA 1
ATOM 2425 C C . GLU A 1 291 ? 10.184 -10.146 -26.832 1.00 97.94 291 GLU A C 1
ATOM 2427 O O . GLU A 1 291 ? 9.547 -10.755 -25.967 1.00 97.94 291 GLU A O 1
ATOM 2432 N N . ASN A 1 292 ? 11.472 -9.831 -26.677 1.00 98.06 292 ASN A N 1
ATOM 2433 C CA . ASN A 1 292 ? 12.239 -10.170 -25.483 1.00 98.06 292 ASN A CA 1
ATOM 2434 C C . ASN A 1 292 ? 11.638 -9.533 -24.219 1.00 98.06 292 ASN A C 1
ATOM 2436 O O . ASN A 1 292 ? 11.456 -10.202 -23.199 1.00 98.06 292 ASN A O 1
ATOM 2440 N N . MET A 1 293 ? 11.263 -8.256 -24.299 1.00 97.81 293 MET A N 1
ATOM 2441 C CA . MET A 1 293 ? 10.632 -7.537 -23.198 1.00 97.81 293 MET A CA 1
ATOM 2442 C C . MET A 1 293 ? 9.281 -8.153 -22.806 1.00 97.81 293 MET A C 1
ATOM 2444 O O . MET A 1 293 ? 8.985 -8.300 -21.620 1.00 97.81 293 MET A O 1
ATOM 2448 N N . ASN A 1 294 ? 8.477 -8.569 -23.788 1.00 97.81 294 ASN A N 1
ATOM 2449 C CA . ASN A 1 294 ? 7.218 -9.280 -23.560 1.00 97.81 294 ASN A CA 1
ATOM 2450 C C . ASN A 1 294 ? 7.439 -10.610 -22.834 1.00 97.81 294 ASN A C 1
ATOM 2452 O O . ASN A 1 294 ? 6.811 -10.863 -21.803 1.00 97.81 294 ASN A O 1
ATOM 2456 N N . PHE A 1 295 ? 8.387 -11.421 -23.303 1.00 98.00 295 PHE A N 1
ATOM 2457 C CA . PHE A 1 295 ? 8.752 -12.668 -22.632 1.00 98.00 295 PHE A CA 1
ATOM 2458 C C . PHE A 1 295 ? 9.151 -12.436 -21.166 1.00 98.00 295 PHE A C 1
ATOM 2460 O O . PHE A 1 295 ? 8.658 -13.121 -20.266 1.00 98.00 295 PHE A O 1
ATOM 2467 N N . ASN A 1 296 ? 9.994 -11.435 -20.913 1.00 98.25 296 ASN A N 1
ATOM 2468 C CA . ASN A 1 296 ? 10.519 -11.146 -19.584 1.00 98.25 296 ASN A CA 1
ATOM 2469 C C . ASN A 1 296 ? 9.476 -10.564 -18.618 1.00 98.25 296 ASN A C 1
ATOM 2471 O O . ASN A 1 296 ? 9.400 -11.014 -17.473 1.00 98.25 296 ASN A O 1
ATOM 2475 N N . ILE A 1 297 ? 8.616 -9.640 -19.061 1.00 98.12 297 ILE A N 1
ATOM 2476 C CA . ILE A 1 297 ? 7.514 -9.146 -18.220 1.00 98.12 297 ILE A CA 1
ATOM 2477 C C . ILE A 1 297 ? 6.527 -10.275 -17.903 1.00 98.12 297 ILE A C 1
ATOM 2479 O O . ILE A 1 297 ? 6.128 -10.431 -16.749 1.00 98.12 297 ILE A O 1
ATOM 2483 N N . ARG A 1 298 ? 6.162 -11.112 -18.883 1.00 97.69 298 ARG A N 1
ATOM 2484 C CA . ARG A 1 298 ? 5.306 -12.286 -18.629 1.00 97.69 298 ARG A CA 1
ATOM 2485 C C . ARG A 1 298 ? 5.937 -13.233 -17.614 1.00 97.69 298 ARG A C 1
ATOM 2487 O O . ARG A 1 298 ? 5.250 -13.716 -16.715 1.00 97.69 298 ARG A O 1
ATOM 2494 N N . LYS A 1 299 ? 7.245 -13.483 -17.729 1.00 97.44 299 LYS A N 1
ATOM 2495 C CA . LYS A 1 299 ? 8.013 -14.299 -16.780 1.00 97.44 299 LYS A CA 1
ATOM 2496 C C . LYS A 1 299 ? 7.996 -13.697 -15.372 1.00 97.44 299 LYS A C 1
ATOM 2498 O O . LYS A 1 299 ? 7.771 -14.447 -14.421 1.00 97.44 299 LYS A O 1
ATOM 2503 N N . LEU A 1 300 ? 8.182 -12.381 -15.243 1.00 97.06 300 LEU A N 1
ATOM 2504 C CA . LEU A 1 300 ? 8.082 -11.644 -13.979 1.00 97.06 300 LEU A CA 1
ATOM 2505 C C . LEU A 1 300 ? 6.699 -11.830 -13.348 1.00 97.06 300 LEU A C 1
ATOM 2507 O O . LEU A 1 300 ? 6.603 -12.367 -12.249 1.00 97.06 300 LEU A O 1
ATOM 2511 N N . LEU A 1 301 ? 5.629 -11.473 -14.062 1.00 96.25 301 LEU A N 1
ATOM 2512 C CA . LEU A 1 301 ? 4.258 -11.546 -13.546 1.00 96.25 301 LEU A CA 1
ATOM 2513 C C . LEU A 1 301 ? 3.870 -12.971 -13.135 1.00 96.25 301 LEU A C 1
ATOM 2515 O O . LEU A 1 301 ? 3.398 -13.184 -12.020 1.00 96.25 301 LEU A O 1
ATOM 2519 N N . LYS A 1 302 ? 4.171 -13.967 -13.976 1.00 95.56 302 LYS A N 1
ATOM 2520 C CA . LYS A 1 302 ? 3.911 -15.384 -13.679 1.00 95.56 302 LYS A CA 1
ATOM 2521 C C . LYS A 1 302 ? 4.574 -15.857 -12.387 1.00 95.56 302 LYS A C 1
ATOM 2523 O O . LYS A 1 302 ? 4.018 -16.688 -11.677 1.00 95.56 302 LYS A O 1
ATOM 2528 N N . ASN A 1 303 ? 5.778 -15.370 -12.100 1.00 95.06 303 ASN A N 1
ATOM 2529 C CA . ASN A 1 303 ? 6.520 -15.764 -10.906 1.00 95.06 303 ASN A CA 1
ATOM 2530 C C . ASN A 1 303 ? 6.000 -15.119 -9.619 1.00 95.06 303 ASN A C 1
ATOM 2532 O O . ASN A 1 303 ? 6.362 -15.598 -8.544 1.00 95.06 303 ASN A O 1
ATOM 2536 N N . LEU A 1 304 ? 5.198 -14.060 -9.733 1.00 93.06 304 LEU A N 1
ATOM 2537 C CA . LEU A 1 304 ? 4.746 -13.232 -8.618 1.00 93.06 304 LEU A CA 1
ATOM 2538 C C . LEU A 1 304 ? 3.228 -13.328 -8.369 1.00 93.06 304 LEU A C 1
ATOM 2540 O O . LEU A 1 304 ? 2.778 -12.948 -7.296 1.00 93.06 304 LEU A O 1
ATOM 2544 N N . ASP A 1 305 ? 2.443 -13.900 -9.292 1.00 87.00 305 ASP A N 1
ATOM 2545 C CA . ASP A 1 305 ? 0.965 -13.996 -9.238 1.00 87.00 305 ASP A CA 1
ATOM 2546 C C . ASP A 1 305 ? 0.397 -14.865 -8.090 1.00 87.00 305 ASP A C 1
ATOM 2548 O O . ASP A 1 305 ? -0.795 -15.152 -8.051 1.00 87.00 305 ASP A O 1
ATOM 2552 N N . ASN A 1 306 ? 1.216 -15.306 -7.136 1.00 78.75 306 ASN A N 1
ATOM 2553 C CA . ASN A 1 306 ? 0.756 -16.049 -5.956 1.00 78.75 306 ASN A CA 1
ATOM 2554 C C . ASN A 1 306 ? 0.683 -15.186 -4.690 1.00 78.75 306 ASN A C 1
ATOM 2556 O O . ASN A 1 306 ? 0.081 -15.609 -3.705 1.00 78.75 306 ASN A O 1
ATOM 2560 N N . GLU A 1 307 ? 1.306 -14.009 -4.692 1.00 76.00 307 GLU A N 1
ATOM 2561 C CA . GLU A 1 307 ? 1.466 -13.172 -3.505 1.00 76.00 307 GLU A CA 1
ATOM 2562 C C . GLU A 1 307 ? 1.111 -11.710 -3.799 1.00 76.00 307 GLU A C 1
ATOM 2564 O O . GLU A 1 307 ? 1.003 -11.286 -4.946 1.00 76.00 307 GLU A O 1
ATOM 2569 N N . CYS A 1 308 ? 0.924 -10.921 -2.741 1.00 83.44 308 CYS A N 1
ATOM 2570 C CA . CYS A 1 308 ? 0.557 -9.512 -2.855 1.00 83.44 308 CYS A CA 1
ATOM 2571 C C . CYS A 1 308 ? 1.762 -8.651 -3.252 1.00 83.44 308 CYS A C 1
ATOM 2573 O O . CYS A 1 308 ? 2.558 -8.264 -2.387 1.00 83.44 308 CYS A O 1
ATOM 2575 N N . TYR A 1 309 ? 1.863 -8.379 -4.554 1.00 93.69 309 TYR A N 1
ATOM 2576 C CA . TYR A 1 309 ? 2.789 -7.429 -5.166 1.00 93.69 309 TYR A CA 1
ATOM 2577 C C . TYR A 1 309 ? 2.026 -6.313 -5.871 1.00 93.69 309 TYR A C 1
ATOM 2579 O O . TYR A 1 309 ? 0.973 -6.558 -6.471 1.00 93.69 309 TYR A O 1
ATOM 2587 N N . THR A 1 310 ? 2.602 -5.113 -5.852 1.00 95.12 310 THR A N 1
ATOM 2588 C CA . THR A 1 310 ? 2.016 -3.941 -6.507 1.00 95.12 310 THR A CA 1
ATOM 2589 C C . THR A 1 310 ? 3.008 -3.236 -7.406 1.00 95.12 310 THR A C 1
ATOM 2591 O O . THR A 1 310 ? 4.135 -2.943 -7.013 1.00 95.12 310 THR A O 1
ATOM 2594 N N . PHE A 1 311 ? 2.571 -2.907 -8.615 1.00 96.62 311 PHE A N 1
ATOM 2595 C CA . PHE A 1 311 ? 3.376 -2.156 -9.572 1.00 96.62 311 PHE A CA 1
ATOM 2596 C C . PHE A 1 311 ? 2.717 -0.826 -9.919 1.00 96.62 311 PHE A C 1
ATOM 2598 O O . PHE A 1 311 ? 1.531 -0.800 -10.254 1.00 96.62 311 PHE A O 1
ATOM 2605 N N . SER A 1 312 ? 3.470 0.276 -9.862 1.00 96.12 312 SER A N 1
ATOM 2606 C CA . SER A 1 312 ? 2.988 1.592 -10.303 1.00 96.12 312 SER A CA 1
ATOM 2607 C C . SER A 1 312 ? 3.594 2.007 -11.648 1.00 96.12 312 SER A C 1
ATOM 2609 O O . SER A 1 312 ? 4.765 1.738 -11.922 1.00 96.12 312 SER A O 1
ATOM 2611 N N . LEU A 1 313 ? 2.783 2.624 -12.518 1.00 96.50 313 LEU A N 1
ATOM 2612 C CA . LEU A 1 313 ? 3.194 3.128 -13.842 1.00 96.50 313 LEU A CA 1
ATOM 2613 C C . LEU A 1 313 ? 2.203 4.163 -14.402 1.00 96.50 313 LEU A C 1
ATOM 2615 O O . LEU A 1 313 ? 1.110 4.336 -13.859 1.00 96.50 313 LEU A O 1
ATOM 2619 N N . GLY A 1 314 ? 2.542 4.793 -15.532 1.00 93.88 314 GLY A N 1
ATOM 2620 C CA . GLY A 1 314 ? 1.585 5.535 -16.369 1.00 93.88 314 GLY A CA 1
ATOM 2621 C C . GLY A 1 314 ? 1.985 6.973 -16.695 1.00 93.88 314 GLY A C 1
ATOM 2622 O O . GLY A 1 314 ? 1.342 7.606 -17.542 1.00 93.88 314 GLY A O 1
ATOM 2623 N N . THR A 1 315 ? 3.044 7.481 -16.059 1.00 92.50 315 THR A N 1
ATOM 2624 C CA . THR A 1 315 ? 3.550 8.845 -16.262 1.00 92.50 315 THR A CA 1
ATOM 2625 C C . THR A 1 315 ? 4.645 8.939 -17.321 1.00 92.50 315 THR A C 1
ATOM 2627 O O . THR A 1 315 ? 4.869 10.040 -17.822 1.00 92.50 315 THR A O 1
ATOM 2630 N N . SER A 1 316 ? 5.278 7.829 -17.728 1.00 93.25 316 SER A N 1
ATOM 2631 C CA . SER A 1 316 ? 6.328 7.876 -18.751 1.00 93.25 316 SER A CA 1
ATOM 2632 C C . SER A 1 316 ? 5.789 8.253 -20.128 1.00 93.25 316 SER A C 1
ATOM 2634 O O . SER A 1 316 ? 4.914 7.586 -20.683 1.00 93.25 316 SER A O 1
ATOM 2636 N N . THR A 1 317 ? 6.342 9.320 -20.703 1.00 93.75 317 THR A N 1
ATOM 2637 C CA . THR A 1 317 ? 6.040 9.791 -22.062 1.00 93.75 317 THR A CA 1
ATOM 2638 C C . THR A 1 317 ? 7.095 9.371 -23.086 1.00 93.75 317 THR A C 1
ATOM 2640 O O . THR A 1 317 ? 6.932 9.668 -24.271 1.00 93.75 317 THR A O 1
ATOM 2643 N N . THR A 1 318 ? 8.150 8.662 -22.661 1.00 94.25 318 THR A N 1
ATOM 2644 C CA . THR A 1 318 ? 9.186 8.153 -23.569 1.00 94.25 318 THR A CA 1
ATOM 2645 C C . THR A 1 318 ? 8.642 7.027 -24.443 1.00 94.25 318 THR A C 1
ATOM 2647 O O . THR A 1 318 ? 7.667 6.352 -24.096 1.00 94.25 318 THR A O 1
ATOM 2650 N N . TYR A 1 319 ? 9.273 6.809 -25.595 1.00 94.19 319 TYR A N 1
ATOM 2651 C CA . TYR A 1 319 ? 8.874 5.747 -26.514 1.00 94.19 319 TYR A CA 1
ATOM 2652 C C . TYR A 1 319 ? 8.948 4.362 -25.846 1.00 94.19 319 TYR A C 1
ATOM 2654 O O . TYR A 1 319 ? 7.989 3.585 -25.907 1.00 94.19 319 TYR A O 1
ATOM 2662 N N . GLU A 1 320 ? 10.035 4.095 -25.121 1.00 95.12 320 GLU A N 1
ATOM 2663 C CA . GLU A 1 320 ? 10.289 2.847 -24.399 1.00 95.12 320 GLU A CA 1
ATOM 2664 C C . GLU A 1 320 ? 9.270 2.649 -23.279 1.00 95.12 320 GLU A C 1
ATOM 2666 O O . GLU A 1 320 ? 8.597 1.621 -23.237 1.00 95.12 320 GLU A O 1
ATOM 2671 N N . GLY A 1 321 ? 9.080 3.646 -22.409 1.00 96.31 321 GLY A N 1
ATOM 2672 C CA . GLY A 1 321 ? 8.178 3.534 -21.262 1.00 96.31 321 GLY A CA 1
ATOM 2673 C C . GLY A 1 321 ? 6.729 3.276 -21.676 1.00 96.31 321 GLY A C 1
ATOM 2674 O O . GLY A 1 321 ? 6.023 2.476 -21.050 1.00 96.31 321 GLY A O 1
ATOM 2675 N N . ARG A 1 322 ? 6.293 3.871 -22.793 1.00 96.75 322 ARG A N 1
ATOM 2676 C CA . ARG A 1 322 ? 4.974 3.600 -23.378 1.00 96.75 322 ARG A CA 1
ATOM 2677 C C . ARG A 1 322 ? 4.855 2.186 -23.936 1.00 96.75 322 ARG A C 1
ATOM 2679 O O . ARG A 1 322 ? 3.829 1.542 -23.713 1.00 96.75 322 ARG A O 1
ATOM 2686 N N . ILE A 1 323 ? 5.867 1.690 -24.651 1.00 96.50 323 ILE A N 1
ATOM 2687 C CA . ILE A 1 323 ? 5.899 0.301 -25.142 1.00 96.50 323 ILE A CA 1
ATOM 2688 C C . ILE A 1 323 ? 5.849 -0.677 -23.970 1.00 96.50 323 ILE A C 1
ATOM 2690 O O . ILE A 1 323 ? 5.038 -1.601 -23.977 1.00 96.50 323 ILE A O 1
ATOM 2694 N N . ILE A 1 324 ? 6.663 -0.437 -22.946 1.00 98.06 324 ILE A N 1
ATOM 2695 C CA . ILE A 1 324 ? 6.733 -1.245 -21.728 1.00 98.06 324 ILE A CA 1
ATOM 2696 C C . ILE A 1 324 ? 5.372 -1.285 -21.038 1.00 98.06 324 ILE A C 1
ATOM 2698 O O . ILE A 1 324 ? 4.887 -2.365 -20.715 1.00 98.06 324 ILE A O 1
ATOM 2702 N N . SER A 1 325 ? 4.711 -0.134 -20.890 1.00 98.25 325 SER A N 1
ATOM 2703 C CA . SER A 1 325 ? 3.366 -0.051 -20.309 1.00 98.25 325 SER A CA 1
ATOM 2704 C C . SER A 1 325 ? 2.336 -0.855 -21.109 1.00 98.25 325 SER A C 1
ATOM 2706 O O . SER A 1 325 ? 1.493 -1.537 -20.525 1.00 98.25 325 SER A O 1
ATOM 2708 N N . LYS A 1 326 ? 2.409 -0.825 -22.450 1.00 97.94 326 LYS A N 1
ATOM 2709 C CA . LYS A 1 326 ? 1.530 -1.628 -23.319 1.00 97.94 326 LYS A CA 1
ATOM 2710 C C . LYS A 1 326 ? 1.772 -3.120 -23.126 1.00 97.94 326 LYS A C 1
ATOM 2712 O O . LYS A 1 326 ? 0.814 -3.839 -22.871 1.00 97.94 326 LYS A O 1
ATOM 2717 N N . ILE A 1 327 ? 3.031 -3.553 -23.199 1.00 98.19 327 ILE A N 1
ATOM 2718 C CA . ILE A 1 327 ? 3.433 -4.952 -23.004 1.00 98.19 327 ILE A CA 1
ATOM 2719 C C . ILE A 1 327 ? 3.005 -5.448 -21.619 1.00 98.19 327 ILE A C 1
ATOM 2721 O O . ILE A 1 327 ? 2.466 -6.549 -21.496 1.00 98.19 327 ILE A O 1
ATOM 2725 N N . TYR A 1 328 ? 3.213 -4.630 -20.587 1.00 98.38 328 TYR A N 1
ATOM 2726 C CA . TYR A 1 328 ? 2.804 -4.928 -19.222 1.00 98.38 328 TYR A CA 1
ATOM 2727 C C . TYR A 1 328 ? 1.295 -5.134 -19.118 1.00 98.38 328 TYR A C 1
ATOM 2729 O O . TYR A 1 328 ? 0.873 -6.175 -18.628 1.00 98.38 328 TYR A O 1
ATOM 2737 N N . PHE A 1 329 ? 0.479 -4.209 -19.630 1.00 97.75 329 PHE A N 1
ATOM 2738 C CA . PHE A 1 329 ? -0.978 -4.354 -19.604 1.00 97.75 329 PHE A CA 1
ATOM 2739 C C . PHE A 1 329 ? -1.484 -5.552 -20.405 1.00 97.75 329 PHE A C 1
ATOM 2741 O O . PHE A 1 329 ? -2.360 -6.273 -19.928 1.00 97.75 329 PHE A O 1
ATOM 2748 N N . ASP A 1 330 ? -0.910 -5.799 -21.580 1.00 96.69 330 ASP A N 1
ATOM 2749 C CA . ASP A 1 330 ? -1.294 -6.941 -22.408 1.00 96.69 330 ASP A CA 1
ATOM 2750 C C . ASP A 1 330 ? -0.966 -8.263 -21.689 1.00 96.69 330 ASP A C 1
ATOM 2752 O O . ASP A 1 330 ? -1.774 -9.191 -21.690 1.00 96.69 330 ASP A O 1
ATOM 2756 N N . SER A 1 331 ? 0.170 -8.324 -20.986 1.00 96.50 331 SER A N 1
ATOM 2757 C CA . SER A 1 331 ? 0.579 -9.483 -20.179 1.00 96.50 331 SER A CA 1
ATOM 2758 C C . SER A 1 331 ? -0.245 -9.639 -18.899 1.00 96.50 331 SER A C 1
ATOM 2760 O O . SER A 1 331 ? -0.618 -10.751 -18.536 1.00 96.50 331 SER A O 1
ATOM 2762 N N . LEU A 1 332 ? -0.562 -8.533 -18.220 1.00 94.75 332 LEU A N 1
ATOM 2763 C CA . LEU A 1 332 ? -1.315 -8.512 -16.964 1.00 94.75 332 LEU A CA 1
ATOM 2764 C C . LEU A 1 332 ? -2.729 -9.082 -17.123 1.00 94.75 332 LEU A C 1
ATOM 2766 O O . LEU A 1 332 ? -3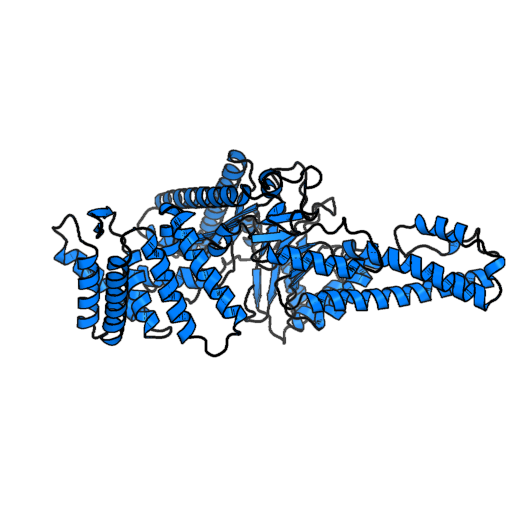.288 -9.605 -16.165 1.00 94.75 332 LEU A O 1
ATOM 2770 N N . SER A 1 333 ? -3.297 -9.044 -18.330 1.00 90.62 333 SER A N 1
ATOM 2771 C CA . SER A 1 333 ? -4.606 -9.639 -18.623 1.00 90.62 333 SER A CA 1
ATOM 2772 C C . SER A 1 333 ? -4.716 -11.136 -18.266 1.00 90.62 333 SER A C 1
ATOM 2774 O O . SER A 1 333 ? -5.823 -11.631 -18.037 1.00 90.62 333 SER A O 1
ATOM 2776 N N . GLU A 1 334 ? -3.581 -11.837 -18.164 1.00 91.38 334 GLU A N 1
ATOM 2777 C CA . GLU A 1 334 ? -3.477 -13.261 -17.823 1.00 91.38 334 GLU A CA 1
ATOM 2778 C C . GLU A 1 334 ? -3.325 -13.524 -16.308 1.00 91.38 334 GLU A C 1
ATOM 2780 O O . GLU A 1 334 ? -3.545 -14.654 -15.869 1.00 91.38 334 GLU A O 1
ATOM 2785 N N . PHE A 1 335 ? -3.007 -12.505 -15.499 1.00 89.38 335 PHE A N 1
ATOM 2786 C CA . PHE A 1 335 ? -2.641 -12.634 -14.079 1.00 89.38 335 PHE A CA 1
ATOM 2787 C C . PHE A 1 335 ? -3.578 -11.817 -13.191 1.00 89.38 335 PHE A C 1
ATOM 2789 O O . PHE A 1 335 ? -3.804 -10.631 -13.421 1.00 89.38 335 PHE A O 1
ATOM 2796 N N . LYS A 1 336 ? -4.165 -12.439 -12.165 1.00 82.62 336 LYS A N 1
ATOM 2797 C CA . LYS A 1 336 ? -5.266 -11.824 -11.398 1.00 82.62 336 LYS A CA 1
ATOM 2798 C C . LYS A 1 336 ? -4.855 -11.299 -10.030 1.00 82.62 336 LYS A C 1
ATOM 2800 O O . LYS A 1 336 ? -5.597 -10.474 -9.497 1.00 82.62 336 LYS A O 1
ATOM 2805 N N . ASN A 1 337 ? -3.746 -11.757 -9.468 1.00 83.75 337 ASN A N 1
ATOM 2806 C CA . ASN A 1 337 ? -3.350 -11.449 -8.094 1.00 83.75 337 ASN A CA 1
ATOM 2807 C C . ASN A 1 337 ? -2.281 -10.351 -8.018 1.00 83.75 337 ASN A C 1
ATOM 2809 O O . ASN A 1 337 ? -1.944 -9.902 -6.928 1.00 83.75 337 ASN A O 1
ATOM 2813 N N . ILE A 1 338 ? -1.792 -9.878 -9.166 1.00 90.31 338 ILE A N 1
ATOM 2814 C CA . ILE A 1 338 ? -0.938 -8.695 -9.252 1.00 90.31 338 ILE A CA 1
ATOM 2815 C C . ILE A 1 338 ? -1.797 -7.435 -9.171 1.00 90.31 338 ILE A C 1
ATOM 2817 O O . ILE A 1 338 ? -2.710 -7.226 -9.977 1.00 90.31 338 ILE A O 1
ATOM 2821 N N . ASN A 1 339 ? -1.475 -6.569 -8.218 1.00 93.31 339 ASN A N 1
ATOM 2822 C CA . ASN A 1 339 ? -2.097 -5.261 -8.103 1.00 93.31 339 ASN A CA 1
ATOM 2823 C C . ASN A 1 339 ? -1.333 -4.254 -8.962 1.00 93.31 339 ASN A C 1
ATOM 2825 O O . ASN A 1 339 ? -0.106 -4.282 -9.056 1.00 93.31 339 ASN A O 1
ATOM 2829 N N . THR A 1 340 ? -2.050 -3.334 -9.598 1.00 95.69 340 THR A N 1
ATOM 2830 C CA . THR A 1 340 ? -1.420 -2.257 -10.368 1.00 95.69 340 THR A CA 1
ATOM 2831 C C . THR A 1 340 ? -1.998 -0.916 -9.973 1.00 95.69 340 THR A C 1
ATOM 2833 O O . THR A 1 340 ? -3.214 -0.765 -9.888 1.00 95.69 340 THR A O 1
ATOM 2836 N N . ILE A 1 341 ? -1.133 0.074 -9.793 1.00 97.19 341 ILE A N 1
ATOM 2837 C CA . ILE A 1 341 ? -1.522 1.466 -9.597 1.00 97.19 341 ILE A CA 1
ATOM 2838 C C . ILE A 1 341 ? -1.202 2.226 -10.883 1.00 97.19 341 ILE A C 1
ATOM 2840 O O . ILE A 1 341 ? -0.043 2.483 -11.209 1.00 97.19 341 ILE A O 1
ATOM 2844 N N . PHE A 1 342 ? -2.241 2.591 -11.627 1.00 97.50 342 PHE A N 1
ATOM 2845 C CA . PHE A 1 342 ? -2.119 3.482 -12.768 1.00 97.50 342 PHE A CA 1
ATOM 2846 C C . PHE A 1 342 ? -2.137 4.935 -12.289 1.00 97.50 342 PHE A C 1
ATOM 2848 O O . PHE A 1 342 ? -3.127 5.418 -11.732 1.00 97.50 342 PHE A O 1
ATOM 2855 N N . LYS A 1 343 ? -1.027 5.637 -12.501 1.00 95.44 343 LYS A N 1
ATOM 2856 C CA . LYS A 1 343 ? -0.870 7.046 -12.148 1.00 95.44 343 LYS A CA 1
ATOM 2857 C C . LYS A 1 343 ? -1.539 7.927 -13.196 1.00 95.44 343 LYS A C 1
ATOM 2859 O O . LYS A 1 343 ? -1.110 7.979 -14.347 1.00 95.44 343 LYS A O 1
ATOM 2864 N N . VAL A 1 344 ? -2.585 8.632 -12.790 1.00 94.88 344 VAL A N 1
ATOM 2865 C CA . VAL A 1 344 ? -3.361 9.547 -13.624 1.00 94.88 344 VAL A CA 1
ATOM 2866 C C . VAL A 1 344 ? -2.796 10.956 -13.483 1.00 94.88 344 VAL A C 1
ATOM 2868 O O . VAL A 1 344 ? -2.730 11.493 -12.377 1.00 94.88 344 VAL A O 1
ATOM 2871 N N . ARG A 1 345 ? -2.403 11.562 -14.607 1.00 92.38 345 ARG A N 1
ATOM 2872 C CA . ARG A 1 345 ? -1.917 12.947 -14.663 1.00 92.38 345 ARG A CA 1
ATOM 2873 C C . ARG A 1 345 ? -2.550 13.674 -15.859 1.00 92.38 345 ARG A C 1
ATOM 2875 O O . ARG A 1 345 ? -2.337 13.247 -17.003 1.00 92.38 345 ARG A O 1
ATOM 2882 N N . PRO A 1 346 ? -3.310 14.763 -15.632 1.00 90.75 346 PRO A N 1
ATOM 2883 C CA . PRO A 1 346 ? -3.803 15.620 -16.709 1.00 90.75 346 PRO A CA 1
ATOM 2884 C C . PRO A 1 346 ? -2.659 16.135 -17.593 1.00 90.75 346 PRO A C 1
ATOM 2886 O O . PRO A 1 346 ? -1.628 16.565 -17.082 1.00 90.75 346 PRO A O 1
ATOM 2889 N N . GLY A 1 347 ? -2.827 16.084 -18.916 1.00 91.12 347 GLY A N 1
ATOM 2890 C CA . GLY A 1 347 ? -1.774 16.442 -19.876 1.00 91.12 347 GLY A CA 1
ATOM 2891 C C . GLY A 1 347 ? -0.860 15.271 -20.253 1.00 91.12 347 GLY A C 1
ATOM 2892 O O . GLY A 1 347 ? -0.092 15.385 -21.206 1.00 91.12 347 GLY A O 1
ATOM 2893 N N . ILE A 1 348 ? -0.953 14.136 -19.546 1.00 93.50 348 ILE A N 1
ATOM 2894 C CA . ILE A 1 348 ? -0.235 12.901 -19.889 1.00 93.50 348 ILE A CA 1
ATOM 2895 C C . ILE A 1 348 ? -1.191 11.795 -20.314 1.00 93.50 348 ILE A C 1
ATOM 2897 O O . ILE A 1 348 ? -0.965 11.209 -21.368 1.00 93.50 348 ILE A O 1
ATOM 2901 N N . ASN A 1 349 ? -2.243 11.492 -19.548 1.00 95.56 349 ASN A N 1
ATOM 2902 C CA . ASN A 1 349 ? -3.095 10.328 -19.832 1.00 95.56 349 ASN A CA 1
ATOM 2903 C C . ASN A 1 349 ? -4.601 10.513 -19.589 1.00 95.56 349 ASN A C 1
ATOM 2905 O O . ASN A 1 349 ? -5.352 9.575 -19.852 1.00 95.56 349 ASN A O 1
ATOM 2909 N N . LEU A 1 350 ? -5.072 11.672 -19.119 1.00 94.88 350 LEU A N 1
ATOM 2910 C CA . LEU A 1 350 ? -6.473 11.842 -18.710 1.00 94.88 350 LEU A CA 1
ATOM 2911 C C . LEU A 1 350 ? -7.389 12.292 -19.855 1.00 94.88 350 LEU A C 1
ATOM 2913 O O . LEU A 1 350 ? -8.529 11.835 -19.963 1.00 94.88 350 LEU A O 1
ATOM 2917 N N . ASN A 1 351 ? -6.925 13.205 -20.701 1.00 94.94 351 ASN A N 1
ATOM 2918 C CA . ASN A 1 351 ? -7.729 13.796 -21.768 1.00 94.94 351 ASN A CA 1
ATOM 2919 C C . ASN A 1 351 ? -7.499 13.082 -23.098 1.00 94.94 351 ASN A C 1
ATOM 2921 O O . ASN A 1 351 ? -6.445 12.506 -23.332 1.00 94.94 351 ASN A O 1
ATOM 2925 N N . SER A 1 352 ? -8.472 13.154 -24.007 1.00 93.81 352 SER A N 1
ATOM 2926 C CA . SER A 1 352 ? -8.430 12.433 -25.287 1.00 93.81 352 SER A CA 1
ATOM 2927 C C . SER A 1 352 ? -7.275 12.821 -26.215 1.00 93.81 352 SER A C 1
ATOM 2929 O O . SER A 1 352 ? -6.932 12.053 -27.109 1.00 93.81 352 SER A O 1
ATOM 2931 N N . ASN A 1 353 ? -6.716 14.016 -26.029 1.00 95.00 353 ASN A N 1
ATOM 2932 C CA . ASN A 1 353 ? -5.556 14.549 -26.741 1.00 95.00 353 ASN A CA 1
ATOM 2933 C C . ASN A 1 353 ? -4.226 14.287 -26.015 1.00 95.00 353 ASN A C 1
ATOM 2935 O O . ASN A 1 353 ? -3.175 14.617 -26.563 1.00 95.00 353 ASN A O 1
ATOM 2939 N N . ASP A 1 354 ? -4.257 13.726 -24.805 1.00 96.00 354 ASP A N 1
ATOM 2940 C CA . ASP A 1 354 ? -3.046 13.440 -24.050 1.00 96.00 354 ASP A CA 1
ATOM 2941 C C . ASP A 1 354 ? -2.301 12.236 -24.652 1.00 96.00 354 ASP A C 1
ATOM 2943 O O . ASP A 1 354 ? -2.902 11.263 -25.120 1.00 96.00 354 ASP A O 1
ATOM 2947 N N . ILE A 1 355 ? -0.968 12.282 -24.597 1.00 95.81 355 ILE A N 1
ATOM 2948 C CA . ILE A 1 355 ? -0.085 11.317 -25.261 1.00 95.81 355 ILE A CA 1
ATOM 2949 C C . ILE A 1 355 ? -0.375 9.860 -24.871 1.00 95.81 355 ILE A C 1
ATOM 2951 O O . ILE A 1 355 ? -0.397 9.004 -25.752 1.00 95.81 355 ILE A O 1
ATOM 2955 N N . ASN A 1 356 ? -0.648 9.591 -23.593 1.00 97.25 356 ASN A N 1
ATOM 2956 C CA . ASN A 1 356 ? -0.885 8.271 -23.002 1.00 97.25 356 ASN A CA 1
ATOM 2957 C C . ASN A 1 356 ? -2.374 7.984 -22.743 1.00 97.25 356 ASN A C 1
ATOM 2959 O O . ASN A 1 356 ? -2.708 7.098 -21.951 1.00 97.25 356 ASN A O 1
ATOM 2963 N N . TYR A 1 357 ? -3.293 8.705 -23.389 1.00 97.38 357 TYR A N 1
ATOM 2964 C CA . TYR A 1 357 ? -4.728 8.426 -23.267 1.00 97.38 357 TYR A CA 1
ATOM 2965 C C . TYR A 1 357 ? -5.096 6.992 -23.690 1.00 97.38 357 TYR A C 1
ATOM 2967 O O . TYR A 1 357 ? -6.020 6.375 -23.156 1.00 97.38 357 TYR A O 1
ATOM 2975 N N . ASP A 1 358 ? -4.332 6.418 -24.620 1.00 97.56 358 ASP A N 1
ATOM 2976 C CA . ASP A 1 358 ? -4.444 5.015 -25.015 1.00 97.56 358 ASP A CA 1
ATOM 2977 C C . ASP A 1 358 ? -4.135 4.041 -23.863 1.00 97.56 358 ASP A C 1
ATOM 2979 O O . ASP A 1 358 ? -4.781 2.998 -23.755 1.00 97.56 358 ASP A O 1
ATOM 2983 N N . LEU A 1 359 ? -3.208 4.389 -22.966 1.00 97.94 359 LEU A N 1
ATOM 2984 C CA . LEU A 1 359 ? -2.900 3.594 -21.773 1.00 97.94 359 LEU A CA 1
ATOM 2985 C C . LEU A 1 359 ? -4.012 3.678 -20.722 1.00 97.94 359 LEU A C 1
ATOM 2987 O O . LEU A 1 359 ? -4.343 2.656 -20.121 1.00 97.94 359 LEU A O 1
ATOM 2991 N N . LEU A 1 360 ? -4.637 4.850 -20.543 1.00 97.75 360 LEU A N 1
ATOM 2992 C CA . LEU A 1 360 ? -5.827 4.978 -19.691 1.00 97.75 360 LEU A CA 1
ATOM 2993 C C . LEU A 1 360 ? -6.983 4.119 -20.224 1.00 97.75 360 LEU A C 1
ATOM 2995 O O . LEU A 1 360 ? -7.689 3.467 -19.457 1.00 97.75 360 LEU A O 1
ATOM 2999 N N . LYS A 1 361 ? -7.165 4.072 -21.548 1.00 97.00 361 LYS A N 1
ATOM 3000 C CA . LYS A 1 361 ? -8.155 3.181 -22.166 1.00 97.00 361 LYS A CA 1
ATOM 3001 C C . LYS A 1 361 ? -7.901 1.716 -21.827 1.00 97.00 361 LYS A C 1
ATOM 3003 O O . LYS A 1 361 ? -8.803 1.045 -21.325 1.00 97.00 361 LYS A O 1
ATOM 3008 N N . LYS A 1 362 ? -6.663 1.254 -22.024 1.00 96.62 362 LYS A N 1
ATOM 3009 C CA . LYS A 1 362 ? -6.260 -0.119 -21.688 1.00 96.62 362 LYS A CA 1
ATOM 3010 C C . LYS A 1 362 ? -6.464 -0.446 -20.206 1.00 96.62 362 LYS A C 1
ATOM 3012 O O . LYS A 1 362 ? -6.953 -1.528 -19.892 1.00 96.62 362 LYS A O 1
ATOM 3017 N N . SER A 1 363 ? -6.133 0.468 -19.292 1.00 96.44 363 SER A N 1
ATOM 3018 C CA . SER A 1 363 ? -6.307 0.220 -17.856 1.00 96.44 363 SER A CA 1
ATOM 3019 C C . SER A 1 363 ? -7.784 0.074 -17.466 1.00 96.44 363 SER A C 1
ATOM 3021 O O . SER A 1 363 ? -8.126 -0.824 -16.696 1.00 96.44 363 SER A O 1
ATOM 3023 N N . ILE A 1 364 ? -8.683 0.864 -18.064 1.00 95.38 364 ILE A N 1
ATOM 3024 C CA . ILE A 1 364 ? -10.138 0.717 -17.887 1.00 95.38 364 ILE A CA 1
ATOM 3025 C C . ILE A 1 364 ? -10.642 -0.619 -18.459 1.00 95.38 364 ILE A C 1
ATOM 3027 O O . ILE A 1 364 ? -11.497 -1.269 -17.849 1.00 95.38 364 ILE A O 1
ATOM 3031 N N . ASP A 1 365 ? -10.116 -1.073 -19.597 1.00 93.75 365 ASP A N 1
ATOM 3032 C CA . ASP A 1 365 ? -10.480 -2.380 -20.154 1.00 93.75 365 ASP A CA 1
ATOM 3033 C C . ASP A 1 365 ? -10.031 -3.538 -19.249 1.00 93.75 365 ASP A C 1
ATOM 3035 O O . ASP A 1 365 ? -10.816 -4.455 -19.000 1.00 93.75 365 ASP A O 1
ATOM 3039 N N . LEU A 1 366 ? -8.839 -3.462 -18.651 1.00 93.06 366 LEU A N 1
ATOM 3040 C CA . LEU A 1 366 ? -8.369 -4.439 -17.660 1.00 93.06 366 LEU A CA 1
ATOM 3041 C C . LEU A 1 366 ? -9.250 -4.466 -16.402 1.00 93.06 366 LEU A C 1
ATOM 3043 O O . LEU A 1 366 ? -9.626 -5.543 -15.928 1.00 93.06 366 LEU A O 1
ATOM 3047 N N . VAL A 1 367 ? -9.668 -3.300 -15.904 1.00 92.69 367 VAL A N 1
ATOM 3048 C CA . VAL A 1 367 ? -10.662 -3.189 -14.821 1.00 92.69 367 VAL A CA 1
ATOM 3049 C C . VAL A 1 367 ? -11.964 -3.904 -15.202 1.00 92.69 367 VAL A C 1
ATOM 3051 O O . VAL A 1 367 ? -12.513 -4.687 -14.419 1.00 92.69 367 VAL A O 1
ATOM 3054 N N . LYS A 1 368 ? -12.438 -3.725 -16.441 1.00 90.50 368 LYS A N 1
ATOM 3055 C CA . LYS A 1 368 ? -13.606 -4.448 -16.975 1.00 90.50 368 LYS A CA 1
ATOM 3056 C C . LYS A 1 368 ? -13.348 -5.941 -17.186 1.00 90.50 368 LYS A C 1
ATOM 3058 O O . LYS A 1 368 ? -14.303 -6.712 -17.200 1.00 90.50 368 LYS A O 1
ATOM 3063 N N . MET A 1 369 ? -12.108 -6.398 -17.296 1.00 89.00 369 MET A N 1
ATOM 3064 C CA . MET A 1 369 ? -11.766 -7.829 -17.260 1.00 89.00 369 MET A CA 1
ATOM 3065 C C . MET A 1 369 ? -11.709 -8.376 -15.824 1.00 89.00 369 MET A C 1
ATOM 3067 O O . MET A 1 369 ? -11.678 -9.589 -15.609 1.00 89.00 369 MET A O 1
ATOM 3071 N N . GLY A 1 370 ? -11.797 -7.496 -14.823 1.00 87.56 370 GLY A N 1
ATOM 3072 C CA . GLY A 1 370 ? -11.711 -7.832 -13.408 1.00 87.56 370 GLY A CA 1
ATOM 3073 C C . GLY A 1 370 ? -10.274 -7.930 -12.902 1.00 87.56 370 GLY A C 1
ATOM 3074 O O . GLY A 1 370 ? -10.054 -8.593 -11.893 1.00 87.56 370 GLY A O 1
ATOM 3075 N N . ILE A 1 371 ? -9.306 -7.333 -13.594 1.00 90.31 371 ILE A N 1
ATOM 3076 C CA . ILE A 1 371 ? -7.943 -7.141 -13.089 1.00 90.31 371 ILE A CA 1
ATOM 3077 C C . ILE A 1 371 ? -7.946 -5.979 -12.088 1.00 90.31 371 ILE A C 1
ATOM 3079 O O . ILE A 1 371 ? -8.683 -5.008 -12.269 1.00 90.31 371 ILE A O 1
ATOM 3083 N N . ASN A 1 372 ? -7.156 -6.085 -11.015 1.00 89.00 372 ASN A N 1
ATOM 3084 C CA . ASN A 1 372 ? -7.124 -5.067 -9.969 1.00 89.00 372 ASN A CA 1
ATOM 3085 C C . ASN A 1 372 ? -6.218 -3.893 -10.369 1.00 89.00 372 ASN A C 1
ATOM 3087 O O . ASN A 1 372 ? -5.009 -3.924 -10.136 1.00 89.00 372 ASN A O 1
ATOM 3091 N N . ILE A 1 373 ? -6.819 -2.864 -10.970 1.00 93.75 373 ILE A N 1
ATOM 3092 C CA . ILE A 1 373 ? -6.157 -1.586 -11.238 1.00 93.75 373 ILE A CA 1
ATOM 3093 C C . ILE A 1 373 ? -6.740 -0.513 -10.318 1.00 93.75 373 ILE A C 1
ATOM 3095 O O . ILE A 1 373 ? -7.953 -0.284 -10.292 1.00 93.75 373 ILE A O 1
ATOM 3099 N N . LEU A 1 374 ? -5.859 0.161 -9.591 1.00 95.50 374 LEU A N 1
ATOM 3100 C CA . LEU A 1 374 ? -6.158 1.360 -8.826 1.00 95.50 374 LEU A CA 1
ATOM 3101 C C . LEU A 1 374 ? -5.682 2.586 -9.607 1.00 95.50 374 LEU A C 1
ATOM 3103 O O . LEU A 1 374 ? -4.693 2.525 -10.332 1.00 95.50 374 LEU A O 1
ATOM 3107 N N . PHE A 1 375 ? -6.368 3.707 -9.435 1.00 96.06 375 PHE A N 1
ATOM 3108 C CA . PHE A 1 375 ? -6.042 4.980 -10.062 1.00 96.06 375 PHE A CA 1
ATOM 3109 C C . PHE A 1 375 ? -5.530 5.937 -8.993 1.00 96.06 375 PHE A C 1
ATOM 3111 O O . PHE A 1 375 ? -6.274 6.303 -8.081 1.00 96.06 375 PHE A O 1
ATOM 3118 N N . SER A 1 376 ? -4.258 6.318 -9.094 1.00 94.88 376 SER A N 1
ATOM 3119 C CA . SER A 1 376 ? -3.652 7.339 -8.238 1.00 94.88 376 SER A CA 1
ATOM 3120 C C . SER A 1 376 ? -3.609 8.657 -8.997 1.00 94.88 376 SER A C 1
ATOM 3122 O O . SER A 1 376 ? -3.007 8.727 -10.065 1.00 94.88 376 SER A O 1
ATOM 3124 N N . PHE A 1 377 ? -4.264 9.689 -8.477 1.00 92.00 377 PHE A N 1
ATOM 3125 C CA . PHE A 1 377 ? -4.338 10.994 -9.127 1.00 92.00 377 PHE A CA 1
ATOM 3126 C C . PHE A 1 377 ? -3.203 11.878 -8.630 1.00 92.00 377 PHE A C 1
ATOM 3128 O O . PHE A 1 377 ? -3.089 12.154 -7.433 1.00 92.00 377 PHE A O 1
ATOM 3135 N N . LEU A 1 378 ? -2.345 12.297 -9.555 1.00 87.00 378 LEU A N 1
ATOM 3136 C CA . LEU A 1 378 ? -1.192 13.129 -9.248 1.00 87.00 378 LEU A CA 1
ATOM 3137 C C . LEU A 1 378 ? -1.541 14.605 -9.419 1.00 87.00 378 LEU A C 1
ATOM 3139 O O . LEU A 1 378 ? -2.047 15.019 -10.462 1.00 87.00 378 LEU A O 1
ATOM 3143 N N . ASP A 1 379 ? -1.188 15.411 -8.421 1.00 69.88 379 ASP A N 1
ATOM 3144 C CA . ASP A 1 379 ? -1.282 16.862 -8.528 1.00 69.88 379 ASP A CA 1
ATOM 3145 C C . ASP A 1 379 ? -0.261 17.394 -9.549 1.00 69.88 379 ASP A C 1
ATOM 3147 O O . ASP A 1 379 ? 0.921 17.027 -9.536 1.00 69.88 379 ASP A O 1
ATOM 3151 N N . ASN A 1 380 ? -0.694 18.346 -10.381 1.00 57.38 380 ASN A N 1
ATOM 3152 C CA . ASN A 1 380 ? 0.139 19.009 -11.398 1.00 57.38 380 ASN A CA 1
ATOM 3153 C C . ASN A 1 380 ? 1.328 19.812 -10.819 1.00 57.38 380 ASN A C 1
ATOM 3155 O O . ASN A 1 380 ? 2.145 20.327 -11.576 1.00 57.38 380 ASN A O 1
ATOM 3159 N N . ASN A 1 381 ? 1.432 19.945 -9.491 1.00 49.59 381 ASN A N 1
ATOM 3160 C CA . ASN A 1 381 ? 2.407 20.806 -8.813 1.00 49.59 381 ASN A CA 1
ATOM 3161 C C . ASN A 1 381 ? 3.735 20.114 -8.443 1.00 49.59 381 ASN A C 1
ATOM 3163 O O . ASN A 1 381 ? 4.643 20.785 -7.946 1.00 49.59 381 ASN A O 1
ATOM 3167 N N . SER A 1 382 ? 3.879 18.803 -8.665 1.00 50.81 382 SER A N 1
ATOM 3168 C CA . SER A 1 382 ? 5.141 18.092 -8.405 1.00 50.81 382 SER A CA 1
ATOM 3169 C C . SER A 1 382 ? 6.156 18.370 -9.524 1.00 50.81 382 SER A C 1
ATOM 3171 O O . SER A 1 382 ? 5.957 17.996 -10.674 1.00 50.81 382 SER A O 1
ATOM 3173 N N . LYS A 1 383 ? 7.247 19.079 -9.196 1.00 46.34 383 LYS A N 1
ATOM 3174 C CA . LYS A 1 383 ? 8.275 19.510 -10.167 1.00 46.34 383 LYS A CA 1
ATOM 3175 C C . LYS A 1 383 ? 9.334 18.440 -10.473 1.00 46.34 383 LYS A C 1
ATOM 3177 O O . LYS A 1 383 ? 10.165 18.670 -11.348 1.00 46.34 383 LYS A O 1
ATOM 3182 N N . LYS A 1 384 ? 9.347 17.315 -9.747 1.00 56.34 384 LYS A N 1
ATOM 3183 C CA . LYS A 1 384 ? 10.329 16.234 -9.907 1.00 56.34 384 LYS A CA 1
ATOM 3184 C C . LYS A 1 384 ? 9.685 14.854 -9.857 1.00 56.34 384 LYS A C 1
ATOM 3186 O O . LYS A 1 384 ? 8.923 14.538 -8.953 1.00 56.34 384 LYS A O 1
ATOM 3191 N N . ASP A 1 385 ? 10.124 14.033 -10.795 1.00 55.81 385 ASP A N 1
ATOM 3192 C CA . ASP A 1 385 ? 9.764 12.638 -11.032 1.00 55.81 385 ASP A CA 1
ATOM 3193 C C . ASP A 1 385 ? 9.977 11.694 -9.820 1.00 55.81 385 ASP A C 1
ATOM 3195 O O . ASP A 1 385 ? 9.217 10.751 -9.616 1.00 55.81 385 ASP A O 1
ATOM 3199 N N . GLU A 1 386 ? 11.015 11.914 -9.007 1.00 51.97 386 GLU A N 1
ATOM 3200 C CA . GLU A 1 386 ? 11.357 11.082 -7.828 1.00 51.97 386 GLU A CA 1
ATOM 3201 C C . GLU A 1 386 ? 10.618 11.498 -6.544 1.00 51.97 386 GLU A C 1
ATOM 3203 O O . GLU A 1 386 ? 10.618 10.769 -5.555 1.00 51.97 386 GLU A O 1
ATOM 3208 N N . GLU A 1 387 ? 9.957 12.657 -6.575 1.00 64.25 387 GLU A N 1
ATOM 3209 C CA . GLU A 1 387 ? 9.125 13.193 -5.493 1.00 64.25 387 GLU A CA 1
ATOM 3210 C C . GLU A 1 387 ? 7.636 12.943 -5.799 1.00 64.25 387 GLU A C 1
ATOM 3212 O O . GLU A 1 387 ? 6.761 13.733 -5.432 1.00 64.25 387 GLU A O 1
ATOM 3217 N N . GLU A 1 388 ? 7.336 11.860 -6.520 1.00 77.38 388 GLU A N 1
ATOM 3218 C CA . GLU A 1 388 ? 5.969 11.417 -6.763 1.00 77.38 388 GLU A CA 1
ATOM 3219 C C . GLU A 1 388 ? 5.452 10.610 -5.570 1.00 77.38 388 GLU A C 1
ATOM 3221 O O . GLU A 1 388 ? 6.132 9.735 -5.033 1.00 77.38 388 GLU A O 1
ATOM 3226 N N . ILE A 1 389 ? 4.216 10.908 -5.170 1.00 86.12 389 ILE A N 1
ATOM 3227 C CA . ILE A 1 389 ? 3.498 10.171 -4.132 1.00 86.12 389 ILE A CA 1
ATOM 3228 C C . ILE A 1 389 ? 3.302 8.723 -4.593 1.00 86.12 389 ILE A C 1
ATOM 3230 O O . ILE A 1 389 ? 2.866 8.486 -5.721 1.00 86.12 389 ILE A O 1
ATOM 3234 N N . GLU A 1 390 ? 3.562 7.771 -3.697 1.00 91.25 390 GLU A N 1
ATOM 3235 C CA . GLU A 1 390 ? 3.275 6.353 -3.919 1.00 91.25 390 GLU A CA 1
ATOM 3236 C C . GLU A 1 390 ? 2.215 5.854 -2.941 1.00 91.25 390 GLU A C 1
ATOM 3238 O O . GLU A 1 390 ? 2.066 6.365 -1.823 1.00 91.25 390 GLU A O 1
ATOM 3243 N N . TYR A 1 391 ? 1.487 4.835 -3.384 1.00 93.12 391 TYR A N 1
ATOM 3244 C CA . TYR A 1 391 ? 0.477 4.141 -2.601 1.00 93.12 391 TYR A CA 1
ATOM 3245 C C . TYR A 1 391 ? 0.713 2.636 -2.657 1.00 93.12 391 TYR A C 1
ATOM 3247 O O . TYR A 1 391 ? 1.316 2.128 -3.601 1.00 93.12 391 TYR A O 1
ATOM 3255 N N . PHE A 1 392 ? 0.176 1.939 -1.667 1.00 93.69 392 PHE A N 1
ATOM 3256 C CA . PHE A 1 392 ? -0.042 0.501 -1.701 1.00 93.69 392 PHE A CA 1
ATOM 3257 C C . PHE A 1 392 ? -1.478 0.206 -2.148 1.00 93.69 392 PHE A C 1
ATOM 3259 O O . PHE A 1 392 ? -2.370 1.056 -2.044 1.00 93.69 392 PHE A O 1
ATOM 3266 N N . ALA A 1 393 ? -1.730 -1.000 -2.646 1.00 91.12 393 ALA A N 1
ATOM 3267 C CA . ALA A 1 393 ? -3.056 -1.427 -3.085 1.00 91.12 393 ALA A CA 1
ATOM 3268 C C . ALA A 1 393 ? -4.061 -1.530 -1.925 1.00 91.12 393 ALA A C 1
ATOM 3270 O O . ALA A 1 393 ? -5.271 -1.434 -2.152 1.00 91.12 393 ALA A O 1
ATOM 3271 N N . SER A 1 394 ? -3.568 -1.673 -0.693 1.00 87.56 394 SER A N 1
ATOM 3272 C CA . SER A 1 394 ? -4.340 -1.581 0.553 1.00 87.56 394 SER A CA 1
ATOM 3273 C C . SER A 1 394 ? -4.762 -0.149 0.930 1.00 87.56 394 SER A C 1
ATOM 3275 O O . SER A 1 394 ? -5.661 0.028 1.754 1.00 87.56 394 SER A O 1
ATOM 3277 N N . GLY A 1 395 ? -4.215 0.874 0.263 1.00 90.19 395 GLY A N 1
ATOM 3278 C CA . GLY A 1 395 ? -4.646 2.269 0.384 1.00 90.19 395 GLY A CA 1
ATOM 3279 C C . GLY A 1 395 ? -3.702 3.183 1.153 1.00 90.19 395 GLY A C 1
ATOM 3280 O O . GLY A 1 395 ? -3.904 4.402 1.154 1.00 90.19 395 GLY A O 1
ATOM 3281 N N . GLU A 1 396 ? -2.681 2.625 1.795 1.00 92.31 396 GLU A N 1
ATOM 3282 C CA . GLU A 1 396 ? -1.679 3.396 2.511 1.00 92.31 396 GLU A CA 1
ATOM 3283 C C . GLU A 1 396 ? -0.791 4.178 1.546 1.00 92.31 396 GLU A C 1
ATOM 3285 O O . GLU A 1 396 ? -0.512 3.754 0.425 1.00 92.31 396 GLU A O 1
ATOM 3290 N N . ARG A 1 397 ? -0.329 5.334 2.009 1.00 91.81 397 ARG A N 1
ATOM 3291 C CA . ARG A 1 397 ? 0.449 6.308 1.251 1.00 91.81 397 ARG A CA 1
ATOM 3292 C C . ARG A 1 397 ? 1.837 6.477 1.852 1.00 91.81 397 ARG A C 1
ATOM 3294 O O . ARG A 1 397 ? 1.975 6.570 3.071 1.00 91.81 397 ARG A O 1
ATOM 3301 N N . ILE A 1 398 ? 2.847 6.630 0.997 1.00 89.69 398 ILE A N 1
ATOM 3302 C CA . ILE A 1 398 ? 4.196 7.052 1.389 1.00 89.69 398 ILE A CA 1
ATOM 3303 C C . ILE A 1 398 ? 4.563 8.322 0.623 1.00 89.69 398 ILE A C 1
ATOM 3305 O O . ILE A 1 398 ? 4.553 8.340 -0.607 1.00 89.69 398 ILE A O 1
ATOM 3309 N N . TYR A 1 399 ? 4.917 9.383 1.357 1.00 87.75 399 TYR A N 1
ATOM 3310 C CA . TYR A 1 399 ? 5.456 10.609 0.764 1.00 87.75 399 TYR A CA 1
ATOM 3311 C C . TYR A 1 399 ? 6.334 11.426 1.713 1.00 87.75 399 TYR A C 1
ATOM 3313 O O . TYR A 1 399 ? 7.552 11.458 1.546 1.00 87.75 399 TYR A O 1
ATOM 3321 N N . GLU A 1 400 ? 5.753 12.056 2.738 1.00 83.88 400 GLU A N 1
ATOM 3322 C CA . GLU A 1 400 ? 6.484 12.963 3.624 1.00 83.88 400 GLU A CA 1
ATOM 3323 C C . GLU A 1 400 ? 7.526 12.191 4.439 1.00 83.88 400 GLU A C 1
ATOM 3325 O O . GLU A 1 400 ? 7.255 11.095 4.948 1.00 83.88 400 GLU A O 1
ATOM 3330 N N . ASN A 1 401 ? 8.729 12.750 4.566 1.00 87.44 401 ASN A N 1
ATOM 3331 C CA . ASN A 1 401 ? 9.793 12.168 5.376 1.00 87.44 401 ASN A CA 1
ATOM 3332 C C . ASN A 1 401 ? 10.465 13.238 6.245 1.00 87.44 401 ASN A C 1
ATOM 3334 O O . ASN A 1 401 ? 11.241 14.046 5.758 1.00 87.44 401 ASN A O 1
ATOM 3338 N N . LYS A 1 402 ? 10.209 13.225 7.552 1.00 85.00 402 LYS A N 1
ATOM 3339 C CA . LYS A 1 402 ? 10.862 14.089 8.548 1.00 85.00 402 LYS A CA 1
ATOM 3340 C C . LYS A 1 402 ? 12.313 13.690 8.824 1.00 85.00 402 LYS A C 1
ATOM 3342 O O . LYS A 1 402 ? 13.073 14.497 9.356 1.00 85.00 402 LYS A O 1
ATOM 3347 N N . SER A 1 403 ? 12.697 12.460 8.486 1.00 78.69 403 SER A N 1
ATOM 3348 C CA . SER A 1 403 ? 14.052 11.936 8.692 1.00 78.69 403 SER A CA 1
ATOM 3349 C C . SER A 1 403 ? 15.035 12.330 7.583 1.00 78.69 403 SER A C 1
ATOM 3351 O O . SER A 1 403 ? 16.240 12.143 7.767 1.00 78.69 403 SER A O 1
ATOM 3353 N N . SER A 1 404 ? 14.541 12.891 6.473 1.00 75.81 404 SER A N 1
ATOM 3354 C CA . SER A 1 404 ? 15.322 13.351 5.319 1.00 75.81 404 SER A CA 1
ATOM 3355 C C . SER A 1 404 ? 14.887 14.757 4.891 1.00 75.81 404 SER A C 1
ATOM 3357 O O . SER A 1 404 ? 13.789 15.201 5.198 1.00 75.81 404 SER A O 1
ATOM 3359 N N . GLN A 1 405 ? 15.754 15.478 4.180 1.00 67.25 405 GLN A N 1
ATOM 3360 C CA . GLN A 1 405 ? 15.395 16.758 3.551 1.00 67.25 405 GLN A CA 1
ATOM 3361 C C . GLN A 1 405 ? 14.713 16.573 2.186 1.00 67.25 405 GLN A C 1
ATOM 3363 O O . GLN A 1 405 ? 14.204 17.541 1.626 1.00 67.25 405 GLN A O 1
ATOM 3368 N N . LYS A 1 406 ? 14.708 15.347 1.649 1.00 66.69 406 LYS A N 1
ATOM 3369 C CA . LYS A 1 406 ? 14.065 14.998 0.381 1.00 66.69 406 LYS A CA 1
ATOM 3370 C C . LYS A 1 406 ? 12.850 14.104 0.619 1.00 66.69 406 LYS A C 1
ATOM 3372 O O . LYS A 1 406 ? 12.910 13.171 1.422 1.00 66.69 406 LYS A O 1
ATOM 3377 N N . ASN A 1 407 ? 11.783 14.353 -0.135 1.00 67.88 407 ASN A N 1
ATOM 3378 C CA . ASN A 1 407 ? 10.600 13.494 -0.178 1.00 67.88 407 ASN A CA 1
ATOM 3379 C C . ASN A 1 407 ? 10.802 12.378 -1.214 1.00 67.88 407 ASN A C 1
ATOM 3381 O O . ASN A 1 407 ? 10.166 12.377 -2.261 1.00 67.88 407 ASN A O 1
ATOM 3385 N N . GLU A 1 408 ? 11.722 11.454 -0.936 1.00 77.44 408 GLU A N 1
ATOM 3386 C CA . GLU A 1 408 ? 11.914 10.239 -1.741 1.00 77.44 408 GLU A CA 1
ATOM 3387 C C . GLU A 1 408 ? 10.909 9.170 -1.283 1.00 77.44 408 GLU A C 1
ATOM 3389 O O . GLU A 1 408 ? 10.750 8.950 -0.081 1.00 77.44 408 GLU A O 1
ATOM 3394 N N . THR A 1 409 ? 10.204 8.519 -2.211 1.00 85.75 409 THR A N 1
ATOM 3395 C CA . THR A 1 409 ? 9.199 7.474 -1.910 1.00 85.75 409 THR A CA 1
ATOM 3396 C C . THR A 1 409 ? 9.687 6.060 -2.194 1.00 85.75 409 THR A C 1
ATOM 3398 O O . THR A 1 409 ? 9.276 5.112 -1.522 1.00 85.75 409 THR A O 1
ATOM 3401 N N . VAL A 1 410 ? 10.575 5.914 -3.174 1.00 89.50 410 VAL A N 1
ATOM 3402 C CA . VAL A 1 410 ? 11.254 4.663 -3.524 1.00 89.50 410 VAL A CA 1
ATOM 3403 C C . VAL A 1 410 ? 12.227 4.289 -2.410 1.00 89.50 410 VAL A C 1
ATOM 3405 O O . VAL A 1 410 ? 12.964 5.143 -1.937 1.00 89.50 410 VAL A O 1
ATOM 3408 N N . GLY A 1 411 ? 12.233 3.030 -1.973 1.00 90.62 411 GLY A N 1
ATOM 3409 C CA . GLY A 1 411 ? 13.079 2.541 -0.879 1.00 90.62 411 GLY A CA 1
ATOM 3410 C C . GLY A 1 411 ? 12.564 2.864 0.531 1.00 90.62 411 GLY A C 1
ATOM 3411 O O . GLY A 1 411 ? 13.357 2.917 1.476 1.00 90.62 411 GLY A O 1
ATOM 3412 N N . ARG A 1 412 ? 11.261 3.121 0.696 1.00 92.50 412 ARG A N 1
ATOM 3413 C CA . ARG A 1 412 ? 10.629 3.420 1.994 1.00 92.50 412 ARG A CA 1
ATOM 3414 C C . ARG A 1 412 ? 9.670 2.323 2.446 1.00 92.50 412 ARG A C 1
ATOM 3416 O O . ARG A 1 412 ? 9.116 1.575 1.650 1.00 92.50 412 ARG A O 1
ATOM 3423 N N . LEU A 1 413 ? 9.458 2.282 3.759 1.00 93.62 413 LEU A N 1
ATOM 3424 C CA . LEU A 1 413 ? 8.679 1.265 4.459 1.00 93.62 413 LEU A CA 1
ATOM 3425 C C . LEU A 1 413 ? 7.455 1.871 5.143 1.00 93.62 413 LEU A C 1
ATOM 3427 O O . LEU A 1 413 ? 7.516 2.996 5.642 1.00 93.62 413 LEU A O 1
ATOM 3431 N N . ILE A 1 414 ? 6.421 1.055 5.309 1.00 96.00 414 ILE A N 1
ATOM 3432 C CA . ILE A 1 414 ? 5.513 1.164 6.450 1.00 96.00 414 ILE A CA 1
ATOM 3433 C C . ILE A 1 414 ? 6.070 0.239 7.523 1.00 96.00 414 ILE A C 1
ATOM 3435 O O . ILE A 1 414 ? 6.124 -0.980 7.352 1.00 96.00 414 ILE A O 1
ATOM 3439 N N . VAL A 1 415 ? 6.537 0.819 8.623 1.00 96.50 415 VAL A N 1
ATOM 3440 C CA . VAL A 1 415 ? 7.210 0.062 9.683 1.00 96.50 415 VAL A CA 1
ATOM 3441 C C . VAL A 1 415 ? 6.196 -0.760 10.470 1.00 96.50 415 VAL A C 1
ATOM 3443 O O . VAL A 1 415 ? 6.399 -1.952 10.706 1.00 96.50 415 VAL A O 1
ATOM 3446 N N . SER A 1 416 ? 5.099 -0.118 10.867 1.00 95.94 416 SER A N 1
ATOM 3447 C CA . SER A 1 416 ? 3.986 -0.739 11.577 1.00 95.94 416 SER A CA 1
ATOM 3448 C C . SER A 1 416 ? 2.747 0.151 11.502 1.00 95.94 416 SER A C 1
ATOM 3450 O O . SER A 1 416 ? 2.841 1.343 11.193 1.00 95.94 416 SER A O 1
ATOM 3452 N N . LYS A 1 417 ? 1.592 -0.437 11.810 1.00 96.06 417 LYS A N 1
ATOM 3453 C CA . LYS A 1 417 ? 0.288 0.210 11.776 1.00 96.06 417 LYS A CA 1
ATOM 3454 C C . LYS A 1 417 ? -0.598 -0.304 12.907 1.00 96.06 417 LYS A C 1
ATOM 3456 O O . LYS A 1 417 ? -0.545 -1.487 13.247 1.00 96.06 417 LYS A O 1
ATOM 3461 N N . THR A 1 418 ? -1.441 0.576 13.442 1.00 97.94 418 THR A N 1
ATOM 3462 C CA . THR A 1 418 ? -2.473 0.244 14.434 1.00 97.94 418 THR A CA 1
ATOM 3463 C C . THR A 1 418 ? -3.724 1.072 14.171 1.00 97.94 418 THR A C 1
ATOM 3465 O O . THR A 1 418 ? -3.631 2.284 13.992 1.00 97.94 418 THR A O 1
ATOM 3468 N N . SER A 1 419 ? -4.893 0.427 14.164 1.00 97.75 419 SER A N 1
ATOM 3469 C CA . SER A 1 419 ? -6.184 1.102 13.983 1.00 97.75 419 SER A CA 1
ATOM 3470 C C . SER A 1 419 ? -6.848 1.451 15.315 1.00 97.75 419 SER A C 1
ATOM 3472 O O . SER A 1 419 ? -6.734 0.694 16.277 1.00 97.75 419 SER A O 1
ATOM 3474 N N . ILE A 1 420 ? -7.583 2.558 15.347 1.00 98.19 420 ILE A N 1
ATOM 3475 C CA . ILE A 1 420 ? -8.443 3.016 16.441 1.00 98.19 420 ILE A CA 1
ATOM 3476 C C . ILE A 1 420 ? -9.904 2.841 16.020 1.00 98.19 420 ILE A C 1
ATOM 3478 O O . ILE A 1 420 ? -10.284 3.231 14.911 1.00 98.19 420 ILE A O 1
ATOM 3482 N N . ASP A 1 421 ? -10.714 2.274 16.912 1.00 97.12 421 ASP A N 1
ATOM 3483 C CA . ASP A 1 421 ? -12.167 2.199 16.757 1.00 97.12 421 ASP A CA 1
ATOM 3484 C C . ASP A 1 421 ? -12.800 3.519 17.229 1.00 97.12 421 ASP A C 1
ATOM 3486 O O . ASP A 1 421 ? -12.921 3.771 18.429 1.00 97.12 421 ASP A O 1
ATOM 3490 N N . LEU A 1 422 ? -13.145 4.408 16.291 1.00 96.75 422 LEU A N 1
ATOM 3491 C CA . LEU A 1 422 ? -13.783 5.682 16.635 1.00 96.75 422 LEU A CA 1
ATOM 3492 C C . LEU A 1 422 ? -15.224 5.506 17.152 1.00 96.75 422 LEU A C 1
ATOM 3494 O O . LEU A 1 422 ? -15.560 6.180 18.132 1.00 96.75 422 LEU A O 1
ATOM 3498 N N . PRO A 1 423 ? -16.076 4.643 16.553 1.00 95.50 423 PRO A N 1
ATOM 3499 C CA . PRO A 1 423 ? -17.405 4.345 17.085 1.00 95.50 423 PRO A CA 1
ATOM 3500 C C . PRO A 1 423 ? -17.386 3.915 18.545 1.00 95.50 423 PRO A C 1
ATOM 3502 O O . PRO A 1 423 ? -18.187 4.423 19.325 1.00 95.50 423 PRO A O 1
ATOM 3505 N N . ARG A 1 424 ? -16.430 3.069 18.943 1.00 94.81 424 ARG A N 1
ATOM 3506 C CA . ARG A 1 424 ? -16.279 2.632 20.336 1.00 94.81 424 ARG A CA 1
ATOM 3507 C C . ARG A 1 424 ? -16.133 3.805 21.307 1.00 94.81 424 ARG A C 1
ATOM 3509 O O . ARG A 1 424 ? -16.801 3.838 22.340 1.00 94.81 424 ARG A O 1
ATOM 3516 N N . ILE A 1 425 ? -15.288 4.778 20.966 1.00 95.31 425 ILE A N 1
ATOM 3517 C CA . ILE A 1 425 ? -15.058 5.979 21.786 1.00 95.31 425 ILE A CA 1
ATOM 3518 C C . ILE A 1 425 ? -16.327 6.842 21.825 1.00 95.31 425 ILE A C 1
ATOM 3520 O O . ILE A 1 425 ? -16.707 7.343 22.883 1.00 95.31 425 ILE A O 1
ATOM 3524 N N . ALA A 1 426 ? -17.026 6.987 20.696 1.00 94.06 426 ALA A N 1
ATOM 3525 C CA . ALA A 1 426 ? -18.293 7.715 20.649 1.00 94.06 426 ALA A CA 1
ATOM 3526 C C . ALA A 1 426 ? -19.387 7.034 21.493 1.00 94.06 426 ALA A C 1
ATOM 3528 O O . ALA A 1 426 ? -20.079 7.715 22.244 1.00 94.06 426 ALA A O 1
ATOM 3529 N N . LEU A 1 427 ? -19.501 5.702 21.446 1.00 92.19 427 LEU A N 1
ATOM 3530 C CA . LEU A 1 427 ? -20.458 4.919 22.238 1.00 92.19 427 LEU A CA 1
ATOM 3531 C C . LEU A 1 427 ? -20.174 5.011 23.743 1.00 92.19 427 LEU A C 1
ATOM 3533 O O . LEU A 1 427 ? -21.108 5.172 24.526 1.00 92.19 427 LEU A O 1
ATOM 3537 N N . ASN A 1 428 ? -18.900 4.993 24.156 1.00 89.12 428 ASN A N 1
ATOM 3538 C CA . ASN A 1 428 ? -18.505 5.241 25.553 1.00 89.12 428 ASN A CA 1
ATOM 3539 C C . ASN A 1 428 ? -18.948 6.618 26.065 1.00 89.12 428 ASN A C 1
ATOM 3541 O O . ASN A 1 428 ? -19.207 6.781 27.256 1.00 89.12 428 ASN A O 1
ATOM 3545 N N . ASN A 1 429 ? -19.038 7.600 25.167 1.00 86.44 429 ASN A N 1
ATOM 3546 C CA . ASN A 1 429 ? -19.335 8.992 25.483 1.00 86.44 429 ASN A CA 1
ATOM 3547 C C . ASN A 1 429 ? -20.724 9.436 24.999 1.00 86.44 429 ASN A C 1
ATOM 3549 O O . ASN A 1 429 ? -20.995 10.635 24.976 1.00 86.44 429 ASN A O 1
ATOM 3553 N N . ALA A 1 430 ? -21.612 8.501 24.640 1.00 75.56 430 ALA A N 1
ATOM 3554 C CA . ALA A 1 430 ? -22.910 8.815 24.038 1.00 75.56 430 ALA A CA 1
ATOM 3555 C C . ALA A 1 430 ? -23.806 9.680 24.948 1.00 75.56 430 ALA A C 1
ATOM 3557 O O . ALA A 1 430 ? -24.542 10.535 24.462 1.00 75.56 430 ALA A O 1
ATOM 3558 N N . GLU A 1 431 ? -23.712 9.494 26.269 1.00 73.00 431 GLU A N 1
ATOM 3559 C CA . GLU A 1 431 ? -24.431 10.291 27.279 1.00 73.00 431 GLU A CA 1
ATOM 3560 C C . GLU A 1 431 ? -23.581 11.428 27.879 1.00 73.00 431 GLU A C 1
ATOM 3562 O O . GLU A 1 431 ? -24.040 12.173 28.747 1.00 73.00 431 GLU A O 1
ATOM 3567 N N . ALA A 1 432 ? -22.327 11.564 27.440 1.00 74.00 432 ALA A N 1
ATOM 3568 C CA . ALA A 1 432 ? -21.374 12.540 27.951 1.00 74.00 432 ALA A CA 1
ATOM 3569 C C . ALA A 1 432 ? -21.320 13.801 27.066 1.00 74.00 432 ALA A C 1
ATOM 3571 O O . ALA A 1 432 ? -22.179 14.063 26.225 1.00 74.00 432 ALA A O 1
ATOM 3572 N N . SER A 1 433 ? -20.299 14.634 27.279 1.00 79.50 433 SER A N 1
ATOM 3573 C CA . SER A 1 433 ? -20.052 15.820 26.452 1.00 79.50 433 SER A CA 1
ATOM 3574 C C . SER A 1 433 ? -19.039 15.530 25.342 1.00 79.50 433 SER A C 1
ATOM 3576 O O . SER A 1 433 ? -18.153 14.693 25.507 1.00 79.50 433 SER A O 1
ATOM 3578 N N . LEU A 1 434 ? -19.087 16.311 24.256 1.00 87.19 434 LEU A N 1
ATOM 3579 C CA . LEU A 1 434 ? -18.086 16.275 23.180 1.00 87.19 434 LEU A CA 1
ATOM 3580 C C . LEU A 1 434 ? -16.647 16.456 23.707 1.00 87.19 434 LEU A C 1
ATOM 3582 O O . LEU A 1 434 ? -15.697 15.919 23.148 1.00 87.19 434 LEU A O 1
ATOM 3586 N N . LYS A 1 435 ? -16.485 17.177 24.824 1.00 89.81 435 LYS A N 1
ATOM 3587 C CA . LYS A 1 435 ? -15.201 17.321 25.516 1.00 89.81 435 LYS A CA 1
ATOM 3588 C C . LYS A 1 435 ? -14.669 15.975 26.029 1.00 89.81 435 LYS A C 1
ATOM 3590 O O . LYS A 1 435 ? -13.504 15.682 25.797 1.00 89.81 435 LYS A O 1
ATOM 3595 N N . SER A 1 436 ? -15.521 15.161 26.654 1.00 90.88 436 SER A N 1
ATOM 3596 C CA . SER A 1 436 ? -15.159 13.828 27.164 1.00 90.88 436 SER A CA 1
ATOM 3597 C C . SER A 1 436 ? -14.701 12.900 26.035 1.00 90.88 436 SER A C 1
ATOM 3599 O O . SER A 1 436 ? -13.676 12.236 26.152 1.00 90.88 436 SER A O 1
ATOM 3601 N N . PHE A 1 437 ? -15.391 12.946 24.888 1.00 94.88 437 PHE A N 1
ATOM 3602 C CA . PHE A 1 437 ? -14.975 12.221 23.685 1.00 94.88 437 PHE A CA 1
ATOM 3603 C C . PHE A 1 437 ? -13.552 12.601 23.244 1.00 94.88 437 PHE A C 1
ATOM 3605 O O . PHE A 1 437 ? -12.731 11.725 22.987 1.00 94.88 437 PHE A O 1
ATOM 3612 N N . TYR A 1 438 ? -13.236 13.899 23.175 1.00 95.69 438 TYR A N 1
ATOM 3613 C CA . TYR A 1 438 ? -11.903 14.353 22.766 1.00 95.69 438 TYR A CA 1
ATOM 3614 C C . TYR A 1 438 ? -10.809 14.072 23.802 1.00 95.69 438 TYR A C 1
ATOM 3616 O O . TYR A 1 438 ? -9.648 13.940 23.417 1.00 95.69 438 TYR A O 1
ATOM 3624 N N . GLU A 1 439 ? -11.151 13.991 25.088 1.00 95.06 439 GLU A N 1
ATOM 3625 C CA . GLU A 1 439 ? -10.228 13.562 26.144 1.00 95.06 439 GLU A CA 1
ATOM 3626 C C . GLU A 1 439 ? -9.886 12.072 25.982 1.00 95.06 439 GLU A C 1
ATOM 3628 O O . GLU A 1 439 ? -8.708 11.726 25.891 1.00 95.06 439 GLU A O 1
ATOM 3633 N N . GLU A 1 440 ? -10.889 11.201 25.822 1.00 95.31 440 GLU A N 1
ATOM 3634 C CA . GLU A 1 440 ? -10.665 9.768 25.581 1.00 95.31 440 GLU A CA 1
ATOM 3635 C C . GLU A 1 440 ? -9.940 9.515 24.247 1.00 95.31 440 GLU A C 1
ATOM 3637 O O . GLU A 1 440 ? -9.022 8.694 24.181 1.00 95.31 440 GLU A O 1
ATOM 3642 N N . LEU A 1 441 ? -10.279 10.258 23.187 1.00 96.94 441 LEU A N 1
ATOM 3643 C CA . LEU A 1 441 ? -9.601 10.161 21.893 1.00 96.94 441 LEU A CA 1
ATOM 3644 C C . LEU A 1 441 ? -8.104 10.481 22.005 1.00 96.94 441 LEU A C 1
ATOM 3646 O O . LEU A 1 441 ? -7.278 9.755 21.450 1.00 96.94 441 LEU A O 1
ATOM 3650 N N . ASP A 1 442 ? -7.739 11.528 22.746 1.00 97.50 442 ASP A N 1
ATOM 3651 C CA . ASP A 1 442 ? -6.340 11.895 22.978 1.00 97.50 442 ASP A CA 1
ATOM 3652 C C . ASP A 1 442 ? -5.597 10.841 23.808 1.00 97.50 442 ASP A C 1
ATOM 3654 O O . ASP A 1 442 ? -4.425 10.543 23.539 1.00 97.50 442 ASP A O 1
ATOM 3658 N N . GLU A 1 443 ? -6.257 10.251 24.807 1.00 97.06 443 GLU A N 1
ATOM 3659 C CA . GLU A 1 443 ? -5.695 9.151 25.594 1.00 97.06 443 GLU A CA 1
ATOM 3660 C C . GLU A 1 443 ? -5.409 7.927 24.715 1.00 97.06 443 GLU A C 1
ATOM 3662 O O . GLU A 1 443 ? -4.307 7.364 24.768 1.00 97.06 443 GLU A O 1
ATOM 3667 N N . VAL A 1 444 ? -6.361 7.543 23.858 1.00 97.88 444 VAL A N 1
ATOM 3668 C CA . VAL A 1 444 ? -6.203 6.421 22.922 1.00 97.88 444 VAL A CA 1
ATOM 3669 C C . VAL A 1 444 ? -5.127 6.725 21.875 1.00 97.88 444 VAL A C 1
ATOM 3671 O O . VAL A 1 444 ? -4.295 5.861 21.591 1.00 97.88 444 VAL A O 1
ATOM 3674 N N . MET A 1 445 ? -5.050 7.955 21.364 1.00 98.19 445 MET A N 1
ATOM 3675 C CA . MET A 1 445 ? -3.981 8.383 20.454 1.00 98.19 445 MET A CA 1
ATOM 3676 C C . MET A 1 445 ? -2.596 8.253 21.086 1.00 98.19 445 MET A C 1
ATOM 3678 O O . MET A 1 445 ? -1.680 7.690 20.481 1.00 98.19 445 MET A O 1
ATOM 3682 N N . ASN A 1 446 ? -2.436 8.708 22.330 1.00 98.31 446 ASN A N 1
ATOM 3683 C CA . ASN A 1 446 ? -1.183 8.550 23.067 1.00 98.31 446 ASN A CA 1
ATOM 3684 C C . ASN A 1 446 ? -0.860 7.076 23.346 1.00 98.31 446 ASN A C 1
ATOM 3686 O O . ASN A 1 446 ? 0.306 6.670 23.288 1.00 98.31 446 ASN A O 1
ATOM 3690 N N . LEU A 1 447 ? -1.869 6.249 23.630 1.00 98.19 447 LEU A N 1
ATOM 3691 C CA . LEU A 1 447 ? -1.690 4.809 23.783 1.00 98.19 447 LEU A CA 1
ATOM 3692 C C . LEU A 1 447 ? -1.155 4.177 22.490 1.00 98.19 447 LEU A C 1
ATOM 3694 O O . LEU A 1 447 ? -0.172 3.432 22.547 1.00 98.19 447 LEU A O 1
ATOM 3698 N N . VAL A 1 448 ? -1.766 4.487 21.342 1.00 98.69 448 VAL A N 1
ATOM 3699 C CA . VAL A 1 448 ? -1.356 3.961 20.032 1.00 98.69 448 VAL A CA 1
ATOM 3700 C C . VAL A 1 448 ? 0.032 4.460 19.644 1.00 98.69 448 VAL A C 1
ATOM 3702 O O . VAL A 1 448 ? 0.869 3.642 19.262 1.00 98.69 448 VAL A O 1
ATOM 3705 N N . LYS A 1 449 ? 0.341 5.748 19.842 1.00 98.50 449 LYS A N 1
ATOM 3706 C CA . LYS A 1 449 ? 1.700 6.292 19.669 1.00 98.50 449 LYS A CA 1
ATOM 3707 C C . LYS A 1 449 ? 2.729 5.453 20.419 1.00 98.50 449 LYS A C 1
ATOM 3709 O O . LYS A 1 449 ? 3.699 4.976 19.836 1.00 98.50 449 LYS A O 1
ATOM 3714 N N . ASN A 1 450 ? 2.505 5.240 21.715 1.00 98.38 450 ASN A N 1
ATOM 3715 C CA . ASN A 1 450 ? 3.437 4.504 22.565 1.00 98.38 450 ASN A CA 1
ATOM 3716 C C . ASN A 1 450 ? 3.550 3.021 22.171 1.00 98.38 450 ASN A C 1
ATOM 3718 O O . ASN A 1 450 ? 4.618 2.423 22.314 1.00 98.38 450 ASN A O 1
ATOM 3722 N N . GLN A 1 451 ? 2.473 2.423 21.658 1.00 98.12 451 GLN A N 1
ATOM 3723 C CA . GLN A 1 451 ? 2.489 1.061 21.126 1.00 98.12 451 GLN A CA 1
ATOM 3724 C C . GLN A 1 451 ? 3.299 0.962 19.822 1.00 98.12 451 GLN A C 1
ATOM 3726 O O . GLN A 1 451 ? 4.099 0.034 19.668 1.00 98.12 451 GLN A O 1
ATOM 3731 N N . LEU A 1 452 ? 3.129 1.913 18.904 1.00 98.31 452 LEU A N 1
ATOM 3732 C CA . LEU A 1 452 ? 3.891 1.982 17.656 1.00 98.31 452 LEU A CA 1
ATOM 3733 C C . LEU A 1 452 ? 5.376 2.248 17.925 1.00 98.31 452 LEU A C 1
ATOM 3735 O O . LEU A 1 452 ? 6.227 1.598 17.324 1.00 98.31 452 LEU A O 1
ATOM 3739 N N . LEU A 1 453 ? 5.701 3.114 18.892 1.00 98.19 453 LEU A N 1
ATOM 3740 C CA . LEU A 1 453 ? 7.078 3.318 19.355 1.00 98.19 453 LEU A CA 1
ATOM 3741 C C . LEU A 1 453 ? 7.684 2.036 19.925 1.00 98.19 453 LEU A C 1
ATOM 3743 O O . LEU A 1 453 ? 8.807 1.694 19.576 1.00 98.19 453 LEU A O 1
ATOM 3747 N N . LEU A 1 454 ? 6.953 1.296 20.764 1.00 96.56 454 LEU A N 1
ATOM 3748 C CA . LEU A 1 454 ? 7.430 0.008 21.276 1.00 96.56 454 LEU A CA 1
ATOM 3749 C C . LEU A 1 454 ? 7.743 -0.965 20.129 1.00 96.56 454 LEU A C 1
ATOM 3751 O O . LEU A 1 454 ? 8.785 -1.618 20.144 1.00 96.56 454 LEU A O 1
ATOM 3755 N N . THR A 1 455 ? 6.866 -1.030 19.129 1.00 96.38 455 THR A N 1
ATOM 3756 C CA . THR A 1 455 ? 7.060 -1.866 17.936 1.00 96.38 455 THR A CA 1
ATOM 3757 C C . THR A 1 455 ? 8.302 -1.444 17.156 1.00 96.38 455 THR A C 1
ATOM 3759 O O . THR A 1 455 ? 9.167 -2.280 16.882 1.00 96.38 455 THR A O 1
ATOM 3762 N N . PHE A 1 456 ? 8.446 -0.141 16.903 1.00 97.12 456 PHE A N 1
ATOM 3763 C CA . PHE A 1 456 ? 9.627 0.440 16.277 1.00 97.12 456 PHE A CA 1
ATOM 3764 C C . PHE A 1 456 ? 10.901 0.076 17.046 1.00 97.12 456 PHE A C 1
ATOM 3766 O O . PHE A 1 456 ? 11.873 -0.380 16.450 1.00 97.12 456 PHE A O 1
ATOM 3773 N N . GLU A 1 457 ? 10.908 0.206 18.375 1.00 95.75 457 GLU A N 1
ATOM 3774 C CA . GLU A 1 457 ? 12.061 -0.146 19.204 1.00 95.75 457 GLU A CA 1
ATOM 3775 C C . GLU A 1 457 ? 12.410 -1.638 19.111 1.00 95.75 457 GLU A C 1
ATOM 3777 O O . GLU A 1 457 ? 13.592 -1.975 19.014 1.00 95.75 457 GLU A O 1
ATOM 3782 N N . ILE A 1 458 ? 11.413 -2.531 19.096 1.00 93.75 458 ILE A N 1
ATOM 3783 C CA . ILE A 1 458 ? 11.614 -3.979 18.925 1.00 93.75 458 ILE A CA 1
ATOM 3784 C C . ILE A 1 458 ? 12.266 -4.275 17.568 1.00 93.75 458 ILE A C 1
ATOM 3786 O O . ILE A 1 458 ? 13.319 -4.917 17.533 1.00 93.75 458 ILE A O 1
ATOM 3790 N N . GLN A 1 459 ? 11.699 -3.769 16.470 1.00 95.06 459 GLN A N 1
ATOM 3791 C CA . GLN A 1 459 ? 12.237 -3.967 15.117 1.00 95.06 459 GLN A CA 1
ATOM 3792 C C . GLN A 1 459 ? 13.627 -3.329 14.964 1.00 95.06 459 GLN A C 1
ATOM 3794 O O . GLN A 1 459 ? 14.530 -3.913 14.366 1.00 95.06 459 GLN A O 1
ATOM 3799 N N . SER A 1 460 ? 13.854 -2.168 15.584 1.00 93.88 460 SER A N 1
ATOM 3800 C CA . SER A 1 460 ? 15.117 -1.428 15.496 1.00 93.88 460 SER A CA 1
ATOM 3801 C C . SER A 1 460 ? 16.313 -2.139 16.137 1.00 93.88 460 SER A C 1
ATOM 3803 O O . SER A 1 460 ? 17.458 -1.774 15.863 1.00 93.88 460 SER A O 1
ATOM 3805 N N . LYS A 1 461 ? 16.069 -3.143 16.994 1.00 91.50 461 LYS A N 1
ATOM 3806 C CA . LYS A 1 461 ? 17.123 -3.970 17.602 1.00 91.50 461 LYS A CA 1
ATOM 3807 C C . LYS A 1 461 ? 17.735 -4.965 16.619 1.00 91.50 461 LYS A C 1
ATOM 3809 O O . LYS A 1 461 ? 18.826 -5.452 16.902 1.00 91.50 461 LYS A O 1
ATOM 3814 N N . LYS A 1 462 ? 17.055 -5.257 15.507 1.00 92.00 462 LYS A N 1
ATOM 3815 C CA . LYS A 1 462 ? 17.553 -6.145 14.453 1.00 92.00 462 LYS A CA 1
ATOM 3816 C C . LYS A 1 462 ? 18.729 -5.497 13.715 1.00 92.00 462 LYS A C 1
ATOM 3818 O O . LYS A 1 462 ? 18.864 -4.270 13.679 1.00 92.00 462 LYS A O 1
ATOM 3823 N N . THR A 1 463 ? 19.578 -6.322 13.127 1.00 90.62 463 THR A N 1
ATOM 3824 C CA . THR A 1 463 ? 20.692 -5.913 12.262 1.00 90.62 463 THR A CA 1
ATOM 3825 C C . THR A 1 463 ? 20.413 -6.345 10.828 1.00 90.62 463 THR A C 1
ATOM 3827 O O . THR A 1 463 ? 19.477 -7.101 10.573 1.00 90.62 463 THR A O 1
ATOM 3830 N N . LYS A 1 464 ? 21.229 -5.874 9.880 1.00 87.75 464 LYS A N 1
ATOM 3831 C CA . LYS A 1 464 ? 21.132 -6.290 8.472 1.00 87.75 464 LYS A CA 1
ATOM 3832 C C . LYS A 1 464 ? 21.208 -7.810 8.290 1.00 87.75 464 LYS A C 1
ATOM 3834 O O . LYS A 1 464 ? 20.496 -8.327 7.451 1.00 87.75 464 LYS A O 1
ATOM 3839 N N . GLU A 1 465 ? 21.974 -8.522 9.116 1.00 88.38 465 GLU A N 1
ATOM 3840 C CA . GLU A 1 465 ? 22.118 -9.987 9.044 1.00 88.38 465 GLU A CA 1
ATOM 3841 C C . GLU A 1 465 ? 20.842 -10.760 9.411 1.00 88.38 465 GLU A C 1
ATOM 3843 O O . GLU A 1 465 ? 20.743 -11.953 9.143 1.00 88.38 465 GLU A O 1
ATOM 3848 N N . ASN A 1 466 ? 19.851 -10.106 10.027 1.00 90.19 466 ASN A N 1
ATOM 3849 C CA . ASN A 1 466 ? 18.547 -10.727 10.261 1.00 90.19 466 ASN A CA 1
ATOM 3850 C C . ASN A 1 466 ? 17.679 -10.805 8.997 1.00 90.19 466 ASN A C 1
ATOM 3852 O O . ASN A 1 466 ? 16.614 -11.414 9.049 1.00 90.19 466 ASN A O 1
ATOM 3856 N N . TYR A 1 467 ? 18.119 -10.182 7.906 1.00 91.06 467 TYR A N 1
ATOM 3857 C CA . TYR A 1 467 ? 17.391 -10.045 6.656 1.00 91.06 467 TYR A CA 1
ATOM 3858 C C . TYR A 1 467 ? 18.285 -10.529 5.512 1.00 91.06 467 TYR A C 1
ATOM 3860 O O . TYR A 1 467 ? 19.482 -10.250 5.480 1.00 91.06 467 TYR A O 1
ATOM 3868 N N . ASN A 1 468 ? 17.713 -11.256 4.563 1.00 86.19 468 ASN A N 1
ATOM 3869 C CA . ASN A 1 468 ? 18.407 -11.736 3.377 1.00 86.19 468 ASN A CA 1
ATOM 3870 C C . ASN A 1 468 ? 18.598 -10.616 2.360 1.00 86.19 468 ASN A C 1
ATOM 3872 O O . ASN A 1 468 ? 19.668 -10.528 1.766 1.00 86.19 468 ASN A O 1
ATOM 3876 N N . SER A 1 469 ? 17.566 -9.795 2.135 1.00 90.56 469 SER A N 1
ATOM 3877 C CA . SER A 1 469 ? 17.503 -8.922 0.957 1.00 90.56 469 SER A CA 1
ATOM 3878 C C . SER A 1 469 ? 17.032 -7.501 1.259 1.00 90.56 469 SER A C 1
ATOM 3880 O O . SER A 1 469 ? 17.628 -6.560 0.743 1.00 90.56 469 SER A O 1
ATOM 3882 N N . LEU A 1 470 ? 16.064 -7.271 2.150 1.00 92.00 470 LEU A N 1
ATOM 3883 C CA . LEU A 1 470 ? 15.449 -5.946 2.320 1.00 92.00 470 LEU A CA 1
ATOM 3884 C C . LEU A 1 470 ? 16.454 -4.822 2.645 1.00 92.00 470 LEU A C 1
ATOM 3886 O O . LEU A 1 470 ? 16.260 -3.682 2.240 1.00 92.00 470 LEU A O 1
ATOM 3890 N N . PHE A 1 471 ? 17.565 -5.125 3.320 1.00 90.75 471 PHE A N 1
ATOM 3891 C CA . PHE A 1 471 ? 18.629 -4.156 3.638 1.00 90.75 471 PHE A CA 1
ATOM 3892 C C . PHE A 1 471 ? 19.858 -4.241 2.703 1.00 90.75 471 PHE A C 1
ATOM 3894 O O . PHE A 1 471 ? 20.933 -3.721 3.026 1.00 90.75 471 PHE A O 1
ATOM 3901 N N . ASN A 1 472 ? 19.720 -4.872 1.535 1.00 86.25 472 ASN A N 1
ATOM 3902 C CA . ASN A 1 472 ? 20.722 -4.928 0.467 1.00 86.25 472 ASN A CA 1
ATOM 3903 C C . ASN A 1 472 ? 20.351 -3.959 -0.660 1.00 86.25 472 ASN A C 1
ATOM 3905 O O . ASN A 1 472 ? 19.850 -4.367 -1.694 1.00 86.25 472 ASN A O 1
ATOM 3909 N N . ASN A 1 473 ? 20.598 -2.663 -0.467 1.00 86.75 473 ASN A N 1
ATOM 3910 C CA . ASN A 1 473 ? 20.368 -1.610 -1.473 1.00 86.75 473 ASN A CA 1
ATOM 3911 C C . ASN A 1 473 ? 18.896 -1.318 -1.835 1.00 86.75 473 ASN A C 1
ATOM 3913 O O . ASN A 1 473 ? 18.623 -0.342 -2.526 1.00 86.75 473 ASN A O 1
ATOM 3917 N N . ASN A 1 474 ? 17.950 -2.078 -1.278 1.00 89.94 474 ASN A N 1
ATOM 3918 C CA . ASN A 1 474 ? 16.517 -1.927 -1.538 1.00 89.94 474 ASN A CA 1
ATOM 3919 C C . ASN A 1 474 ? 15.839 -0.748 -0.820 1.00 89.94 474 ASN A C 1
ATOM 3921 O O . ASN A 1 474 ? 14.692 -0.430 -1.132 1.00 89.94 474 ASN A O 1
ATOM 3925 N N . LEU A 1 475 ? 16.509 -0.109 0.144 1.00 90.88 475 LEU A N 1
ATOM 3926 C CA . LEU A 1 475 ? 15.962 0.976 0.966 1.00 90.88 475 LEU A CA 1
ATOM 3927 C C . LEU A 1 475 ? 16.809 2.247 0.878 1.00 90.88 475 LEU A C 1
ATOM 3929 O O . LEU A 1 475 ? 18.001 2.195 0.579 1.00 90.88 475 LEU A O 1
ATOM 3933 N N . ILE A 1 476 ? 16.212 3.394 1.196 1.00 86.38 476 ILE A N 1
ATOM 3934 C CA . ILE A 1 476 ? 16.930 4.674 1.193 1.00 86.38 476 ILE A CA 1
ATOM 3935 C C . ILE A 1 476 ? 17.962 4.777 2.323 1.00 86.38 476 ILE A C 1
ATOM 3937 O O . ILE A 1 476 ? 17.822 4.158 3.379 1.00 86.38 476 ILE A O 1
ATOM 3941 N N . ASP A 1 477 ? 18.990 5.606 2.105 1.00 81.88 477 ASP A N 1
ATOM 3942 C CA . ASP A 1 477 ? 20.128 5.843 3.015 1.00 81.88 477 ASP A CA 1
ATOM 3943 C C . ASP A 1 477 ? 20.974 4.598 3.365 1.00 81.88 477 ASP A C 1
ATOM 3945 O O . ASP A 1 477 ? 21.841 4.655 4.242 1.00 81.88 477 ASP A O 1
ATOM 3949 N N . ILE A 1 478 ? 20.775 3.479 2.666 1.00 79.31 478 ILE A N 1
ATOM 3950 C CA . ILE A 1 478 ? 21.465 2.210 2.935 1.00 79.31 478 ILE A CA 1
ATOM 3951 C C . ILE A 1 478 ? 22.957 2.234 2.578 1.00 79.31 478 ILE A C 1
ATOM 3953 O O . ILE A 1 478 ? 23.740 1.522 3.196 1.00 79.31 478 ILE A O 1
ATOM 3957 N N . GLU A 1 479 ? 23.387 3.104 1.661 1.00 70.44 479 GLU A N 1
ATOM 3958 C CA . GLU A 1 479 ? 24.802 3.271 1.283 1.00 70.44 479 GLU A CA 1
ATOM 3959 C C . GLU A 1 479 ? 25.689 3.677 2.473 1.00 70.44 479 GLU A C 1
ATOM 3961 O O . GLU A 1 479 ? 26.889 3.418 2.491 1.00 70.44 479 GLU A O 1
ATOM 3966 N N . LYS A 1 480 ? 25.092 4.283 3.507 1.00 65.81 480 LYS A N 1
ATOM 3967 C CA . LYS A 1 480 ? 25.774 4.701 4.743 1.00 65.81 480 LYS A CA 1
ATOM 3968 C C . LYS A 1 480 ? 25.751 3.608 5.823 1.00 65.81 480 LYS A C 1
ATOM 3970 O O . LYS A 1 480 ? 26.048 3.890 6.987 1.00 65.81 480 LYS A O 1
ATOM 3975 N N . PHE A 1 481 ? 25.320 2.392 5.483 1.00 68.44 481 PHE A N 1
ATOM 3976 C CA . PHE A 1 481 ? 24.995 1.334 6.435 1.00 68.44 481 PHE A CA 1
ATOM 3977 C C . PHE A 1 481 ? 25.970 0.155 6.367 1.00 68.44 481 PHE A C 1
ATOM 3979 O O . PHE A 1 481 ? 25.834 -0.750 5.546 1.00 68.44 481 PHE A O 1
ATOM 3986 N N . GLU A 1 482 ? 26.934 0.135 7.287 1.00 69.94 482 GLU A N 1
ATOM 3987 C CA . GLU A 1 482 ? 27.846 -1.005 7.434 1.00 69.94 482 GLU A CA 1
ATOM 3988 C C . GLU A 1 482 ? 27.132 -2.251 7.984 1.00 69.94 482 GLU A C 1
ATOM 3990 O O . GLU A 1 482 ? 26.178 -2.167 8.770 1.00 69.94 482 GLU A O 1
ATOM 3995 N N . THR A 1 483 ? 27.647 -3.422 7.613 1.00 61.03 483 THR A N 1
ATOM 3996 C CA . THR A 1 483 ? 27.298 -4.721 8.202 1.00 61.03 483 THR A CA 1
ATOM 3997 C C . THR A 1 483 ? 27.510 -4.692 9.724 1.00 61.03 483 THR A C 1
ATOM 3999 O O . THR A 1 483 ? 28.496 -4.135 10.192 1.00 61.03 483 THR A O 1
ATOM 4002 N N . ASN A 1 484 ? 26.578 -5.267 10.497 1.00 65.75 484 ASN A N 1
ATOM 4003 C CA . ASN A 1 484 ? 26.450 -5.222 11.974 1.00 65.75 484 ASN A CA 1
ATOM 4004 C C . ASN A 1 484 ? 25.780 -3.995 12.602 1.00 65.75 484 ASN A C 1
ATOM 4006 O O . ASN A 1 484 ? 25.458 -4.024 13.794 1.00 65.75 484 ASN A O 1
ATOM 4010 N N . ASN A 1 485 ? 25.474 -2.946 11.837 1.00 79.94 485 ASN A N 1
ATOM 4011 C CA . ASN A 1 485 ? 24.678 -1.855 12.388 1.00 79.94 485 ASN A CA 1
ATOM 4012 C C . ASN A 1 485 ? 23.217 -2.275 12.624 1.00 79.94 485 ASN A C 1
ATOM 4014 O O . ASN A 1 485 ? 22.652 -3.127 11.934 1.00 79.94 485 ASN A O 1
ATOM 4018 N N . LYS A 1 486 ? 22.590 -1.644 13.622 1.00 87.62 486 LYS A N 1
ATOM 4019 C CA . LYS A 1 486 ? 21.152 -1.769 13.892 1.00 87.62 486 LYS A CA 1
ATOM 4020 C C . LYS A 1 486 ? 20.340 -1.083 12.804 1.00 87.62 486 LYS A C 1
ATOM 4022 O O . LYS A 1 486 ? 20.615 0.076 12.484 1.00 87.62 486 LYS A O 1
ATOM 4027 N N . VAL A 1 487 ? 19.275 -1.728 12.328 1.00 92.19 487 VAL A N 1
ATOM 4028 C CA . VAL A 1 487 ? 18.436 -1.221 11.223 1.00 92.19 487 VAL A CA 1
ATOM 4029 C C . VAL A 1 487 ? 17.718 0.094 11.544 1.00 92.19 487 VAL A C 1
ATOM 4031 O O . VAL A 1 487 ? 17.245 0.769 10.633 1.00 92.19 487 VAL A O 1
ATOM 4034 N N . ARG A 1 488 ? 17.703 0.521 12.819 1.00 92.94 488 ARG A N 1
ATOM 4035 C CA . ARG A 1 488 ? 17.143 1.799 13.302 1.00 92.94 488 ARG A CA 1
ATOM 4036 C C . ARG A 1 488 ? 17.425 2.993 12.386 1.00 92.94 488 ARG A C 1
ATOM 4038 O O . ARG A 1 488 ? 16.525 3.786 12.122 1.00 92.94 488 ARG A O 1
ATOM 4045 N N . LYS A 1 489 ? 18.680 3.144 11.939 1.00 88.69 489 LYS A N 1
ATOM 4046 C CA . LYS A 1 489 ? 19.126 4.295 11.130 1.00 88.69 489 LYS A CA 1
ATOM 4047 C C . LYS A 1 489 ? 18.445 4.359 9.761 1.00 88.69 489 LYS A C 1
ATOM 4049 O O . LYS A 1 489 ? 18.350 5.449 9.214 1.00 88.69 489 LYS A O 1
ATOM 4054 N N . ILE A 1 490 ? 17.979 3.220 9.257 1.00 91.12 490 ILE A N 1
ATOM 4055 C CA . ILE A 1 490 ? 17.290 3.087 7.974 1.00 91.12 490 ILE A CA 1
ATOM 4056 C C . ILE A 1 490 ? 15.782 3.164 8.191 1.00 91.12 490 ILE A C 1
ATOM 4058 O O . ILE A 1 490 ? 15.113 4.004 7.600 1.00 91.12 490 ILE A O 1
ATOM 4062 N N . ILE A 1 491 ? 15.240 2.371 9.120 1.00 93.81 491 ILE A N 1
ATOM 4063 C CA . ILE A 1 491 ? 13.784 2.260 9.301 1.00 93.81 491 ILE A CA 1
ATOM 4064 C C . ILE A 1 491 ? 13.134 3.536 9.851 1.00 93.81 491 ILE A C 1
ATOM 4066 O O . ILE A 1 491 ? 11.933 3.714 9.685 1.00 93.81 491 ILE A O 1
ATOM 4070 N N . LYS A 1 492 ? 13.905 4.470 10.436 1.00 93.31 492 LYS A N 1
ATOM 4071 C CA . LYS A 1 492 ? 13.412 5.819 10.794 1.00 93.31 492 LYS A CA 1
ATOM 4072 C C . LYS A 1 492 ? 12.865 6.602 9.591 1.00 93.31 492 LYS A C 1
ATOM 4074 O O . LYS A 1 492 ? 12.148 7.581 9.775 1.00 93.31 492 LYS A O 1
ATOM 4079 N N . ASN A 1 493 ? 13.252 6.213 8.374 1.00 92.50 493 ASN A N 1
ATOM 4080 C CA . ASN A 1 493 ? 12.725 6.777 7.140 1.00 92.50 493 ASN A CA 1
ATOM 4081 C C . ASN A 1 493 ? 11.336 6.224 6.798 1.00 92.50 493 ASN A C 1
ATOM 4083 O O . ASN A 1 493 ? 10.612 6.855 6.036 1.00 92.50 493 ASN A O 1
ATOM 4087 N N . GLY A 1 494 ? 10.932 5.079 7.347 1.00 94.62 494 GLY A N 1
ATOM 4088 C CA . GLY A 1 494 ? 9.586 4.544 7.162 1.00 94.62 494 GLY A CA 1
ATOM 4089 C C . GLY A 1 494 ? 8.522 5.287 7.973 1.00 94.62 494 GLY A C 1
ATOM 4090 O O . GLY A 1 494 ? 8.842 6.180 8.765 1.00 94.62 494 GLY A O 1
ATOM 4091 N N . THR A 1 495 ? 7.258 4.928 7.755 1.00 96.31 495 THR A N 1
ATOM 4092 C CA . THR A 1 495 ? 6.091 5.498 8.443 1.00 96.31 495 THR A CA 1
ATOM 4093 C C . THR A 1 495 ? 5.575 4.600 9.567 1.00 96.31 495 THR A C 1
ATOM 4095 O O . THR A 1 495 ? 5.701 3.374 9.525 1.00 96.31 495 THR A O 1
ATOM 4098 N N . LEU A 1 496 ? 5.000 5.229 10.591 1.00 97.75 496 LEU A N 1
ATOM 4099 C CA . LEU A 1 496 ? 4.216 4.601 11.650 1.00 97.75 496 LEU A CA 1
ATOM 4100 C C . LEU A 1 496 ? 2.773 5.072 11.486 1.00 97.75 496 LEU A C 1
ATOM 4102 O O . LEU A 1 496 ? 2.458 6.235 11.750 1.00 97.75 496 LEU A O 1
ATOM 4106 N N . ASN A 1 497 ? 1.910 4.183 11.009 1.00 97.50 497 ASN A N 1
ATOM 4107 C CA . ASN A 1 497 ? 0.560 4.558 10.613 1.00 97.50 497 ASN A CA 1
ATOM 4108 C C . ASN A 1 497 ? -0.402 4.424 11.799 1.00 97.50 497 ASN A C 1
ATOM 4110 O O . ASN A 1 497 ? -0.527 3.357 12.410 1.00 97.50 497 ASN A O 1
ATOM 4114 N N . ILE A 1 498 ? -1.084 5.522 12.116 1.00 98.19 498 ILE A N 1
ATOM 4115 C CA . ILE A 1 498 ? -2.244 5.525 12.999 1.00 98.19 498 ILE A CA 1
ATOM 4116 C C . ILE A 1 498 ? -3.471 5.539 12.105 1.00 98.19 498 ILE A C 1
ATOM 4118 O O . ILE A 1 498 ? -3.730 6.505 11.389 1.00 98.19 498 ILE A O 1
ATOM 4122 N N . ASP A 1 499 ? -4.228 4.458 12.161 1.00 96.00 499 ASP A N 1
ATOM 4123 C CA . ASP A 1 499 ? -5.405 4.292 11.334 1.00 96.00 499 ASP A CA 1
ATOM 4124 C C . ASP A 1 499 ? -6.665 4.538 12.139 1.00 96.00 499 ASP A C 1
ATOM 4126 O O . ASP A 1 499 ? -6.740 4.195 13.315 1.00 96.00 499 ASP A O 1
ATOM 4130 N N . VAL A 1 500 ? -7.691 5.072 11.494 1.00 95.38 500 VAL A N 1
ATOM 4131 C CA . VAL A 1 500 ? -9.026 5.157 12.086 1.00 95.38 500 VAL A CA 1
ATOM 4132 C C . VAL A 1 500 ? -10.028 4.329 11.303 1.00 95.38 500 VAL A C 1
ATOM 4134 O O . VAL A 1 500 ? -9.895 4.137 10.092 1.00 95.38 500 VAL A O 1
ATOM 4137 N N . ILE A 1 501 ? -11.029 3.828 12.018 1.00 94.38 501 ILE A N 1
ATOM 4138 C CA . ILE A 1 501 ? -12.147 3.052 11.483 1.00 94.38 501 ILE A CA 1
ATOM 4139 C C . ILE A 1 501 ? -13.449 3.666 11.997 1.00 94.38 501 ILE A C 1
ATOM 4141 O O . ILE A 1 501 ? -13.490 4.192 13.108 1.00 94.38 501 ILE A O 1
ATOM 4145 N N . GLY A 1 502 ? -14.503 3.605 11.178 1.00 92.69 502 GLY A N 1
ATOM 4146 C CA . GLY A 1 502 ? -15.858 3.984 11.581 1.00 92.69 502 GLY A CA 1
ATOM 4147 C C . GLY A 1 502 ? -16.045 5.482 11.817 1.00 92.69 502 GLY A C 1
ATOM 4148 O O . GLY A 1 502 ? -16.831 5.898 12.664 1.00 92.69 502 GLY A O 1
ATOM 4149 N N . LEU A 1 503 ? -15.314 6.327 11.080 1.00 92.50 503 LEU A N 1
ATOM 4150 C CA . LEU A 1 503 ? -15.469 7.784 11.169 1.00 92.50 503 LEU A CA 1
ATOM 4151 C C . LEU A 1 503 ? -16.914 8.224 10.873 1.00 92.50 503 LEU A C 1
ATOM 4153 O O . LEU A 1 503 ? -17.391 9.178 11.490 1.00 92.50 503 LEU A O 1
ATOM 4157 N N . LYS A 1 504 ? -17.603 7.520 9.961 1.00 89.88 504 LYS A N 1
ATOM 4158 C CA . LYS A 1 504 ? -19.007 7.775 9.618 1.00 89.88 504 LYS A CA 1
ATOM 4159 C C . LYS A 1 504 ? -19.906 7.593 10.834 1.00 89.88 504 LYS A C 1
ATOM 4161 O O . LYS A 1 504 ? -20.595 8.519 11.244 1.00 89.88 504 LYS A O 1
ATOM 4166 N N . GLU A 1 505 ? -19.858 6.407 11.427 1.00 92.06 505 GLU A N 1
ATOM 4167 C CA . GLU A 1 505 ? -20.686 6.028 12.564 1.00 92.06 505 GLU A CA 1
ATOM 4168 C C . GLU A 1 505 ? -20.347 6.861 13.805 1.00 92.06 505 GLU A C 1
ATOM 4170 O O . GLU A 1 505 ? -21.247 7.297 14.517 1.00 92.06 505 GLU A O 1
ATOM 4175 N N . CYS A 1 506 ? -19.064 7.157 14.028 1.00 93.25 506 CYS A N 1
ATOM 4176 C CA . CYS A 1 506 ? -18.624 8.064 15.086 1.00 93.25 506 CYS A CA 1
ATOM 4177 C C . CYS A 1 506 ? -19.226 9.468 14.919 1.00 93.25 506 CYS A C 1
ATOM 4179 O O . CYS A 1 506 ? -19.793 10.016 15.863 1.00 93.25 506 CYS A O 1
ATOM 4181 N N . SER A 1 507 ? -19.163 10.034 13.711 1.00 90.06 507 SER A N 1
ATOM 4182 C CA . SER A 1 507 ? -19.706 11.373 13.449 1.00 90.06 507 SER A CA 1
ATOM 4183 C C . SER A 1 507 ? -21.228 11.409 13.591 1.00 90.06 507 SER A C 1
ATOM 4185 O O . SER A 1 507 ? -21.746 12.350 14.183 1.00 90.06 507 SER A O 1
ATOM 4187 N N . TYR A 1 508 ? -21.923 10.363 13.133 1.00 88.88 508 TYR A N 1
ATOM 4188 C CA . TYR A 1 508 ? -23.371 10.197 13.300 1.00 88.88 508 TYR A CA 1
ATOM 4189 C C . TYR A 1 508 ? -23.800 10.119 14.776 1.00 88.88 508 TYR A C 1
ATOM 4191 O O . TYR A 1 508 ? -24.802 10.712 15.179 1.00 88.88 508 TYR A O 1
ATOM 4199 N N . LEU A 1 509 ? -23.034 9.403 15.607 1.00 90.62 509 LEU A N 1
ATOM 4200 C CA . LEU A 1 509 ? -23.286 9.323 17.048 1.00 90.62 509 LEU A CA 1
ATOM 4201 C C . LEU A 1 509 ? -23.099 10.684 17.729 1.00 90.62 509 LEU A C 1
ATOM 4203 O O . LEU A 1 509 ? -23.937 11.100 18.529 1.00 90.62 509 LEU A O 1
ATOM 4207 N N . LEU A 1 510 ? -22.014 11.386 17.400 1.00 89.62 510 LEU A N 1
ATOM 4208 C CA . LEU A 1 510 ? -21.669 12.665 18.023 1.00 89.62 510 LEU A CA 1
ATOM 4209 C C . LEU A 1 510 ? -22.558 13.824 17.565 1.00 89.62 510 LEU A C 1
ATOM 4211 O O . LEU A 1 510 ? -22.791 14.736 18.357 1.00 89.62 510 LEU A O 1
ATOM 4215 N N . SER A 1 511 ? -23.096 13.775 16.343 1.00 85.31 511 SER A N 1
ATOM 4216 C CA . SER A 1 511 ? -24.067 14.761 15.849 1.00 85.31 511 SER A CA 1
ATOM 4217 C C . SER A 1 511 ? -25.459 14.602 16.462 1.00 85.31 511 SER A C 1
ATOM 4219 O O . SER A 1 511 ? -26.403 15.262 16.039 1.00 85.31 511 SER A O 1
ATOM 4221 N N . LYS A 1 512 ? -25.635 13.678 17.421 1.00 81.75 512 LYS A N 1
ATOM 4222 C CA . LYS A 1 512 ? -26.945 13.307 17.980 1.00 81.75 512 LYS A CA 1
ATOM 4223 C C . LYS A 1 512 ? -27.962 12.946 16.892 1.00 81.75 512 LYS A C 1
ATOM 4225 O O . LYS A 1 512 ? -29.161 13.154 17.072 1.00 81.75 512 LYS A O 1
ATOM 4230 N N . LYS A 1 513 ? -27.481 12.335 15.800 1.00 72.38 513 LYS A N 1
ATOM 4231 C CA . LYS A 1 513 ? -28.264 11.921 14.626 1.00 72.38 513 LYS A CA 1
ATOM 4232 C C . LYS A 1 513 ? -28.744 13.075 13.729 1.00 72.38 513 LYS A C 1
ATOM 4234 O O . LYS A 1 513 ? -29.636 12.865 12.904 1.00 72.38 513 LYS A O 1
ATOM 4239 N N . GLU A 1 514 ? -28.150 14.264 13.841 1.00 72.62 514 GLU A N 1
ATOM 4240 C CA . GLU A 1 514 ? -28.384 15.388 12.927 1.00 72.62 514 GLU A CA 1
ATOM 4241 C C . GLU A 1 514 ? -27.353 15.380 11.785 1.00 72.62 514 GLU A C 1
ATOM 4243 O O . GLU A 1 514 ? -26.147 15.491 12.004 1.00 72.62 514 GLU A O 1
ATOM 4248 N N . LYS A 1 515 ? -27.817 15.230 10.537 1.00 69.19 515 LYS A N 1
ATOM 4249 C CA . LYS A 1 515 ? -26.929 15.037 9.373 1.00 69.19 515 LYS A CA 1
ATOM 4250 C C . LYS A 1 515 ? -26.069 16.253 9.032 1.00 69.19 515 LYS A C 1
ATOM 4252 O O . LYS A 1 515 ? -24.960 16.089 8.526 1.00 69.19 515 LYS A O 1
ATOM 4257 N N . ASP A 1 516 ? -26.569 17.457 9.296 1.00 74.75 516 ASP A N 1
ATOM 4258 C CA . ASP A 1 516 ? -25.908 18.699 8.886 1.00 74.75 516 ASP A CA 1
ATOM 4259 C C . ASP A 1 516 ? -24.609 18.965 9.675 1.00 74.75 516 ASP A C 1
ATOM 4261 O O . ASP A 1 516 ? -23.714 19.650 9.178 1.00 74.75 516 ASP A O 1
ATOM 4265 N N . GLU A 1 517 ? -24.449 18.360 10.858 1.00 79.81 517 GLU A N 1
ATOM 4266 C CA . GLU A 1 517 ? -23.258 18.519 11.704 1.00 79.81 517 GLU A CA 1
ATOM 4267 C C . GLU A 1 517 ? -22.180 17.439 11.473 1.00 79.81 517 GLU A C 1
ATOM 4269 O O . GLU A 1 517 ? -21.005 17.663 11.780 1.00 79.81 517 GLU A O 1
ATOM 4274 N N . GLU A 1 518 ? -22.526 16.282 10.887 1.00 82.69 518 GLU A N 1
ATOM 4275 C CA . GLU A 1 518 ? -21.620 15.123 10.745 1.00 82.69 518 GLU A CA 1
ATOM 4276 C C . GLU A 1 518 ? -20.321 15.469 10.004 1.00 82.69 518 GLU A C 1
ATOM 4278 O O . GLU A 1 518 ? -19.226 15.070 10.408 1.00 82.69 518 GLU A O 1
ATOM 4283 N N . SER A 1 519 ? -20.435 16.243 8.921 1.00 82.38 519 SER A N 1
ATOM 4284 C CA . SER A 1 519 ? -19.288 16.671 8.117 1.00 82.38 519 SER A CA 1
ATOM 4285 C C . SER A 1 519 ? -18.313 17.525 8.925 1.00 82.38 519 SER A C 1
ATOM 4287 O O . SER A 1 519 ? -17.098 17.408 8.755 1.00 82.38 519 SER A O 1
ATOM 4289 N N . GLU A 1 520 ? -18.828 18.438 9.743 1.00 85.75 520 GLU A N 1
ATOM 4290 C CA . GLU A 1 520 ? -18.002 19.352 10.525 1.00 85.75 520 GLU A CA 1
ATOM 4291 C C . GLU A 1 520 ? -17.322 18.606 11.676 1.00 85.75 520 GLU A C 1
ATOM 4293 O O . GLU A 1 520 ? -16.123 18.767 11.908 1.00 85.75 520 GLU A O 1
ATOM 4298 N N . ILE A 1 521 ? -18.043 17.689 12.326 1.00 88.69 521 ILE A N 1
ATOM 4299 C CA . ILE A 1 521 ? -17.486 16.787 13.341 1.00 88.69 521 ILE A CA 1
ATOM 4300 C C . ILE A 1 521 ? -16.367 15.926 12.744 1.00 88.69 521 ILE A C 1
ATOM 4302 O O . ILE A 1 521 ? -15.265 15.896 13.291 1.00 88.69 521 ILE A O 1
ATOM 4306 N N . SER A 1 522 ? -16.600 15.296 11.587 1.00 89.19 522 SER A N 1
ATOM 4307 C CA . SER A 1 522 ? -15.583 14.516 10.868 1.00 89.19 522 SER A CA 1
ATOM 4308 C C . SER A 1 522 ? -14.312 15.325 10.600 1.00 89.19 522 SER A C 1
ATOM 4310 O O . SER A 1 522 ? -13.206 14.850 10.868 1.00 89.19 522 SER A O 1
ATOM 4312 N N . LYS A 1 523 ? -14.450 16.560 10.097 1.00 89.50 523 LYS A N 1
ATOM 4313 C CA . LYS A 1 523 ? -13.308 17.450 9.829 1.00 89.50 523 LYS A CA 1
ATOM 4314 C C . LYS A 1 523 ? -12.550 17.799 11.103 1.00 89.50 523 LYS A C 1
ATOM 4316 O O . LYS A 1 523 ? -11.324 17.724 11.109 1.00 89.50 523 LYS A O 1
ATOM 4321 N N . ASN A 1 524 ? -13.259 18.131 12.177 1.00 91.81 524 ASN A N 1
ATOM 4322 C CA . ASN A 1 524 ? -12.647 18.485 13.456 1.00 91.81 524 ASN A CA 1
ATOM 4323 C C . ASN A 1 524 ? -11.891 17.305 14.081 1.00 91.81 524 ASN A C 1
ATOM 4325 O O . ASN A 1 524 ? -10.760 17.479 14.544 1.00 91.81 524 ASN A O 1
ATOM 4329 N N . ILE A 1 525 ? -12.453 16.094 14.003 1.00 94.06 525 ILE A N 1
ATOM 4330 C CA . ILE A 1 525 ? -11.776 14.859 14.417 1.00 94.06 525 ILE A CA 1
ATOM 4331 C C . ILE A 1 525 ? -10.500 14.660 13.595 1.00 94.06 525 ILE A C 1
ATOM 4333 O O . ILE A 1 525 ? -9.413 14.570 14.166 1.00 94.06 525 ILE A O 1
ATOM 4337 N N . LEU A 1 526 ? -10.597 14.644 12.262 1.00 95.00 526 LEU A N 1
ATOM 4338 C CA . LEU A 1 526 ? -9.439 14.421 11.391 1.00 95.00 526 LEU A CA 1
ATOM 4339 C C . LEU A 1 526 ? -8.357 15.491 11.567 1.00 95.00 526 LEU A C 1
ATOM 4341 O O . LEU A 1 526 ? -7.176 15.156 11.653 1.00 95.00 526 LEU A O 1
ATOM 4345 N N . SER A 1 527 ? -8.745 16.762 11.683 1.00 95.06 527 SER A N 1
ATOM 4346 C CA . SER A 1 527 ? -7.815 17.867 11.915 1.00 95.06 527 SER A CA 1
ATOM 4347 C C . SER A 1 527 ? -7.071 17.715 13.237 1.00 95.06 527 SER A C 1
ATOM 4349 O O . SER A 1 527 ? -5.865 17.961 13.289 1.00 95.06 527 SER A O 1
ATOM 4351 N N . ARG A 1 528 ? -7.759 17.306 14.309 1.00 96.25 528 ARG A N 1
ATOM 4352 C CA . ARG A 1 528 ? -7.131 17.068 15.613 1.00 96.25 528 ARG A CA 1
ATOM 4353 C C . ARG A 1 528 ? -6.166 15.886 15.561 1.00 96.25 528 ARG A C 1
ATOM 4355 O O . ARG A 1 528 ? -5.034 16.006 16.024 1.00 96.25 528 ARG A O 1
ATOM 4362 N N . LEU A 1 529 ? -6.593 14.769 14.977 1.00 97.44 529 LEU A N 1
ATOM 4363 C CA . LEU A 1 529 ? -5.784 13.554 14.864 1.00 97.44 529 LEU A CA 1
ATOM 4364 C C . LEU A 1 529 ? -4.533 13.767 14.008 1.00 97.44 529 LEU A C 1
ATOM 4366 O O . LEU A 1 529 ? -3.450 13.303 14.369 1.00 97.44 529 LEU A O 1
ATOM 4370 N N . ASN A 1 530 ? -4.667 14.497 12.900 1.00 96.75 530 ASN A N 1
ATOM 4371 C CA . ASN A 1 530 ? -3.546 14.850 12.041 1.00 96.75 530 ASN A CA 1
ATOM 4372 C C . ASN A 1 530 ? -2.536 15.729 12.789 1.00 96.75 530 ASN A C 1
ATOM 4374 O O . ASN A 1 530 ? -1.353 15.398 12.799 1.00 96.75 530 ASN A O 1
ATOM 4378 N N . LYS A 1 531 ? -3.007 16.756 13.509 1.00 97.44 531 LYS A N 1
ATOM 4379 C CA . LYS A 1 531 ? -2.147 17.594 14.353 1.00 97.44 531 LYS A CA 1
ATOM 4380 C C . LYS A 1 531 ? -1.390 16.776 15.404 1.00 97.44 531 LYS A C 1
ATOM 4382 O O . LYS A 1 531 ? -0.187 16.949 15.551 1.00 97.44 531 LYS A O 1
ATOM 4387 N N . LEU A 1 532 ? -2.056 15.835 16.080 1.00 98.12 532 LEU A N 1
ATOM 4388 C CA . LEU A 1 532 ? -1.388 14.934 17.028 1.00 98.12 532 LEU A CA 1
ATOM 4389 C C . LEU A 1 532 ? -0.305 14.082 16.347 1.00 98.12 532 LEU A C 1
ATOM 4391 O O . LEU A 1 532 ? 0.780 13.925 16.899 1.00 98.12 532 LEU A O 1
ATOM 4395 N N . CYS A 1 533 ? -0.549 13.569 15.137 1.00 97.81 533 CYS A N 1
ATOM 4396 C CA . CYS A 1 533 ? 0.471 12.841 14.374 1.00 97.81 533 CYS A CA 1
ATOM 4397 C C . CYS A 1 533 ? 1.671 13.731 14.007 1.00 97.81 533 CYS A C 1
ATOM 4399 O O . CYS A 1 533 ? 2.817 13.278 14.069 1.00 97.81 533 CYS A O 1
ATOM 4401 N N . GLU A 1 534 ? 1.437 14.997 13.650 1.00 96.44 534 GLU A N 1
ATOM 4402 C CA . GLU A 1 534 ? 2.510 15.967 13.410 1.00 96.44 534 GLU A CA 1
ATOM 4403 C C . GLU A 1 534 ? 3.319 16.237 14.682 1.00 96.44 534 GLU A C 1
ATOM 4405 O O . GLU A 1 534 ? 4.552 16.187 14.644 1.00 96.44 534 GLU A O 1
ATOM 4410 N N . ASP A 1 535 ? 2.644 16.451 15.811 1.00 97.56 535 ASP A N 1
ATOM 4411 C CA . ASP A 1 535 ? 3.271 16.664 17.115 1.00 97.56 535 ASP A CA 1
ATOM 4412 C C . ASP A 1 535 ? 4.120 15.448 17.517 1.00 97.56 535 ASP A C 1
ATOM 4414 O O . ASP A 1 535 ? 5.297 15.604 17.848 1.00 97.56 535 ASP A O 1
ATOM 4418 N N . PHE A 1 536 ? 3.592 14.227 17.376 1.00 97.88 536 PHE A N 1
ATOM 4419 C CA . PHE A 1 536 ? 4.330 12.984 17.640 1.00 97.88 536 PHE A CA 1
ATOM 4420 C C . PHE A 1 536 ? 5.541 12.827 16.716 1.00 97.88 536 PHE A C 1
ATOM 4422 O O . PHE A 1 536 ? 6.619 12.413 17.155 1.00 97.88 536 PHE A O 1
ATOM 4429 N N . SER A 1 537 ? 5.392 13.184 15.440 1.00 96.44 537 SER A N 1
ATOM 4430 C CA . SER A 1 537 ? 6.494 13.155 14.477 1.00 96.44 537 SER A CA 1
ATOM 4431 C C . SER A 1 537 ? 7.602 14.136 14.852 1.00 96.44 537 SER A C 1
ATOM 4433 O O . SER A 1 537 ? 8.790 13.803 14.800 1.00 96.44 537 SER A O 1
ATOM 4435 N N . ASN A 1 538 ? 7.224 15.342 15.275 1.00 95.38 538 ASN A N 1
ATOM 4436 C CA . ASN A 1 538 ? 8.153 16.386 15.693 1.00 95.38 538 ASN A CA 1
ATOM 4437 C C . ASN A 1 538 ? 8.859 16.039 17.013 1.00 95.38 538 ASN A C 1
ATOM 4439 O O . ASN A 1 538 ? 10.067 16.285 17.122 1.00 95.38 538 ASN A O 1
ATOM 4443 N N . GLU A 1 539 ? 8.128 15.463 17.973 1.00 96.50 539 GLU A N 1
ATOM 4444 C CA . GLU A 1 539 ? 8.612 15.000 19.280 1.00 96.50 539 GLU A CA 1
ATOM 4445 C C . GLU A 1 539 ? 9.644 13.877 19.115 1.00 96.50 539 GLU A C 1
ATOM 4447 O O . GLU A 1 539 ? 10.760 13.967 19.628 1.00 96.50 539 GLU A O 1
ATOM 4452 N N . HIS A 1 540 ? 9.301 12.834 18.354 1.00 95.31 540 HIS A N 1
ATOM 4453 C CA . HIS A 1 540 ? 10.096 11.604 18.284 1.00 95.31 540 HIS A CA 1
ATOM 4454 C C . HIS A 1 540 ? 11.066 11.538 17.101 1.00 95.31 540 HIS A C 1
ATOM 4456 O O . HIS A 1 540 ? 11.877 10.613 17.040 1.00 95.31 540 HIS A O 1
ATOM 4462 N N . LYS A 1 541 ? 11.008 12.501 16.170 1.00 94.38 541 LYS A N 1
ATOM 4463 C CA . LYS A 1 541 ? 11.787 12.497 14.915 1.00 94.38 541 LYS A CA 1
ATOM 4464 C C . LYS A 1 541 ? 11.558 11.221 14.093 1.00 94.38 541 LYS A C 1
ATOM 4466 O O . LYS A 1 541 ? 12.494 10.639 13.550 1.00 94.38 541 LYS A O 1
ATOM 4471 N N . LEU A 1 542 ? 10.300 10.791 14.033 1.00 95.31 542 LEU A N 1
ATOM 4472 C CA . LEU A 1 542 ? 9.800 9.658 13.248 1.00 95.31 542 LEU A CA 1
ATOM 4473 C C . LEU A 1 542 ? 8.598 10.120 12.414 1.00 95.31 542 LEU A C 1
ATOM 4475 O O . LEU A 1 542 ? 8.087 11.213 12.632 1.00 95.31 542 LEU A O 1
ATOM 4479 N N . ASN A 1 543 ? 8.147 9.311 11.456 1.00 95.38 543 ASN A N 1
ATOM 4480 C CA . ASN A 1 543 ? 7.060 9.688 10.548 1.00 95.38 543 ASN A CA 1
ATOM 4481 C C . ASN A 1 543 ? 5.722 9.081 10.995 1.00 95.38 543 ASN A C 1
ATOM 4483 O O . ASN A 1 543 ? 5.320 8.040 10.475 1.00 95.38 543 ASN A O 1
ATOM 4487 N N . PHE A 1 544 ? 5.035 9.707 11.951 1.00 97.62 544 PHE A N 1
ATOM 4488 C CA . PHE A 1 544 ? 3.658 9.336 12.283 1.00 97.62 544 PHE A CA 1
ATOM 4489 C C . PHE A 1 544 ? 2.698 9.935 11.262 1.00 97.62 544 PHE A C 1
ATOM 4491 O O . PHE A 1 544 ? 2.746 11.133 10.978 1.00 97.62 544 PHE A O 1
ATOM 4498 N N . VAL A 1 545 ? 1.815 9.104 10.720 1.00 96.81 545 VAL A N 1
ATOM 4499 C CA . VAL A 1 545 ? 0.847 9.520 9.701 1.00 96.81 545 VAL A CA 1
ATOM 4500 C C . VAL A 1 545 ? -0.544 8.999 10.036 1.00 96.81 545 VAL A C 1
ATOM 4502 O O . VAL A 1 545 ? -0.683 7.929 10.623 1.00 96.81 545 VAL A O 1
ATOM 4505 N N . LEU A 1 546 ? -1.562 9.768 9.651 1.00 97.00 546 LEU A N 1
ATOM 4506 C CA . LEU A 1 546 ? -2.967 9.411 9.824 1.00 97.00 546 LEU A CA 1
ATOM 4507 C C . LEU A 1 546 ? -3.524 8.796 8.535 1.00 97.00 546 LEU A C 1
ATOM 4509 O O . LEU A 1 546 ? -3.397 9.404 7.468 1.00 97.00 546 LEU A O 1
ATOM 4513 N N . SER A 1 547 ? -4.185 7.647 8.645 1.00 93.69 547 SER A N 1
ATOM 4514 C CA . SER A 1 547 ? -4.880 6.969 7.539 1.00 93.69 547 SER A CA 1
ATOM 4515 C C . SER A 1 547 ? -6.299 6.563 7.928 1.00 93.69 547 SER A C 1
ATOM 4517 O O . SER A 1 547 ? -6.636 6.464 9.108 1.00 93.69 547 SER A O 1
ATOM 4519 N N . ILE A 1 548 ? -7.135 6.282 6.927 1.00 91.25 548 ILE A N 1
ATOM 4520 C CA . ILE A 1 548 ? -8.384 5.537 7.129 1.00 91.25 548 ILE A CA 1
ATOM 4521 C C . ILE A 1 548 ? -8.237 4.193 6.427 1.00 91.25 548 ILE A C 1
ATOM 4523 O O . ILE A 1 548 ? -7.979 4.150 5.223 1.00 91.25 548 ILE A O 1
ATOM 4527 N N . THR A 1 549 ? -8.406 3.104 7.173 1.00 86.25 549 THR A N 1
ATOM 4528 C CA . THR A 1 549 ? -8.342 1.754 6.604 1.00 86.25 549 THR A CA 1
ATOM 4529 C C . THR A 1 549 ? -9.699 1.327 6.059 1.00 86.25 549 THR A C 1
ATOM 4531 O O . THR A 1 549 ? -10.743 1.610 6.647 1.00 86.25 549 THR A O 1
ATOM 4534 N N . ASN A 1 550 ? -9.667 0.593 4.951 1.00 78.62 550 ASN A N 1
ATOM 4535 C CA . ASN A 1 550 ? -10.822 -0.084 4.366 1.00 78.62 550 ASN A CA 1
ATOM 4536 C C . ASN A 1 550 ? -10.741 -1.612 4.584 1.00 78.62 550 ASN A C 1
ATOM 4538 O O . ASN A 1 550 ? -11.378 -2.392 3.875 1.00 78.62 550 ASN A O 1
ATOM 4542 N N . ASP A 1 551 ? -9.946 -2.061 5.562 1.00 87.44 551 ASP A N 1
ATOM 4543 C CA . ASP A 1 551 ? -9.869 -3.473 5.935 1.00 87.44 551 ASP A CA 1
ATOM 4544 C C . ASP A 1 551 ? -11.210 -3.938 6.525 1.00 87.44 551 ASP A C 1
ATOM 4546 O O . ASP A 1 551 ? -11.550 -3.713 7.693 1.00 87.44 551 ASP A O 1
ATOM 4550 N N . LYS A 1 552 ? -11.983 -4.637 5.692 1.00 86.06 552 LYS A N 1
ATOM 4551 C CA . LYS A 1 552 ? -13.295 -5.169 6.067 1.00 86.06 552 LYS A CA 1
ATOM 4552 C C . LYS A 1 552 ? -13.202 -6.273 7.110 1.00 86.06 552 LYS A C 1
ATOM 4554 O O . LYS A 1 552 ? -14.161 -6.456 7.853 1.00 86.06 552 LYS A O 1
ATOM 4559 N N . LYS A 1 553 ? -12.103 -7.032 7.177 1.00 88.88 553 LYS A N 1
ATOM 4560 C CA . LYS A 1 553 ? -11.934 -8.085 8.194 1.00 88.88 553 LYS A CA 1
ATOM 4561 C C . LYS A 1 553 ? -11.798 -7.437 9.571 1.00 88.88 553 LYS A C 1
ATOM 4563 O O . LYS A 1 553 ? -12.475 -7.858 10.508 1.00 88.88 553 LYS A O 1
ATOM 4568 N N . VAL A 1 554 ? -10.981 -6.387 9.676 1.00 91.38 554 VAL A N 1
ATOM 4569 C CA . VAL A 1 554 ? -10.815 -5.623 10.922 1.00 91.38 554 VAL A CA 1
ATOM 4570 C C . VAL A 1 554 ? -12.101 -4.886 11.281 1.00 91.38 554 VAL A C 1
ATOM 4572 O O . VAL A 1 554 ? -12.569 -5.018 12.409 1.00 91.38 554 VAL A O 1
ATOM 4575 N N . SER A 1 555 ? -12.720 -4.200 10.317 1.00 92.06 555 SER A N 1
ATOM 4576 C CA . SER A 1 555 ? -13.983 -3.479 10.518 1.00 92.06 555 SER A CA 1
ATOM 4577 C C . SER A 1 555 ? -15.108 -4.385 11.045 1.00 92.06 555 SER A C 1
ATOM 4579 O O . SER A 1 555 ? -15.704 -4.075 12.075 1.00 92.06 555 SER A O 1
ATOM 4581 N N . ARG A 1 556 ? -15.337 -5.558 10.429 1.00 92.00 556 ARG A N 1
ATOM 4582 C CA . ARG A 1 556 ? -16.316 -6.553 10.919 1.00 92.00 556 ARG A CA 1
ATOM 4583 C C . ARG A 1 556 ? -16.009 -7.019 12.335 1.00 92.00 556 ARG A C 1
ATOM 4585 O O . ARG A 1 556 ? -16.907 -7.148 13.159 1.00 92.00 556 ARG A O 1
ATOM 4592 N N . LYS A 1 557 ? -14.733 -7.298 12.619 1.00 91.19 557 LYS A N 1
ATOM 4593 C CA . LYS A 1 557 ? -14.310 -7.795 13.929 1.00 91.19 557 LYS A CA 1
ATOM 4594 C C . LYS A 1 557 ? -14.592 -6.777 15.030 1.00 91.19 557 LYS A C 1
ATOM 4596 O O . LYS A 1 557 ? -15.081 -7.167 16.083 1.00 91.19 557 LYS A O 1
ATOM 4601 N N . LEU A 1 558 ? -14.255 -5.513 14.794 1.00 94.31 558 LEU A N 1
ATOM 4602 C CA . LEU A 1 558 ? -14.476 -4.431 15.748 1.00 94.31 558 LEU A CA 1
ATOM 4603 C C . LEU A 1 558 ? -15.975 -4.178 15.952 1.00 94.31 558 LEU A C 1
ATOM 4605 O O . LEU A 1 558 ? -16.453 -4.290 17.080 1.00 94.31 558 LEU A O 1
ATOM 4609 N N . LEU A 1 559 ? -16.737 -4.031 14.860 1.00 93.88 559 LEU A N 1
ATOM 4610 C CA . LEU A 1 559 ? -18.193 -3.874 14.918 1.00 93.88 559 LEU A CA 1
ATOM 4611 C C . LEU A 1 559 ? -18.862 -5.015 15.688 1.00 93.88 559 LEU A C 1
ATOM 4613 O O . LEU A 1 559 ? -19.734 -4.766 16.514 1.00 93.88 559 LEU A O 1
ATOM 4617 N N . ALA A 1 560 ? -18.447 -6.266 15.477 1.00 88.62 560 ALA A N 1
ATOM 4618 C CA . ALA A 1 560 ? -19.019 -7.404 16.193 1.00 88.62 560 ALA A CA 1
ATOM 4619 C C . ALA A 1 560 ? -18.796 -7.321 17.716 1.00 88.62 560 ALA A C 1
ATOM 4621 O O . ALA A 1 560 ? -19.663 -7.736 18.490 1.00 88.62 560 ALA A O 1
ATOM 4622 N N . ILE A 1 561 ? -17.655 -6.787 18.169 1.00 88.69 561 ILE A N 1
ATOM 4623 C CA . ILE A 1 561 ? -17.395 -6.563 19.600 1.00 88.69 561 ILE A CA 1
ATOM 4624 C C . ILE A 1 561 ? -18.282 -5.421 20.112 1.00 88.69 561 ILE A C 1
ATOM 4626 O O . ILE A 1 561 ? -18.869 -5.541 21.187 1.00 88.69 561 ILE A O 1
ATOM 4630 N N . ASP A 1 562 ? -18.433 -4.340 19.351 1.00 92.12 562 ASP A N 1
ATOM 4631 C CA . ASP A 1 562 ? -19.298 -3.199 19.687 1.00 92.12 562 ASP A CA 1
ATOM 4632 C C . ASP A 1 562 ? -20.762 -3.607 19.787 1.00 92.12 562 ASP A C 1
ATOM 4634 O O . ASP A 1 562 ? -21.400 -3.357 20.809 1.00 92.12 562 ASP A O 1
ATOM 4638 N N . LYS A 1 563 ? -21.255 -4.366 18.814 1.00 89.44 563 LYS A N 1
ATOM 4639 C CA . LYS A 1 563 ? -22.615 -4.911 18.790 1.00 89.44 563 LYS A CA 1
ATOM 4640 C C . LYS A 1 563 ? -22.921 -5.850 19.954 1.00 89.44 563 LYS A C 1
ATOM 4642 O O . LYS A 1 563 ? -24.064 -5.939 20.387 1.00 89.44 563 LYS A O 1
ATOM 4647 N N . THR A 1 564 ? -21.905 -6.548 20.462 1.00 84.06 564 THR A N 1
ATOM 4648 C CA . THR A 1 564 ? -22.018 -7.415 21.649 1.00 84.06 564 THR A CA 1
ATOM 4649 C C . THR A 1 564 ? -22.077 -6.602 22.947 1.00 84.06 564 THR A C 1
ATOM 4651 O O . THR A 1 564 ? -22.649 -7.049 23.935 1.00 84.06 564 THR A O 1
ATOM 4654 N N . VAL A 1 565 ? -21.430 -5.434 22.987 1.00 84.62 565 VAL A N 1
ATOM 4655 C CA . VAL A 1 565 ? -21.343 -4.612 24.204 1.00 84.62 565 VAL A CA 1
ATOM 4656 C C . VAL A 1 565 ? -22.501 -3.625 24.311 1.00 84.62 565 VAL A C 1
ATOM 4658 O O . VAL A 1 565 ? -23.011 -3.428 25.408 1.00 84.62 565 VAL A O 1
ATOM 4661 N N . TYR A 1 566 ? -22.906 -3.005 23.203 1.00 87.00 566 TYR A N 1
ATOM 4662 C CA . TYR A 1 566 ? -23.923 -1.946 23.187 1.00 87.00 566 TYR A CA 1
ATOM 4663 C C . TYR A 1 566 ? -25.234 -2.362 22.523 1.00 87.00 566 TYR A C 1
ATOM 4665 O O . TYR A 1 566 ? -26.156 -1.557 22.430 1.00 87.00 566 TYR A O 1
ATOM 4673 N N . GLY A 1 567 ? -25.336 -3.598 22.040 1.00 86.31 567 GLY A N 1
ATOM 4674 C CA . GLY A 1 567 ? -26.509 -4.036 21.305 1.00 86.31 567 GLY A CA 1
ATOM 4675 C C . GLY A 1 567 ? -26.545 -3.549 19.859 1.00 86.31 567 GLY A C 1
ATOM 4676 O O . GLY A 1 567 ? -25.542 -3.130 19.276 1.00 86.31 567 GLY A O 1
ATOM 4677 N N . VAL A 1 568 ? -27.736 -3.644 19.268 1.00 89.81 568 VAL A N 1
ATOM 4678 C CA . VAL A 1 568 ? -28.020 -3.153 17.917 1.00 89.81 568 VAL A CA 1
ATOM 4679 C C . VAL A 1 568 ? -28.369 -1.668 18.002 1.00 89.81 568 VAL A C 1
ATOM 4681 O O . VAL A 1 568 ? -29.453 -1.301 18.449 1.00 89.81 568 VAL A O 1
ATOM 4684 N N . VAL A 1 569 ? -27.436 -0.827 17.571 1.00 89.88 569 VAL A N 1
ATOM 4685 C CA . VAL A 1 569 ? -27.555 0.627 17.498 1.00 89.88 569 VAL A CA 1
ATOM 4686 C C . VAL A 1 569 ? -27.784 1.000 16.038 1.00 89.88 569 VAL A C 1
ATOM 4688 O O . VAL A 1 569 ? -26.962 0.695 15.173 1.00 89.88 569 VAL A O 1
ATOM 4691 N N . GLU A 1 570 ? -28.914 1.651 15.778 1.00 90.56 570 GLU A N 1
ATOM 4692 C CA . GLU A 1 570 ? -29.339 2.089 14.445 1.00 90.56 570 GLU A CA 1
ATOM 4693 C C . GLU A 1 570 ? -28.250 2.905 13.727 1.00 90.56 570 GLU A C 1
ATOM 4695 O O . GLU A 1 570 ? -27.660 3.813 14.315 1.00 90.56 570 GLU A O 1
ATOM 4700 N N . ASN A 1 571 ? -28.013 2.593 12.450 1.00 88.50 571 ASN A N 1
ATOM 4701 C CA . ASN A 1 571 ? -26.979 3.147 11.570 1.00 88.50 571 ASN A CA 1
ATOM 4702 C C . ASN A 1 571 ? -25.520 2.957 12.027 1.00 88.50 571 ASN A C 1
ATOM 4704 O O . ASN A 1 571 ? -24.621 3.449 11.337 1.00 88.50 571 ASN A O 1
ATOM 4708 N N . VAL A 1 572 ? -25.273 2.242 13.128 1.00 91.19 572 VAL A N 1
ATOM 4709 C CA . VAL A 1 572 ? -23.942 2.042 13.724 1.00 91.19 572 VAL A CA 1
ATOM 4710 C C . VAL A 1 572 ? -23.582 0.557 13.760 1.00 91.19 572 VAL A C 1
ATOM 4712 O O . VAL A 1 572 ? -22.708 0.121 13.017 1.00 91.19 572 VAL A O 1
ATOM 4715 N N . THR A 1 573 ? -24.255 -0.233 14.601 1.00 92.44 573 THR A N 1
ATOM 4716 C CA . THR A 1 573 ? -23.981 -1.672 14.784 1.00 92.44 573 THR A CA 1
ATOM 4717 C C . THR A 1 573 ? -25.076 -2.565 14.190 1.00 92.44 573 THR A C 1
ATOM 4719 O O . THR A 1 573 ? -25.023 -3.784 14.322 1.00 92.44 573 THR A O 1
ATOM 4722 N N . ASP A 1 574 ? -26.064 -1.994 13.500 1.00 90.31 574 ASP A N 1
ATOM 4723 C CA . ASP A 1 574 ? -27.124 -2.703 12.765 1.00 90.31 574 ASP A CA 1
ATOM 4724 C C . ASP A 1 574 ? -26.690 -3.240 11.388 1.00 90.31 574 ASP A C 1
ATOM 4726 O O . ASP A 1 574 ? -27.494 -3.823 10.660 1.00 90.31 574 ASP A O 1
ATOM 4730 N N . LYS A 1 575 ? -25.407 -3.090 11.055 1.00 89.12 575 LYS A N 1
ATOM 4731 C CA . LYS A 1 575 ? -24.771 -3.531 9.806 1.00 89.12 575 LYS A CA 1
ATOM 4732 C C . LYS A 1 575 ? -23.760 -4.650 10.074 1.00 89.12 575 LYS A C 1
ATOM 4734 O O . LYS A 1 575 ? -23.498 -5.007 11.220 1.00 89.12 575 LYS A O 1
ATOM 4739 N N . ASP A 1 576 ? -23.152 -5.162 9.004 1.00 85.88 576 ASP A N 1
ATOM 4740 C CA . ASP A 1 576 ? -22.119 -6.204 9.092 1.00 85.88 576 ASP A CA 1
ATOM 4741 C C . ASP A 1 576 ? -20.712 -5.627 9.315 1.00 85.88 576 ASP A C 1
ATOM 4743 O O . ASP A 1 576 ? -19.842 -6.291 9.870 1.00 85.88 576 ASP A O 1
ATOM 4747 N N . ASN A 1 577 ? -20.453 -4.399 8.863 1.00 89.50 577 ASN A N 1
ATOM 4748 C CA . ASN A 1 577 ? -19.161 -3.724 8.974 1.00 89.50 577 ASN A CA 1
ATOM 4749 C C . ASN A 1 577 ? -19.354 -2.206 9.059 1.00 89.50 577 ASN A C 1
ATOM 4751 O O . ASN A 1 577 ? -20.293 -1.680 8.462 1.00 89.50 577 ASN A O 1
ATOM 4755 N N . TYR A 1 578 ? -18.427 -1.511 9.722 1.00 91.06 578 TYR A N 1
ATOM 4756 C CA . TYR A 1 578 ? -18.362 -0.053 9.649 1.00 91.06 578 TYR A CA 1
ATOM 4757 C C . TYR A 1 578 ? -18.125 0.394 8.209 1.00 91.06 578 TYR A C 1
ATOM 4759 O O . TYR A 1 578 ? -17.374 -0.247 7.454 1.00 91.06 578 TYR A O 1
ATOM 4767 N N . GLU A 1 579 ? -18.783 1.482 7.835 1.00 86.12 579 GLU A N 1
ATOM 4768 C CA . GLU A 1 579 ? -18.742 2.041 6.497 1.00 86.12 579 GLU A CA 1
ATOM 4769 C C . GLU A 1 579 ? -17.618 3.069 6.359 1.00 86.12 579 GLU A C 1
ATOM 4771 O O . GLU A 1 579 ? -17.179 3.719 7.310 1.00 86.12 579 GLU A O 1
ATOM 4776 N N . MET A 1 580 ? -17.165 3.253 5.120 1.00 81.31 580 MET A N 1
ATOM 4777 C CA . MET A 1 580 ? -16.345 4.414 4.812 1.00 81.31 580 MET A CA 1
ATOM 4778 C C . MET A 1 580 ? -17.175 5.691 5.024 1.00 81.31 580 MET A C 1
ATOM 4780 O O . MET A 1 580 ? -18.377 5.674 4.736 1.00 81.31 580 MET A O 1
ATOM 4784 N N . PRO A 1 581 ? -16.565 6.792 5.508 1.00 72.81 581 PRO A N 1
ATOM 4785 C CA . PRO A 1 581 ? -17.250 8.071 5.640 1.00 72.81 581 PRO A CA 1
ATOM 4786 C C . PRO A 1 581 ? -17.940 8.443 4.330 1.00 72.81 581 PRO A C 1
ATOM 4788 O O . PRO A 1 581 ? -17.398 8.205 3.247 1.00 72.81 581 PRO A O 1
ATOM 4791 N N . ASP A 1 582 ? -19.148 9.002 4.442 1.00 64.38 582 ASP A N 1
ATOM 4792 C CA . ASP A 1 582 ? -19.858 9.552 3.292 1.00 64.38 582 ASP A CA 1
ATOM 4793 C C . ASP A 1 582 ? -19.145 10.835 2.876 1.00 64.38 582 ASP A C 1
ATOM 4795 O O . ASP A 1 582 ? -19.397 11.939 3.361 1.00 64.38 582 ASP A O 1
ATOM 4799 N N . LEU A 1 583 ? -18.136 10.656 2.037 1.00 57.00 583 LEU A N 1
ATOM 4800 C CA . LEU A 1 583 ? -17.366 11.751 1.503 1.00 57.00 583 LEU A CA 1
ATOM 4801 C C . LEU A 1 583 ? -18.137 12.293 0.293 1.00 57.00 583 LEU A C 1
ATOM 4803 O O . LEU A 1 583 ? -17.797 12.031 -0.860 1.00 57.00 583 LEU A O 1
ATOM 4807 N N . SER A 1 584 ? -19.214 13.026 0.562 1.00 47.34 584 SER A N 1
ATOM 4808 C CA . SER A 1 584 ? -19.942 13.774 -0.461 1.00 47.34 584 SER A CA 1
ATOM 4809 C C . SER A 1 584 ? -19.040 14.827 -1.133 1.00 47.34 584 SER A C 1
ATOM 4811 O O . SER A 1 584 ? -17.974 15.201 -0.630 1.00 47.34 584 SER A O 1
ATOM 4813 N N . GLU A 1 585 ? -19.456 15.285 -2.318 1.00 48.97 585 GLU A N 1
ATOM 4814 C CA . GLU A 1 585 ? -18.614 15.894 -3.364 1.00 48.97 585 GLU A CA 1
ATOM 4815 C C . GLU A 1 585 ? -17.736 17.086 -2.935 1.00 48.97 585 GLU A C 1
ATOM 4817 O O . GLU A 1 585 ? -16.671 17.279 -3.518 1.00 48.97 585 GLU A O 1
ATOM 4822 N N . ASN A 1 586 ? -18.117 17.838 -1.895 1.00 51.19 586 ASN A N 1
ATOM 4823 C CA . ASN A 1 586 ? -17.372 19.013 -1.418 1.00 51.19 586 ASN A CA 1
ATOM 4824 C C . ASN A 1 586 ? -16.418 18.733 -0.237 1.00 51.19 586 ASN A C 1
ATOM 4826 O O . ASN A 1 586 ? -15.600 19.589 0.103 1.00 51.19 586 ASN A O 1
ATOM 4830 N N . ASN A 1 587 ? -16.473 17.547 0.383 1.00 64.56 587 ASN A N 1
ATOM 4831 C CA . ASN A 1 587 ? -15.734 17.249 1.619 1.00 64.56 587 ASN A CA 1
ATOM 4832 C C . ASN A 1 587 ? -14.541 16.298 1.437 1.00 64.56 587 ASN A C 1
ATOM 4834 O O . ASN A 1 587 ? -13.611 16.343 2.243 1.00 64.56 587 ASN A O 1
ATOM 4838 N N . ILE A 1 588 ? -14.510 15.492 0.366 1.00 70.88 588 ILE A N 1
ATOM 4839 C CA . ILE A 1 588 ? -13.434 14.515 0.098 1.00 70.88 588 ILE A CA 1
ATOM 4840 C C . ILE A 1 588 ? -12.047 15.167 0.112 1.00 70.88 588 ILE A C 1
ATOM 4842 O O . ILE A 1 588 ? -11.128 14.687 0.778 1.00 70.88 588 ILE A O 1
ATOM 4846 N N . LYS A 1 589 ? -11.888 16.268 -0.629 1.00 72.25 589 LYS A N 1
ATOM 4847 C CA . LYS A 1 589 ? -10.604 16.964 -0.758 1.00 72.25 589 LYS A CA 1
ATOM 4848 C C . LYS A 1 589 ? -10.111 17.487 0.589 1.00 72.25 589 LYS A C 1
ATOM 4850 O O . LYS A 1 589 ? -8.941 17.329 0.917 1.00 72.25 589 LYS A O 1
ATOM 4855 N N . VAL A 1 590 ? -11.018 18.060 1.381 1.00 75.31 590 VAL A N 1
ATOM 4856 C CA . VAL A 1 590 ? -10.706 18.607 2.707 1.00 75.31 590 VAL A CA 1
ATOM 4857 C C . VAL A 1 590 ? -10.306 17.488 3.667 1.00 75.31 590 VAL A C 1
ATOM 4859 O O . VAL A 1 590 ? -9.256 17.582 4.290 1.00 75.31 590 VAL A O 1
ATOM 4862 N N . CYS A 1 591 ? -11.074 16.397 3.734 1.00 79.06 591 CYS A N 1
ATOM 4863 C CA . CYS A 1 591 ? -10.764 15.272 4.618 1.00 79.06 591 CYS A CA 1
ATOM 4864 C C . CYS A 1 591 ? -9.434 14.593 4.253 1.00 79.06 591 CYS A C 1
ATOM 4866 O O . CYS A 1 591 ? -8.624 14.322 5.135 1.00 79.06 591 CYS A O 1
ATOM 4868 N N . GLN A 1 592 ? -9.160 14.370 2.961 1.00 83.06 592 GLN A N 1
ATOM 4869 C CA . GLN A 1 592 ? -7.901 13.756 2.518 1.00 83.06 592 GLN A CA 1
ATOM 4870 C C . GLN A 1 592 ? -6.666 14.613 2.818 1.00 83.06 592 GLN A C 1
ATOM 4872 O O . GLN A 1 592 ? -5.576 14.057 2.947 1.00 83.06 592 GLN A O 1
ATOM 4877 N N . ASN A 1 593 ? -6.803 15.935 2.970 1.00 84.81 593 ASN A N 1
ATOM 4878 C CA . ASN A 1 593 ? -5.681 16.791 3.364 1.00 84.81 593 ASN A CA 1
ATOM 4879 C C . ASN A 1 593 ? -5.137 16.453 4.758 1.00 84.81 593 ASN A C 1
ATOM 4881 O O . ASN A 1 593 ? -3.966 16.707 5.017 1.00 84.81 593 ASN A O 1
ATOM 4885 N N . TYR A 1 594 ? -5.947 15.833 5.618 1.00 89.88 594 TYR A N 1
ATOM 4886 C CA . TYR A 1 594 ? -5.521 15.354 6.933 1.00 89.88 594 TYR A CA 1
ATOM 4887 C C . TYR A 1 594 ? -4.953 13.923 6.901 1.00 89.88 594 TYR A C 1
ATOM 4889 O O . TYR A 1 594 ? -4.356 13.469 7.878 1.00 89.88 594 TYR A O 1
ATOM 4897 N N . LEU A 1 595 ? -5.114 13.194 5.792 1.00 90.81 595 LEU A N 1
ATOM 4898 C CA . LEU A 1 595 ? -4.819 11.762 5.679 1.00 90.81 595 LEU A CA 1
ATOM 4899 C C . LEU A 1 595 ? -3.504 11.510 4.935 1.00 90.81 595 LEU A C 1
ATOM 4901 O O . LEU A 1 595 ? -3.474 10.918 3.852 1.00 90.81 595 LEU A O 1
ATOM 4905 N N . ASN A 1 596 ? -2.393 11.963 5.516 1.00 89.25 596 ASN A N 1
ATOM 4906 C CA . ASN A 1 596 ? -1.060 11.773 4.930 1.00 89.25 596 ASN A CA 1
ATOM 4907 C C . ASN A 1 596 ? -0.642 10.291 4.856 1.00 89.25 596 ASN A C 1
ATOM 4909 O O . ASN A 1 596 ? 0.207 9.942 4.039 1.00 89.25 596 ASN A O 1
ATOM 4913 N N . GLY A 1 597 ? -1.270 9.417 5.648 1.00 86.56 597 GLY A N 1
ATOM 4914 C CA . GLY A 1 597 ? -1.089 7.965 5.621 1.00 86.56 597 GLY A CA 1
ATOM 4915 C C . GLY A 1 597 ? -1.936 7.243 4.574 1.00 86.56 597 GLY A C 1
ATOM 4916 O O . GLY A 1 597 ? -1.719 6.056 4.365 1.00 86.56 597 GLY A O 1
ATOM 4917 N N . GLY A 1 598 ? -2.846 7.940 3.883 1.00 89.56 598 GLY A N 1
ATOM 4918 C CA . GLY A 1 598 ? -3.646 7.394 2.783 1.00 89.56 598 GLY A CA 1
ATOM 4919 C C . GLY A 1 598 ? -5.109 7.102 3.130 1.00 89.56 598 GLY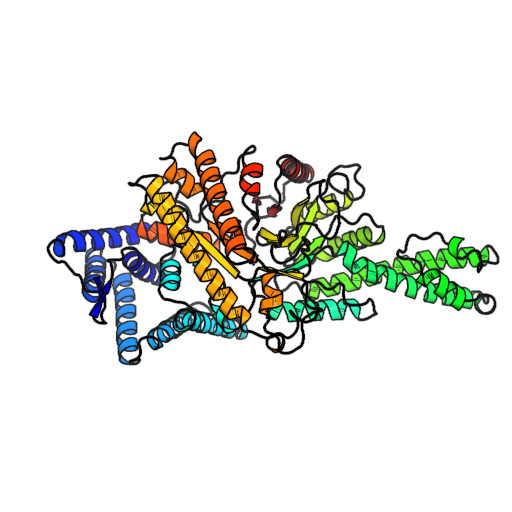 A C 1
ATOM 4920 O O . GLY A 1 598 ? -5.517 7.041 4.292 1.00 89.56 598 GLY A O 1
ATOM 4921 N N . CYS A 1 599 ? -5.920 6.984 2.080 1.00 88.88 599 CYS A N 1
ATOM 4922 C CA . CYS A 1 599 ? -7.333 6.623 2.130 1.00 88.88 599 CYS A CA 1
ATOM 4923 C C . CYS A 1 599 ? -7.727 6.054 0.767 1.00 88.88 599 CYS A C 1
ATOM 4925 O O . CYS A 1 599 ? -7.544 6.721 -0.254 1.00 88.88 599 CYS A O 1
ATOM 4927 N N . LEU A 1 600 ? -8.256 4.831 0.751 1.00 88.56 600 LEU A N 1
ATOM 4928 C CA . LEU A 1 600 ? -8.712 4.178 -0.470 1.00 88.56 600 LEU A CA 1
ATOM 4929 C C . LEU A 1 600 ? -10.220 4.339 -0.642 1.00 88.56 600 LEU A C 1
ATOM 4931 O O . LEU A 1 600 ? -10.994 3.893 0.206 1.00 88.56 600 LEU A O 1
ATOM 4935 N N . LEU A 1 601 ? -10.639 4.903 -1.777 1.00 86.88 601 LEU A N 1
ATOM 4936 C CA . LEU A 1 601 ? -12.048 4.944 -2.156 1.00 86.88 601 LEU A CA 1
ATOM 4937 C C . LEU A 1 601 ? -12.395 3.802 -3.105 1.00 86.88 601 LEU A C 1
ATOM 4939 O O . LEU A 1 601 ? -11.870 3.709 -4.214 1.00 86.88 601 LEU A O 1
ATOM 4943 N N . ASP A 1 602 ? -13.329 2.963 -2.669 1.00 84.25 602 ASP A N 1
ATOM 4944 C CA . ASP A 1 602 ? -13.849 1.844 -3.445 1.00 84.25 602 ASP A CA 1
ATOM 4945 C C . ASP A 1 602 ? -15.149 2.210 -4.149 1.00 84.25 602 ASP A C 1
ATOM 4947 O O . ASP A 1 602 ? -16.170 2.463 -3.505 1.00 84.25 602 ASP A O 1
ATOM 4951 N N . PHE A 1 603 ? -15.157 2.097 -5.474 1.00 83.94 603 PHE A N 1
ATOM 4952 C CA . PHE A 1 603 ? -16.382 2.165 -6.259 1.00 83.94 603 PHE A CA 1
ATOM 4953 C C . PHE A 1 603 ? -16.697 0.801 -6.854 1.00 83.94 603 PHE A C 1
ATOM 4955 O O . PHE A 1 603 ? -15.882 0.173 -7.535 1.00 83.94 603 PHE A O 1
ATOM 4962 N N . LYS A 1 604 ? -17.917 0.336 -6.580 1.00 83.38 604 LYS A N 1
ATOM 4963 C CA . LYS A 1 604 ? -18.422 -0.925 -7.117 1.00 83.38 604 LYS A CA 1
ATOM 4964 C C . LYS A 1 604 ? -18.798 -0.736 -8.578 1.00 83.38 604 LYS A C 1
ATOM 4966 O O . LYS A 1 604 ? -19.648 0.092 -8.893 1.00 83.38 604 LYS A O 1
ATOM 4971 N N . ILE A 1 605 ? -18.220 -1.566 -9.434 1.00 85.12 605 ILE A N 1
ATOM 4972 C CA . ILE A 1 605 ? -18.537 -1.614 -10.859 1.00 85.12 605 ILE A CA 1
ATOM 4973 C C . ILE A 1 605 ? -19.189 -2.946 -11.230 1.00 85.12 605 ILE A C 1
ATOM 4975 O O . ILE A 1 605 ? -18.981 -3.982 -10.586 1.00 85.12 605 ILE A O 1
ATOM 4979 N N . THR A 1 606 ? -19.968 -2.929 -12.302 1.00 82.75 606 THR A N 1
ATOM 4980 C CA . THR A 1 606 ? -20.591 -4.105 -12.906 1.00 82.75 606 THR A CA 1
ATOM 4981 C C . THR A 1 606 ? -19.936 -4.427 -14.250 1.00 82.75 606 THR A C 1
ATOM 4983 O O . THR A 1 606 ? -19.442 -3.530 -14.930 1.00 82.75 606 THR A O 1
ATOM 4986 N N . PRO A 1 607 ? -19.956 -5.694 -14.706 1.00 74.00 607 PRO A N 1
ATOM 4987 C CA . PRO A 1 607 ? -19.449 -6.052 -16.033 1.00 74.00 607 PRO A CA 1
ATOM 4988 C C . PRO A 1 607 ? -20.111 -5.309 -17.200 1.00 74.00 607 PRO A C 1
ATOM 4990 O O . PRO A 1 607 ? -19.543 -5.263 -18.285 1.00 74.00 607 PRO A O 1
ATOM 4993 N N . LYS A 1 608 ? -21.309 -4.753 -16.982 1.00 82.75 608 LYS A N 1
ATOM 4994 C CA . LYS A 1 608 ? -22.086 -4.022 -17.987 1.00 82.75 608 LYS A CA 1
ATOM 4995 C C . LYS A 1 608 ? -21.739 -2.534 -18.052 1.00 82.75 608 LYS A C 1
ATOM 4997 O O . LYS A 1 608 ? -22.235 -1.854 -18.946 1.00 82.75 608 LYS A O 1
ATOM 5002 N N . ASP A 1 609 ? -20.932 -2.021 -17.122 1.00 88.44 609 ASP A N 1
ATOM 5003 C CA . ASP A 1 609 ? -20.563 -0.609 -17.129 1.00 88.44 609 ASP A CA 1
ATOM 5004 C C . ASP A 1 609 ? -19.748 -0.273 -18.385 1.00 88.44 609 ASP A C 1
ATOM 5006 O O . ASP A 1 609 ? -18.788 -0.960 -18.751 1.00 88.44 609 ASP A O 1
ATOM 5010 N N . SER A 1 610 ? -20.176 0.783 -19.080 1.00 92.12 610 SER A N 1
ATOM 5011 C CA . SER A 1 610 ? -19.539 1.234 -20.311 1.00 92.12 610 SER A CA 1
ATOM 5012 C C . SER A 1 610 ? -18.179 1.866 -20.022 1.00 92.12 610 SER A C 1
ATOM 5014 O O . SER A 1 610 ? -17.929 2.374 -18.929 1.00 92.12 610 SER A O 1
ATOM 5016 N N . PHE A 1 611 ? -17.308 1.881 -21.036 1.00 93.00 611 PHE A N 1
ATOM 5017 C CA . PHE A 1 611 ? -16.047 2.623 -20.966 1.00 93.00 611 PHE A CA 1
ATOM 5018 C C . PHE A 1 611 ? -16.288 4.079 -20.544 1.00 93.00 611 PHE A C 1
ATOM 5020 O O . PHE A 1 611 ? -15.645 4.558 -19.616 1.00 93.00 611 PHE A O 1
ATOM 5027 N N . GLN A 1 612 ? -17.263 4.742 -21.178 1.00 93.88 612 GLN A N 1
ATOM 5028 C CA . GLN A 1 612 ? -17.577 6.144 -20.916 1.00 93.88 612 GLN A CA 1
ATOM 5029 C C . GLN A 1 612 ? -17.950 6.380 -19.450 1.00 93.88 612 GLN A C 1
ATOM 5031 O O . GLN A 1 612 ? -17.399 7.274 -18.827 1.00 93.88 612 GLN A O 1
ATOM 5036 N N . LYS A 1 613 ? -18.792 5.518 -18.865 1.00 92.81 613 LYS A N 1
ATOM 5037 C CA . LYS A 1 613 ? -19.179 5.627 -17.454 1.00 92.81 613 LYS A CA 1
ATOM 5038 C C . LYS A 1 613 ? -17.968 5.543 -16.519 1.00 92.81 613 LYS A C 1
ATOM 5040 O O . LYS A 1 613 ? -17.856 6.339 -15.596 1.00 92.81 613 LYS A O 1
ATOM 5045 N N . LEU A 1 614 ? -17.064 4.586 -16.744 1.00 93.50 614 LEU A N 1
ATOM 5046 C CA . LEU A 1 614 ? -15.858 4.426 -15.919 1.00 93.50 614 LEU A CA 1
ATOM 5047 C C . LEU A 1 614 ? -14.869 5.582 -16.112 1.00 93.50 614 LEU A C 1
ATOM 5049 O O . LEU A 1 614 ? -14.291 6.066 -15.141 1.00 93.50 614 LEU A O 1
ATOM 5053 N N . TYR A 1 615 ? -14.712 6.049 -17.350 1.00 95.00 615 TYR A N 1
ATOM 5054 C CA . TYR A 1 615 ? -13.908 7.220 -17.675 1.00 95.00 615 TYR A CA 1
ATOM 5055 C C . TYR A 1 615 ? -14.437 8.487 -16.987 1.00 95.00 615 TYR A C 1
ATOM 5057 O O . TYR A 1 615 ? -13.663 9.207 -16.358 1.00 95.00 615 TYR A O 1
ATOM 5065 N N . ASP A 1 616 ? -15.750 8.722 -17.038 1.00 92.56 616 ASP A N 1
ATOM 5066 C CA . ASP A 1 616 ? -16.396 9.869 -16.395 1.00 92.56 616 ASP A CA 1
ATOM 5067 C C . ASP A 1 616 ? -16.209 9.833 -14.873 1.00 92.56 616 ASP A C 1
ATOM 5069 O O . ASP A 1 616 ? -15.966 10.875 -14.265 1.00 92.56 616 ASP A O 1
ATOM 5073 N N . TYR A 1 617 ? -16.236 8.644 -14.253 1.00 90.44 617 TYR A N 1
ATOM 5074 C CA . TYR A 1 617 ? -15.887 8.499 -12.838 1.00 90.44 617 TYR A CA 1
ATOM 5075 C C . TYR A 1 617 ? -14.440 8.889 -12.557 1.00 90.44 617 TYR A C 1
ATOM 5077 O O . TYR A 1 617 ? -14.212 9.698 -11.667 1.00 90.44 617 TYR A O 1
ATOM 5085 N N . ILE A 1 618 ? -13.471 8.367 -13.315 1.00 93.50 618 ILE A N 1
ATOM 5086 C CA . ILE A 1 618 ? -12.046 8.695 -13.130 1.00 93.50 618 ILE A CA 1
ATOM 5087 C C . ILE A 1 618 ? -11.821 10.202 -13.286 1.00 93.50 618 ILE A C 1
ATOM 5089 O O . ILE A 1 618 ? -11.154 10.819 -12.457 1.00 93.50 618 ILE A O 1
ATOM 5093 N N . LYS A 1 619 ? -12.423 10.816 -14.309 1.00 92.88 619 LYS A N 1
ATOM 5094 C CA . LYS A 1 619 ? -12.329 12.258 -14.542 1.00 92.88 619 LYS A CA 1
ATOM 5095 C C . LYS A 1 619 ? -12.974 13.064 -13.412 1.00 92.88 619 LYS A C 1
ATOM 5097 O O . LYS A 1 619 ? -12.330 13.945 -12.854 1.00 92.88 619 LYS A O 1
ATOM 5102 N N . SER A 1 620 ? -14.192 12.704 -13.002 1.00 89.94 620 SER A N 1
ATOM 5103 C CA . SER A 1 620 ? -14.871 13.342 -11.868 1.00 89.94 620 SER A CA 1
ATOM 5104 C C . SER A 1 620 ? -14.075 13.195 -10.569 1.00 89.94 620 SER A C 1
ATOM 5106 O O . SER A 1 620 ? -14.010 14.136 -9.781 1.00 89.94 620 SER A O 1
ATOM 5108 N N . SER A 1 621 ? -13.437 12.043 -10.346 1.00 89.00 621 SER A N 1
ATOM 5109 C CA . SER A 1 621 ? -12.580 11.805 -9.186 1.00 89.00 621 SER A CA 1
ATOM 5110 C C . SER A 1 621 ? -11.357 12.718 -9.173 1.00 89.00 621 SER A C 1
ATOM 5112 O O . SER A 1 621 ? -11.078 13.320 -8.135 1.00 89.00 621 SER A O 1
ATOM 5114 N N . ASN A 1 622 ? -10.687 12.879 -10.317 1.00 88.94 622 ASN A N 1
ATOM 5115 C CA . ASN A 1 622 ? -9.597 13.841 -10.474 1.00 88.94 622 ASN A CA 1
ATOM 5116 C C . ASN A 1 622 ? -10.061 15.271 -10.150 1.00 88.94 622 ASN A C 1
ATOM 5118 O O . ASN A 1 622 ? -9.444 15.955 -9.335 1.00 88.94 622 ASN A O 1
ATOM 5122 N N . ASP A 1 623 ? -11.182 15.703 -10.733 1.00 87.25 623 ASP A N 1
ATOM 5123 C CA . ASP A 1 623 ? -11.707 17.066 -10.566 1.00 87.25 623 ASP A CA 1
ATOM 5124 C C . ASP A 1 623 ? -12.111 17.356 -9.108 1.00 87.25 623 ASP A C 1
ATOM 5126 O O . ASP A 1 623 ? -11.913 18.462 -8.598 1.00 87.25 623 ASP A O 1
ATOM 5130 N N . LYS A 1 624 ? -12.603 16.335 -8.397 1.00 83.44 624 LYS A N 1
ATOM 5131 C CA . LYS A 1 624 ? -12.934 16.385 -6.962 1.00 83.44 624 LYS A CA 1
ATOM 5132 C C . LYS A 1 624 ? -11.710 16.296 -6.044 1.00 83.44 624 LYS A C 1
ATOM 5134 O O . LYS A 1 624 ? -11.850 16.423 -4.828 1.00 83.44 624 LYS A O 1
ATOM 5139 N N . GLY A 1 625 ? -10.511 16.082 -6.587 1.00 82.69 625 GLY A N 1
ATOM 5140 C CA . GLY A 1 625 ? -9.279 15.933 -5.811 1.00 82.69 625 GLY A CA 1
ATOM 5141 C C . GLY A 1 625 ? -9.214 14.635 -4.999 1.00 82.69 625 GLY A C 1
ATOM 5142 O O . GLY A 1 625 ? -8.592 14.610 -3.936 1.00 82.69 625 GLY A O 1
ATOM 5143 N N . ILE A 1 626 ? -9.876 13.564 -5.452 1.00 86.81 626 ILE A N 1
ATOM 5144 C CA . ILE A 1 626 ? -9.639 12.207 -4.931 1.00 86.81 626 ILE A CA 1
ATOM 5145 C C . ILE A 1 626 ? -8.190 11.834 -5.229 1.00 86.81 626 ILE A C 1
ATOM 5147 O O . ILE A 1 626 ? -7.735 12.045 -6.345 1.00 86.81 626 ILE A O 1
ATOM 5151 N N . ARG A 1 627 ? -7.470 11.269 -4.254 1.00 89.00 627 ARG A N 1
ATOM 5152 C CA . ARG A 1 627 ? -6.058 10.902 -4.434 1.00 89.00 627 ARG A CA 1
ATOM 5153 C C . ARG A 1 627 ? -5.857 9.456 -4.891 1.00 89.00 627 ARG A C 1
ATOM 5155 O O . ARG A 1 627 ? -4.958 9.199 -5.688 1.00 89.00 627 ARG A O 1
ATOM 5162 N N . LEU A 1 628 ? -6.683 8.522 -4.414 1.00 91.75 628 LEU A N 1
ATOM 5163 C CA . LEU A 1 628 ? -6.613 7.102 -4.771 1.00 91.75 628 LEU A CA 1
ATOM 5164 C C . LEU A 1 628 ? -8.015 6.495 -4.916 1.00 91.75 628 LEU A C 1
ATOM 5166 O O . LEU A 1 628 ? -8.876 6.658 -4.049 1.00 91.75 628 LEU A O 1
ATOM 5170 N N . LEU A 1 629 ? -8.226 5.769 -6.011 1.00 92.06 629 LEU A N 1
ATOM 5171 C CA . LEU A 1 629 ? -9.506 5.182 -6.394 1.00 92.06 629 LEU A CA 1
ATOM 5172 C C . LEU A 1 629 ? -9.328 3.725 -6.824 1.00 92.06 629 LEU A C 1
ATOM 5174 O O . LEU A 1 629 ? -8.523 3.435 -7.705 1.00 92.06 629 LEU A O 1
ATOM 5178 N N . ARG A 1 630 ? -10.142 2.815 -6.287 1.00 91.12 630 ARG A N 1
ATOM 5179 C CA . ARG A 1 630 ? -10.276 1.442 -6.790 1.00 91.12 630 ARG A CA 1
ATOM 5180 C C . ARG A 1 630 ? -11.637 1.267 -7.449 1.00 91.12 630 ARG A C 1
ATOM 5182 O O . ARG A 1 630 ? -12.682 1.449 -6.825 1.00 91.12 630 ARG A O 1
ATOM 5189 N N . LEU A 1 631 ? -11.616 0.873 -8.719 1.00 88.75 631 LEU A N 1
ATOM 5190 C CA . LEU A 1 631 ? -12.805 0.466 -9.463 1.00 88.75 631 LEU A CA 1
ATOM 5191 C C . LEU A 1 631 ? -12.906 -1.060 -9.399 1.00 88.75 631 LEU A C 1
ATOM 5193 O O . LEU A 1 631 ? -12.239 -1.773 -10.144 1.00 88.75 631 LEU A O 1
ATOM 5197 N N . GLY A 1 632 ? -13.696 -1.574 -8.458 1.00 72.12 632 GLY A N 1
ATOM 5198 C CA . GLY A 1 632 ? -13.705 -2.995 -8.111 1.00 72.12 632 GLY A CA 1
ATOM 5199 C C . GLY A 1 632 ? -15.026 -3.695 -8.411 1.00 72.12 632 GLY A C 1
ATOM 5200 O O . GLY A 1 632 ? -16.112 -3.156 -8.188 1.00 72.12 632 GLY A O 1
ATOM 5201 N N . ARG A 1 633 ? -14.955 -4.955 -8.849 1.00 66.56 633 ARG A N 1
ATOM 5202 C CA . ARG A 1 633 ? -16.094 -5.885 -8.754 1.00 66.56 633 ARG A CA 1
ATOM 5203 C C . ARG A 1 633 ? -16.208 -6.377 -7.306 1.00 66.56 633 ARG A C 1
ATOM 5205 O O . ARG A 1 633 ? -15.199 -6.487 -6.616 1.00 66.56 633 ARG A O 1
ATOM 5212 N N . LYS A 1 634 ? -17.425 -6.666 -6.823 1.00 47.03 634 LYS A N 1
ATOM 5213 C CA . LYS A 1 634 ? -17.635 -7.210 -5.464 1.00 47.03 634 LYS A CA 1
ATOM 5214 C C . LYS A 1 634 ? -16.724 -8.432 -5.225 1.00 47.03 634 LYS A C 1
ATOM 5216 O O . LYS A 1 634 ? -16.694 -9.335 -6.052 1.00 47.03 634 LYS A O 1
ATOM 5221 N N . ASN A 1 635 ? -16.081 -8.444 -4.055 1.00 43.38 635 ASN A N 1
ATOM 5222 C CA . ASN A 1 635 ? -15.370 -9.561 -3.426 1.00 43.38 635 ASN A CA 1
ATOM 5223 C C . ASN A 1 635 ? -14.178 -10.133 -4.213 1.00 43.38 635 ASN A C 1
ATOM 5225 O O . ASN A 1 635 ? -14.252 -11.225 -4.770 1.00 43.38 635 ASN A O 1
ATOM 5229 N N . ARG A 1 636 ? -13.027 -9.463 -4.137 1.00 43.62 636 ARG A N 1
ATOM 5230 C CA . ARG A 1 636 ? -11.770 -10.206 -3.988 1.00 43.62 636 ARG A CA 1
ATOM 5231 C C . ARG A 1 636 ? -11.342 -10.113 -2.537 1.00 43.62 636 ARG A C 1
ATOM 5233 O O . ARG A 1 636 ? -11.572 -9.085 -1.906 1.00 43.62 636 ARG A O 1
ATOM 5240 N N . HIS A 1 637 ? -10.827 -11.216 -2.004 1.00 36.62 637 HIS A N 1
ATOM 5241 C CA . HIS A 1 637 ? -10.188 -11.204 -0.701 1.00 36.62 637 HIS A CA 1
ATOM 5242 C C . HIS A 1 637 ? -9.079 -10.159 -0.768 1.00 36.62 637 HIS A C 1
ATOM 5244 O O . HIS A 1 637 ? -8.173 -10.293 -1.587 1.00 36.62 637 HIS A O 1
ATOM 5250 N N . ASP A 1 638 ? -9.220 -9.095 0.024 1.00 40.44 638 ASP A N 1
ATOM 5251 C CA . ASP A 1 638 ? -8.120 -8.178 0.272 1.00 40.44 638 ASP A CA 1
ATOM 5252 C C . ASP A 1 638 ? -6.932 -9.036 0.740 1.00 40.44 638 ASP A C 1
ATOM 5254 O O . ASP A 1 638 ? -7.121 -9.954 1.566 1.00 40.44 638 ASP A O 1
ATOM 5258 N N . CYS A 1 639 ? -5.766 -8.771 0.139 1.00 35.56 639 CYS A N 1
ATOM 5259 C CA . CYS A 1 639 ? -4.480 -8.987 0.788 1.00 35.56 639 CYS A CA 1
ATOM 5260 C C . CYS A 1 639 ? -4.644 -8.591 2.270 1.00 35.56 639 CYS A C 1
ATOM 5262 O O . CYS A 1 639 ? -4.501 -9.495 3.119 1.00 35.56 639 CYS A O 1
#

Foldseek 3Di:
DQEPVRDDDPDDLLVLLVLLVVLCVVPDPDPCLVVLQVLSVQLVVCCCVVCVVPPDDYPVNSLVSSLVSCVVVPVVSSSVSSVVVVVLLVVQCVVDVDPLSSLVSVLVVVLVVVVVPDPPDDPVVSVVVSLQSNLLSVLVRPQDDPLQVVCCVSLQKPFPPSSCLVLLAFAEWFWDPLVQAADPCSLVVVLVLQVQNPVRHDAEYEYEAVLVSCQRNLLVQLLVQLLVQLCVLCVVVVNNVVFDSVVVNVLSVPDPHLPDDPCSCVVRQPDVVSVVSSVVSSVVSNVVSLVVLLVSLLVSLVSDLVGHYEYEHQQDLDPSSLSSLVSNLVSLLVGARYAYEYEDEPQAQQDPPHSNVVSVLSLLVSVLSFHWYKYFYWDPPDPDPQQTWDAGSQWFTQFDFLLDPDRGRFQAGARTEMEGELLVLLVVQLVHDPVSSVVVVVVVLVSLLVVLVSSLVSSQQDFPVSGDRSLPNTHPPSVVHDGPHGCSSGNLRYEYEYEYFQLANNLCSNVVNDPVRSLVSSLVSLVVSLVSQVVSCVVVVGRYFYAYGPPFVSQQVSLSSVCSSPNDDPPRSVDRGRDDHPCPLQRQQSSVVSGNGGYEAEDEDDSPDDSVNVSVVSVSCNVSVPRMYIHGHPDDPRD